Protein AF-A0A1Q7BJN8-F1 (afdb_monomer)

Mean predicted aligned error: 13.72 Å

Solvent-accessible surface area (backbone atoms only — not comparable to full-atom values): 22195 Å² total; per-residue (Å²): 136,92,78,90,76,84,83,74,86,80,79,80,78,79,76,57,71,68,58,59,51,51,52,49,51,52,51,51,51,49,51,52,51,52,51,49,50,50,51,52,51,50,58,61,72,69,49,77,74,80,73,82,78,79,77,75,84,64,69,98,67,81,84,75,89,64,51,76,53,84,63,66,65,65,95,55,38,26,30,23,38,32,32,66,97,71,44,75,71,49,70,41,58,75,90,51,65,39,27,37,16,38,37,41,33,57,50,46,52,45,50,50,43,67,81,50,72,52,58,82,89,50,53,63,66,73,46,69,39,44,61,68,63,33,67,45,45,66,62,42,55,75,68,70,57,48,63,69,58,67,47,58,70,38,72,38,34,44,46,49,45,51,43,44,31,57,25,52,47,10,40,63,46,27,52,51,49,24,30,69,78,48,71,30,60,71,53,29,42,51,50,48,43,51,51,35,55,75,70,62,22,82,57,49,43,59,75,47,51,31,11,80,45,69,72,12,24,30,29,29,63,39,50,32,54,49,47,58,56,39,58,69,36,64,32,54,40,50,57,39,45,42,64,59,52,75,37,80,91,49,38,80,42,47,28,75,58,81,53,58,77,45,87,41,22,42,32,50,33,52,16,61,42,92,83,16,16,3,21,34,37,38,32,27,52,41,80,47,92,94,40,78,38,45,38,37,25,14,38,35,35,29,71,63,58,86,94,42,13,55,63,50,29,51,56,46,48,51,49,34,46,53,42,50,51,69,20,50,40,71,38,77,74,41,67,66,70,58,78,80,64,80,81,80,78,80,93,65,94,76,79,95,77,84,73,83,60,76,47,72,73,43,72,42,73,43,69,31,71,66,83,78,75,80,79,77,79,82,79,88,81,90,83,84,82,88,132

Nearest PDB structures (foldseek):
  4k91-assembly2_B  TM=7.714E-01  e=6.691E-18  Pseudomonas aeruginosa UCBPP-PA14
  3it9-assembly3_C  TM=8.427E-01  e=1.383E-16  Escherichia coli
  3it9-assembly2_B  TM=8.353E-01  e=4.184E-16  Escherichia coli
  3itb-assembly1_A  TM=8.134E-01  e=4.435E-16  Escherichia coli
  6azi-assembly1_A  TM=8.302E-01  e=2.137E-15  Enterobacter cloacae subsp. cloacae ATCC 13047

Radius of gyration: 38.14 Å; Cα contacts (8 Å, |Δi|>4): 684; chains: 1; bounding box: 97×61×142 Å

Foldseek 3Di:
DDDDDDDDDDDDDDPPPVVVVVVVVVVVVVCCVVVVVVVVVVVVVPPPDPDQDPPQPDDPDDDDDFDQFDFPADPDFKKWKAWPPFGTSDMDDDFAKFQAFQLLLLLLLLLLCVLFPDDQPGQGDKFFDAPVLQVCVVVCVVVVAQAFHDDHRDIGGPLLLSLRCWASNHQSSLQRSCCVRQVHQVRSQVSSVVVLVVLVQVRAHDPGSRSPDRVGIGGFVSSLSSVVSQCVRPNQLQSFQDQWDQHPPRGITGGLLPCRPPLQWRDDHWGDDQRWQTKGWTWGWAAEPNDIMIMTMIGTRQHDDPVCSHVRSSVSVSSRSNSQNVQKYKDFSDDFPDFRDWRDDPDDDDDDDTDTDTDDTDIDIHGHDDDDPDDDDDDDDDDDDDD

Secondary structure (DSSP, 8-state):
---PPP-----PPPPPHHHHHHHHHHHHHHHHHHHHHHHHHHHHHSSPP--------S-S--PPSSPPP-----SSSEEEEEETTTEEEEEES----EE-GGGGHHHHHHHHHHHS---TT---SEEEPPHHHHHHHHHHHHTT-------TT-EEEHHHHHHHHHSS--HHHHHHHHHHHHSSHHHHHHHHHHHHHHHT-TT-B-SSSSS-STT-EE-HHHHHHHHHHHHTSHHHHHHHH-SEEEETTTEEEE-S-TTTTSTTEEEEEEEEETTTEEEEEEEEEEEETTEEEEEEEEEEEE---TTTHHHHHHHHHHHHHHHHHHHEEEEEEE-TT-----------SS---PPP-PPPPEEEEEES-------PPPPPPP-----

Sequence (387 aa):
MLTVTPAGQRVVPAPPARWRRVVAVIVVALVVLVGGAGVFVGVRLARPLPVPQVQVTLPDTYTIPGTPPQLPWPGMGQATVEVEGIGSLGSSGAVRPVPIASVAKIMTAYVVLTDHPLGTDEDGPTMTVSAQEAAAYPAQVAANLSLVKVSAGEVLTERQALQALLLPSADNVAQILARWDAGSAAAFLARMNAAAAGIGMADTRYTDPSGLDKATVSTAADQVKLAERAMKVPALAQLVAMSQATIPVAGLVKNYNTLLGSDGIVGIKTGSTMAAGGCLVFAARVAVGGRTFTILGAVLGQAGPPNKILPMVLAASQKLVQAAAAAVGSYVAVRAGQQRGRRGRGRGAGRRRYQHLRCHHERVAAAGTGRPGQALMPAADDSRRSV

pLDDT: mean 83.15, std 21.97, range [26.19, 98.94]

Structure (mmCIF, N/CA/C/O backbone):
data_AF-A0A1Q7BJN8-F1
#
_entry.id   AF-A0A1Q7BJN8-F1
#
loop_
_atom_site.group_PDB
_atom_site.id
_atom_site.type_symbol
_atom_site.label_atom_id
_atom_site.label_alt_id
_atom_site.label_comp_id
_atom_site.label_asym_id
_atom_site.label_entity_id
_atom_site.label_seq_id
_atom_site.pdbx_PDB_ins_code
_atom_site.Cartn_x
_atom_site.Cartn_y
_atom_site.Cartn_z
_atom_site.occupancy
_atom_site.B_iso_or_equiv
_atom_site.auth_seq_id
_atom_site.auth_comp_id
_atom_sit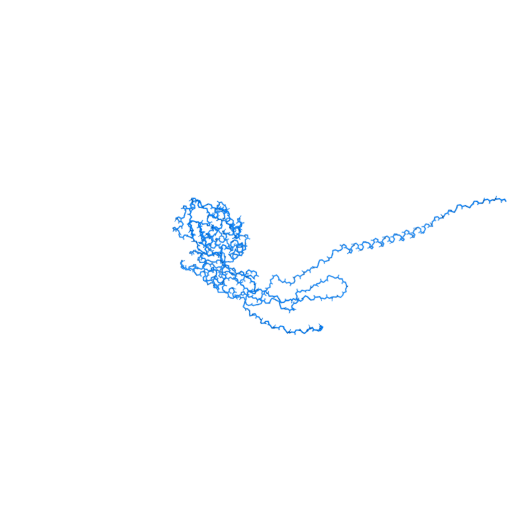e.auth_asym_id
_atom_site.auth_atom_id
_atom_site.pdbx_PDB_model_num
ATOM 1 N N . MET A 1 1 ? -71.807 -6.174 -117.678 1.00 41.47 1 MET A N 1
ATOM 2 C CA . MET A 1 1 ? -72.327 -7.281 -116.849 1.00 41.47 1 MET A CA 1
ATOM 3 C C . MET A 1 1 ? -71.288 -7.580 -115.784 1.00 41.47 1 MET A C 1
ATOM 5 O O . MET A 1 1 ? -70.157 -7.890 -116.127 1.00 41.47 1 MET A O 1
ATOM 9 N N . LEU A 1 2 ? -71.649 -7.342 -114.525 1.00 42.84 2 LEU A N 1
ATOM 10 C CA . LEU A 1 2 ? -70.831 -7.587 -113.340 1.00 42.84 2 LEU A CA 1
ATOM 11 C C . LEU A 1 2 ? -70.779 -9.089 -113.044 1.00 42.84 2 LEU A C 1
ATOM 13 O O . LEU A 1 2 ? -71.827 -9.717 -112.930 1.00 42.84 2 LEU A O 1
ATOM 17 N N . THR A 1 3 ? -69.584 -9.627 -112.826 1.00 36.94 3 THR A N 1
ATOM 18 C CA . THR A 1 3 ? -69.389 -10.890 -112.105 1.00 36.94 3 THR A CA 1
ATOM 19 C C . THR A 1 3 ? -68.306 -10.674 -111.061 1.00 36.94 3 THR A C 1
ATOM 21 O O . THR A 1 3 ? -67.130 -10.517 -111.378 1.00 36.94 3 THR A O 1
ATOM 24 N N . VAL A 1 4 ? -68.751 -10.604 -109.808 1.00 47.62 4 VAL A N 1
ATOM 25 C CA . VAL A 1 4 ? -67.924 -10.643 -108.604 1.00 47.62 4 VAL A CA 1
ATOM 26 C C . VAL A 1 4 ? -67.415 -12.074 -108.453 1.00 47.62 4 VAL A C 1
ATOM 28 O O . VAL A 1 4 ? -68.211 -12.993 -108.270 1.00 47.62 4 VAL A O 1
ATOM 31 N N . THR A 1 5 ? -66.102 -12.269 -108.528 1.00 47.31 5 THR A N 1
ATOM 32 C CA . THR A 1 5 ? -65.464 -13.559 -108.238 1.00 47.31 5 THR A CA 1
ATOM 33 C C . THR A 1 5 ? -64.907 -13.508 -106.812 1.00 47.31 5 THR A C 1
ATOM 35 O O . THR A 1 5 ? -64.118 -12.608 -106.514 1.00 47.31 5 THR A O 1
ATOM 38 N N . PRO A 1 6 ? -65.283 -14.422 -105.902 1.00 48.41 6 PRO A N 1
ATOM 39 C CA . PRO A 1 6 ? -64.777 -14.404 -104.537 1.00 48.41 6 PRO A CA 1
ATOM 40 C C . PRO A 1 6 ? -63.324 -14.899 -104.518 1.00 48.41 6 PRO A C 1
ATOM 42 O O . PRO A 1 6 ? -63.029 -16.013 -104.951 1.00 48.41 6 PRO A O 1
ATOM 45 N N . ALA A 1 7 ? -62.400 -14.079 -104.010 1.00 49.38 7 ALA A N 1
ATOM 46 C CA . ALA A 1 7 ? -61.028 -14.507 -103.760 1.00 49.38 7 ALA A CA 1
ATOM 47 C C . ALA A 1 7 ? -60.986 -15.365 -102.484 1.00 49.38 7 ALA A C 1
ATOM 49 O O . ALA A 1 7 ? -61.282 -14.896 -101.386 1.00 49.38 7 ALA A O 1
ATOM 50 N N . GLY A 1 8 ? -60.657 -16.645 -102.667 1.00 48.59 8 GLY A N 1
ATOM 51 C CA . GLY A 1 8 ? -60.641 -17.675 -101.635 1.00 48.59 8 GLY A CA 1
ATOM 52 C C . GLY A 1 8 ? -59.665 -17.415 -100.484 1.00 48.59 8 GLY A C 1
ATOM 53 O O . GLY A 1 8 ? -58.587 -16.841 -100.649 1.00 48.59 8 GLY A O 1
ATOM 54 N N . GLN A 1 9 ? -60.062 -17.893 -99.305 1.00 54.41 9 GLN A N 1
ATOM 55 C CA . GLN A 1 9 ? -59.265 -17.903 -98.084 1.00 54.41 9 GLN A CA 1
ATOM 56 C C . GLN A 1 9 ? -57.916 -18.596 -98.322 1.00 54.41 9 GLN A C 1
ATOM 58 O O . GLN A 1 9 ? -57.852 -19.796 -98.588 1.00 54.41 9 GLN A O 1
ATOM 63 N N . ARG A 1 10 ? -56.816 -17.848 -98.185 1.00 49.97 10 ARG A N 1
ATOM 64 C CA . ARG A 1 10 ? -55.478 -18.440 -98.095 1.00 49.97 10 ARG A CA 1
ATOM 65 C C . ARG A 1 10 ? -55.261 -18.970 -96.680 1.00 49.97 10 ARG A C 1
ATOM 67 O O . ARG A 1 10 ? -54.944 -18.217 -95.765 1.00 49.97 10 ARG A O 1
ATOM 74 N N . VAL A 1 11 ? -55.410 -20.281 -96.523 1.00 57.19 11 VAL A N 1
ATOM 75 C CA . VAL A 1 11 ? -54.928 -21.030 -95.358 1.00 57.19 11 VAL A CA 1
ATOM 76 C C . VAL A 1 11 ? -53.397 -20.981 -95.372 1.00 57.19 11 VAL A C 1
ATOM 78 O O . VAL A 1 11 ? -52.765 -21.532 -96.272 1.00 57.19 11 VAL A O 1
ATOM 81 N N . VAL A 1 12 ? -52.790 -20.289 -94.405 1.00 61.44 12 VAL A N 1
ATOM 82 C CA . VAL A 1 12 ? -51.328 -20.274 -94.231 1.00 61.44 12 VAL A CA 1
ATOM 83 C C . VAL A 1 12 ? -50.906 -21.648 -93.689 1.00 61.44 12 VAL A C 1
ATOM 85 O O . VAL A 1 12 ? -51.351 -22.018 -92.601 1.00 61.44 12 VAL A O 1
ATOM 88 N N . PRO A 1 13 ? -50.091 -22.441 -94.413 1.00 60.12 13 PRO A N 1
ATOM 89 C CA . PRO A 1 13 ? -49.730 -23.782 -93.971 1.00 60.12 13 PRO A CA 1
ATOM 90 C C . PRO A 1 13 ? -48.872 -23.720 -92.702 1.00 60.12 13 PRO A C 1
ATOM 92 O O . PRO A 1 13 ? -47.933 -22.928 -92.603 1.00 60.12 13 PRO A O 1
ATOM 95 N N . ALA A 1 14 ? -49.189 -24.574 -91.725 1.00 59.00 14 ALA A N 1
ATOM 96 C CA . ALA A 1 14 ? -48.393 -24.709 -90.512 1.00 59.00 14 ALA A CA 1
ATOM 97 C C . ALA A 1 14 ? -46.941 -25.086 -90.875 1.00 59.00 14 ALA A C 1
ATOM 99 O O . ALA A 1 14 ? -46.731 -25.964 -91.719 1.00 59.00 14 ALA A O 1
ATOM 100 N N . PRO A 1 15 ? -45.923 -24.456 -90.258 1.00 59.22 15 PRO A N 1
ATOM 101 C CA . PRO A 1 15 ? -44.532 -24.714 -90.606 1.00 59.22 15 PRO A CA 1
ATOM 102 C C . PRO A 1 15 ? -44.183 -26.197 -90.388 1.00 59.22 15 PRO A C 1
ATOM 104 O O . PRO A 1 15 ? -44.633 -26.795 -89.404 1.00 59.22 15 PRO A O 1
ATOM 107 N N . PRO A 1 16 ? -43.368 -26.805 -91.270 1.00 61.97 16 PRO A N 1
ATOM 108 C CA . PRO A 1 16 ? -43.084 -28.237 -91.235 1.00 61.97 16 PRO A CA 1
ATOM 109 C C . PRO A 1 16 ? -42.435 -28.633 -89.901 1.00 61.97 16 PRO A C 1
ATOM 111 O O . PRO A 1 16 ? -41.563 -27.928 -89.392 1.00 61.97 16 PRO A O 1
ATOM 114 N N . ALA A 1 17 ? -42.825 -29.782 -89.336 1.00 62.09 17 ALA A N 1
ATOM 115 C CA . ALA A 1 17 ? -42.455 -30.224 -87.981 1.00 62.09 17 ALA A CA 1
ATOM 116 C C . ALA A 1 17 ? -40.940 -30.187 -87.674 1.00 62.09 17 ALA A C 1
ATOM 118 O O . ALA A 1 17 ? -40.540 -29.947 -86.535 1.00 62.09 17 ALA A O 1
ATOM 119 N N . ARG A 1 18 ? -40.088 -30.354 -88.695 1.00 67.31 18 ARG A N 1
ATOM 120 C CA . ARG A 1 18 ? -38.625 -30.212 -88.599 1.00 67.31 18 ARG A CA 1
ATOM 121 C C . ARG A 1 18 ? -38.168 -28.804 -88.196 1.00 67.31 18 ARG A C 1
ATOM 123 O O . ARG A 1 18 ? -37.246 -28.676 -87.402 1.00 67.31 18 ARG A O 1
ATOM 130 N N . TRP A 1 19 ? -38.838 -27.758 -88.680 1.00 66.94 19 TRP A N 1
ATOM 131 C CA . TRP A 1 19 ? -38.503 -26.363 -88.378 1.00 66.94 19 TRP A CA 1
ATOM 132 C C . TRP A 1 19 ? -38.822 -26.022 -86.922 1.00 66.94 19 TRP A C 1
ATOM 134 O O . TRP A 1 19 ? -38.010 -25.420 -86.229 1.00 66.94 19 TRP A O 1
ATOM 144 N N . ARG A 1 20 ? -39.962 -26.510 -86.416 1.00 69.88 20 ARG A N 1
ATOM 145 C CA . ARG A 1 20 ? -40.326 -26.394 -84.995 1.00 69.88 20 ARG A CA 1
ATOM 146 C C . ARG A 1 20 ? -39.311 -27.086 -84.082 1.00 69.88 20 ARG A C 1
ATOM 148 O O . ARG A 1 20 ? -38.982 -26.540 -83.036 1.00 69.88 20 ARG A O 1
ATOM 155 N N . ARG A 1 21 ? -38.774 -28.244 -84.492 1.00 74.25 21 ARG A N 1
ATOM 156 C CA . ARG A 1 21 ? -37.716 -28.954 -83.750 1.00 74.25 21 ARG A CA 1
ATOM 157 C C . ARG A 1 21 ? -36.390 -28.191 -83.751 1.00 74.25 21 ARG A C 1
ATOM 159 O O . ARG A 1 21 ? -35.783 -28.069 -82.698 1.00 74.25 21 ARG A O 1
ATOM 166 N N . VAL A 1 22 ? -35.967 -27.636 -84.889 1.00 77.88 22 VAL A N 1
ATOM 167 C CA . VAL A 1 22 ? -34.730 -26.834 -84.976 1.00 77.88 22 VAL A CA 1
ATOM 168 C C . VAL A 1 22 ? -34.835 -25.565 -84.131 1.00 77.88 22 VAL A C 1
ATOM 170 O O . VAL A 1 22 ? -33.937 -25.285 -83.342 1.00 77.88 22 VAL A O 1
ATOM 173 N N . VAL A 1 23 ? -35.952 -24.838 -84.222 1.00 78.62 23 VAL A N 1
ATOM 174 C CA . VAL A 1 23 ? -36.187 -23.646 -83.393 1.00 78.62 23 VAL A CA 1
ATOM 175 C C . VAL A 1 23 ? -36.226 -24.015 -81.908 1.00 78.62 23 VAL A C 1
ATOM 177 O O . VAL A 1 23 ? -35.602 -23.330 -81.107 1.00 78.62 23 VAL A O 1
ATOM 180 N N . ALA A 1 24 ? -36.871 -25.124 -81.531 1.00 78.12 24 ALA A N 1
ATOM 181 C CA . ALA A 1 24 ? -36.882 -25.591 -80.145 1.00 78.12 24 ALA A CA 1
ATOM 182 C C . ALA A 1 24 ? -35.473 -25.930 -79.628 1.00 78.12 24 ALA A C 1
ATOM 184 O O . ALA A 1 24 ? -35.126 -25.526 -78.523 1.00 78.12 24 ALA A O 1
ATOM 185 N N . VAL A 1 25 ? -34.635 -26.603 -80.424 1.00 81.75 25 VAL A N 1
ATOM 186 C CA . VAL A 1 25 ? -33.242 -26.911 -80.049 1.00 81.75 25 VAL A CA 1
ATOM 187 C C . VAL A 1 25 ? -32.414 -25.637 -79.890 1.00 81.75 25 VAL A C 1
ATOM 189 O O . VAL A 1 25 ? -31.668 -25.522 -78.921 1.00 81.75 25 VAL A O 1
ATOM 192 N N . ILE A 1 26 ? -32.570 -24.660 -80.788 1.00 81.38 26 ILE A N 1
ATOM 193 C CA . ILE A 1 26 ? -31.870 -23.370 -80.691 1.00 81.38 26 ILE A CA 1
ATOM 194 C C . ILE A 1 26 ? -32.308 -22.613 -79.435 1.00 81.38 26 ILE A C 1
ATOM 196 O O . ILE A 1 26 ? -31.457 -22.117 -78.703 1.00 81.38 26 ILE A O 1
ATOM 200 N N . VAL A 1 27 ? -33.610 -22.562 -79.145 1.00 81.56 27 VAL A N 1
ATOM 201 C CA . VAL A 1 27 ? -34.140 -21.899 -77.944 1.00 81.56 27 VAL A CA 1
ATOM 202 C C . VAL A 1 27 ? -33.638 -22.588 -76.675 1.00 81.56 27 VAL A C 1
ATOM 204 O O . VAL A 1 27 ? -33.172 -21.907 -75.766 1.00 81.56 27 VAL A O 1
ATOM 207 N N . VAL A 1 28 ? -33.648 -23.923 -76.622 1.00 83.31 28 VAL A N 1
ATOM 208 C CA . VAL A 1 28 ? -33.110 -24.683 -75.482 1.00 83.31 28 VAL A CA 1
ATOM 209 C C . VAL A 1 28 ? -31.611 -24.433 -75.313 1.00 83.31 28 VAL A C 1
ATOM 211 O O . VAL A 1 28 ? -31.167 -24.160 -74.200 1.00 83.31 28 VAL A O 1
ATOM 214 N N . ALA A 1 29 ? -30.833 -24.447 -76.397 1.00 82.25 29 ALA A N 1
ATOM 215 C CA . ALA A 1 29 ? -29.404 -24.146 -76.348 1.00 82.25 29 ALA A CA 1
ATOM 216 C C . ALA A 1 29 ? -29.138 -22.720 -75.838 1.00 82.25 29 ALA A C 1
ATOM 218 O O . ALA A 1 29 ? -28.255 -22.524 -75.006 1.00 82.25 29 ALA A O 1
ATOM 219 N N . LEU A 1 30 ? -29.932 -21.736 -76.271 1.00 83.62 30 LEU A N 1
ATOM 220 C CA . LEU A 1 30 ? -29.803 -20.347 -75.827 1.00 83.62 30 LEU A CA 1
ATOM 221 C C . LEU A 1 30 ? -30.150 -20.190 -74.341 1.00 83.62 30 LEU A C 1
ATOM 223 O O . LEU A 1 30 ? -29.434 -19.508 -73.613 1.00 83.62 30 LEU A O 1
ATOM 227 N N . VAL A 1 31 ? -31.208 -20.858 -73.873 1.00 83.00 31 VAL A N 1
ATOM 228 C CA . VAL A 1 31 ? -31.621 -20.853 -72.460 1.00 83.00 31 VAL A CA 1
ATOM 229 C C . VAL A 1 31 ? -30.560 -21.506 -71.577 1.00 83.00 31 VAL A C 1
ATOM 231 O O . VAL A 1 31 ? -30.234 -20.967 -70.522 1.00 83.00 31 VAL A O 1
ATOM 234 N N . VAL A 1 32 ? -29.961 -22.616 -72.015 1.00 84.69 32 VAL A N 1
ATOM 235 C CA . VAL A 1 32 ? -28.856 -23.268 -71.293 1.00 84.69 32 VAL A CA 1
ATOM 236 C C . VAL A 1 32 ? -27.624 -22.365 -71.241 1.00 84.69 32 VAL A C 1
ATOM 238 O O . VAL A 1 32 ? -26.977 -22.271 -70.201 1.00 84.69 32 VAL A O 1
ATOM 241 N N . LEU A 1 33 ? -27.312 -21.661 -72.329 1.00 85.75 33 LEU A N 1
ATOM 242 C CA . LEU A 1 33 ? -26.136 -20.796 -72.408 1.00 85.75 33 LEU A CA 1
ATOM 243 C C . LEU A 1 33 ? -26.302 -19.534 -71.547 1.00 85.75 33 LEU A C 1
ATOM 245 O O . LEU A 1 33 ? -25.397 -19.185 -70.789 1.00 85.75 33 LEU A O 1
ATOM 249 N N . VAL A 1 34 ? -27.476 -18.898 -71.584 1.00 82.81 34 VAL A N 1
ATOM 250 C CA . VAL A 1 34 ? -27.806 -17.740 -70.735 1.00 82.81 34 VAL A CA 1
ATOM 251 C C . VAL A 1 34 ? -27.931 -18.150 -69.268 1.00 82.81 34 VAL A C 1
ATOM 253 O O . VAL A 1 34 ? -27.396 -17.463 -68.399 1.00 82.81 34 VAL A O 1
ATOM 256 N N . GLY A 1 35 ? -28.560 -19.291 -68.977 1.00 81.38 35 GLY A N 1
ATOM 257 C CA . GLY A 1 35 ? -28.636 -19.850 -67.627 1.00 81.38 35 GLY A CA 1
ATOM 258 C C . GLY A 1 35 ? -27.251 -20.176 -67.067 1.00 81.38 35 GLY A C 1
ATOM 259 O O . GLY A 1 35 ? -26.930 -19.788 -65.946 1.00 81.38 35 GLY A O 1
ATOM 260 N N . GLY A 1 36 ? -26.386 -20.797 -67.872 1.00 80.38 36 GLY A N 1
ATOM 261 C CA . GLY A 1 36 ? -24.997 -21.084 -67.514 1.00 80.38 36 GLY A CA 1
ATOM 262 C C . GLY A 1 36 ? -24.173 -19.819 -67.271 1.00 80.38 36 GLY A C 1
ATOM 263 O O . GLY A 1 36 ? -23.446 -19.745 -66.281 1.00 80.38 36 GLY A O 1
ATOM 264 N N . ALA A 1 37 ? -24.325 -18.793 -68.113 1.00 79.75 37 ALA A N 1
ATOM 265 C CA . ALA A 1 37 ? -23.679 -17.496 -67.919 1.00 79.75 37 ALA A CA 1
ATOM 266 C C . ALA A 1 37 ? -24.186 -16.787 -66.652 1.00 79.75 37 ALA A C 1
ATOM 268 O O . ALA A 1 37 ? -23.382 -16.250 -65.890 1.00 79.75 37 ALA A O 1
ATOM 269 N N . GLY A 1 38 ? -25.492 -16.840 -66.380 1.00 80.12 38 GLY A N 1
ATOM 270 C CA . GLY A 1 38 ? -26.101 -16.290 -65.168 1.00 80.12 38 GLY A CA 1
ATOM 271 C C . GLY A 1 38 ? -25.593 -16.972 -63.898 1.00 80.12 38 GLY A C 1
ATOM 272 O O . GLY A 1 38 ? -25.182 -16.293 -62.959 1.00 80.12 38 GLY A O 1
ATOM 273 N N . VAL A 1 39 ? -25.521 -18.307 -63.894 1.00 79.06 39 VAL A N 1
ATOM 274 C CA . VAL A 1 39 ? -24.930 -19.085 -62.791 1.00 79.06 39 VAL A CA 1
ATOM 275 C C . VAL A 1 39 ? -23.448 -18.754 -62.633 1.00 79.06 39 VAL A C 1
ATOM 277 O O . VAL A 1 39 ? -22.984 -18.540 -61.515 1.00 79.06 39 VAL A O 1
ATOM 280 N N . PHE A 1 40 ? -22.697 -18.643 -63.729 1.00 79.00 40 PHE A N 1
ATOM 281 C CA . PHE A 1 40 ? -21.280 -18.292 -63.678 1.00 79.00 40 PHE A CA 1
ATOM 282 C C . PHE A 1 40 ? -21.055 -16.896 -63.083 1.00 79.00 40 PHE A C 1
ATOM 284 O O . PHE A 1 40 ? -20.203 -16.733 -62.210 1.00 79.00 40 PHE A O 1
ATOM 291 N N . VAL A 1 41 ? -21.835 -15.895 -63.495 1.00 78.69 41 VAL A N 1
ATOM 292 C CA . VAL A 1 41 ? -21.758 -14.530 -62.952 1.00 78.69 41 VAL A CA 1
ATOM 293 C C . VAL A 1 41 ? -22.205 -14.497 -61.489 1.00 78.69 41 VAL A C 1
ATOM 295 O O . VAL A 1 41 ? -21.497 -13.927 -60.658 1.00 78.69 41 VAL A O 1
ATOM 298 N N . GLY A 1 42 ? -23.300 -15.176 -61.138 1.00 76.12 42 GLY A N 1
ATOM 299 C CA . GLY A 1 42 ? -23.786 -15.289 -59.760 1.00 76.12 42 GLY A CA 1
ATOM 300 C C . GLY A 1 42 ? -22.757 -15.927 -58.825 1.00 76.12 42 GLY A C 1
ATOM 301 O O . GLY A 1 42 ? -22.447 -15.376 -57.772 1.00 76.12 42 GLY A O 1
ATOM 302 N N . VAL A 1 43 ? -22.119 -17.020 -59.253 1.00 76.81 43 VAL A N 1
ATOM 303 C CA . VAL A 1 43 ? -21.032 -17.681 -58.509 1.00 76.81 43 VAL A CA 1
ATOM 304 C C . VAL A 1 43 ? -19.800 -16.781 -58.381 1.00 76.81 43 VAL A C 1
ATOM 306 O O . VAL A 1 43 ? -19.044 -16.918 -57.423 1.00 76.81 43 VAL A O 1
ATOM 309 N N . ARG A 1 44 ? -19.549 -15.863 -59.320 1.00 77.12 44 ARG A N 1
ATOM 310 C CA . ARG A 1 44 ? -18.405 -14.936 -59.244 1.00 77.12 44 ARG A CA 1
ATOM 311 C C . ARG A 1 44 ? -18.685 -13.735 -58.347 1.00 77.12 44 ARG A C 1
ATOM 313 O O . ARG A 1 44 ? -17.763 -13.315 -57.656 1.00 77.12 44 ARG A O 1
ATOM 320 N N . LEU A 1 45 ? -19.921 -13.239 -58.317 1.00 71.88 45 LEU A N 1
ATOM 321 C CA . LEU A 1 45 ? -20.348 -12.146 -57.437 1.00 71.88 45 LEU A CA 1
ATOM 322 C C . LEU A 1 45 ? -20.552 -12.603 -55.986 1.00 71.88 45 LEU A C 1
ATOM 324 O O . LEU A 1 45 ? -20.260 -11.846 -55.068 1.00 71.88 45 LEU A O 1
ATOM 328 N N . ALA A 1 46 ? -20.986 -13.848 -55.770 1.00 73.12 46 ALA A N 1
ATOM 329 C CA . ALA A 1 46 ? -21.190 -14.419 -54.437 1.00 73.12 46 ALA A CA 1
ATOM 330 C C . ALA A 1 46 ? -19.910 -14.987 -53.795 1.00 73.12 46 ALA A C 1
ATOM 332 O O . ALA A 1 46 ? -19.950 -15.459 -52.660 1.00 73.12 46 ALA A O 1
ATOM 333 N N . ARG A 1 47 ? -18.763 -14.970 -54.493 1.00 68.56 47 ARG A N 1
ATOM 334 C CA . ARG A 1 47 ? -17.488 -15.370 -53.883 1.00 68.56 47 ARG A CA 1
ATOM 335 C C . ARG A 1 47 ? -17.081 -14.307 -52.862 1.00 68.56 47 ARG A C 1
ATOM 337 O O . ARG A 1 47 ? -16.815 -13.177 -53.273 1.00 68.56 47 ARG A O 1
ATOM 344 N N . PRO A 1 48 ? -16.979 -14.646 -51.565 1.00 61.78 48 PRO A N 1
ATOM 345 C CA . PRO A 1 48 ? -16.486 -13.701 -50.579 1.00 61.78 48 PRO A CA 1
ATOM 346 C C . PRO A 1 48 ? -15.086 -13.247 -50.997 1.00 61.78 48 PRO A C 1
ATOM 348 O O . PRO A 1 48 ? -14.225 -14.066 -51.338 1.00 61.78 48 PRO A O 1
ATOM 351 N N . LEU A 1 49 ? -14.873 -11.929 -51.017 1.00 65.06 49 LEU A N 1
ATOM 352 C CA . LEU A 1 49 ? -13.548 -11.370 -51.250 1.00 65.06 49 LEU A CA 1
ATOM 353 C C . LEU A 1 49 ? -12.605 -11.959 -50.192 1.00 65.06 49 LEU A C 1
ATOM 355 O O . LEU A 1 49 ? -12.948 -11.933 -49.008 1.00 65.06 49 LEU A O 1
ATOM 359 N N . PRO A 1 50 ? -11.438 -12.505 -50.580 1.00 60.34 50 PRO A N 1
ATOM 360 C CA . PRO A 1 50 ? -10.490 -13.017 -49.608 1.00 60.34 50 PRO A CA 1
ATOM 361 C C . PRO A 1 50 ? -10.095 -11.865 -48.689 1.00 60.34 50 PRO A C 1
ATOM 363 O O . PRO A 1 50 ? -9.505 -10.877 -49.136 1.00 60.34 50 PRO A O 1
ATOM 366 N N . VAL A 1 51 ? -10.470 -11.983 -47.415 1.00 55.59 51 VAL A N 1
ATOM 367 C CA . VAL A 1 51 ? -10.154 -10.986 -46.397 1.00 55.59 51 VAL A CA 1
ATOM 368 C C . VAL A 1 51 ? -8.632 -10.840 -46.387 1.00 55.59 51 VAL A C 1
ATOM 370 O O . VAL A 1 51 ? -7.935 -11.854 -46.268 1.00 55.59 51 VAL A O 1
ATOM 373 N N . PRO A 1 52 ? -8.079 -9.632 -46.586 1.00 54.34 52 PRO A N 1
ATOM 374 C CA . PRO A 1 52 ? -6.640 -9.449 -46.561 1.00 54.34 52 PRO A CA 1
ATOM 375 C C . PRO A 1 52 ? -6.124 -9.859 -45.182 1.00 54.34 52 PRO A C 1
ATOM 377 O O . PRO A 1 52 ? -6.338 -9.157 -44.199 1.00 54.34 52 PRO A O 1
ATOM 380 N N . GLN A 1 53 ? -5.451 -11.007 -45.111 1.00 42.88 53 GLN A N 1
ATOM 381 C CA . GLN A 1 53 ? -4.807 -11.448 -43.886 1.00 42.88 53 GLN A CA 1
ATOM 382 C C . GLN A 1 53 ? -3.549 -10.609 -43.687 1.00 42.88 53 GLN A C 1
ATOM 384 O O . GLN A 1 53 ? -2.554 -10.753 -44.400 1.00 42.88 53 GLN A O 1
ATOM 389 N N . VAL A 1 54 ? -3.623 -9.677 -42.741 1.00 49.16 54 VAL A N 1
ATOM 390 C CA . VAL A 1 54 ? -2.447 -8.990 -42.221 1.00 49.16 54 VAL A CA 1
ATOM 391 C C . VAL A 1 54 ? -1.735 -9.996 -41.326 1.00 49.16 54 VAL A C 1
ATOM 393 O O . VAL A 1 54 ? -2.091 -10.170 -40.167 1.00 49.16 54 VAL A O 1
ATOM 396 N N . GLN A 1 55 ? -0.751 -10.702 -41.880 1.00 47.81 55 GLN A N 1
ATOM 397 C CA . GLN A 1 55 ? 0.211 -11.427 -41.059 1.00 47.81 55 GLN A CA 1
ATOM 398 C C . GLN A 1 55 ? 1.108 -10.386 -40.392 1.00 47.81 55 GLN A C 1
ATOM 400 O O . GLN A 1 55 ? 1.980 -9.795 -41.032 1.00 47.81 55 GLN A O 1
ATOM 405 N N . VAL A 1 56 ? 0.846 -10.116 -39.117 1.00 49.12 56 VAL A N 1
ATOM 406 C CA . VAL A 1 56 ? 1.748 -9.342 -38.268 1.00 49.12 56 VAL A CA 1
ATOM 407 C C . VAL A 1 56 ? 2.983 -10.212 -38.042 1.00 49.12 56 VAL A C 1
ATOM 409 O O . VAL A 1 56 ? 2.979 -11.124 -37.231 1.00 49.12 56 VAL A O 1
ATOM 412 N N . THR A 1 57 ? 4.036 -9.977 -38.823 1.00 53.12 57 THR A N 1
ATOM 413 C CA . THR A 1 57 ? 5.331 -10.682 -38.725 1.00 53.12 57 THR A CA 1
ATOM 414 C C . THR A 1 57 ? 6.205 -10.203 -37.559 1.00 53.12 57 THR A C 1
ATOM 416 O O . THR A 1 57 ? 7.415 -10.422 -37.571 1.00 53.12 57 THR A O 1
ATOM 419 N N . LEU A 1 58 ? 5.634 -9.498 -36.581 1.00 54.97 58 LEU A N 1
ATOM 420 C CA . LEU A 1 58 ? 6.377 -9.043 -35.411 1.00 54.97 58 LEU A CA 1
ATOM 421 C C . LEU A 1 58 ? 6.183 -10.054 -34.277 1.00 54.97 58 LEU A C 1
ATOM 423 O O . LEU A 1 58 ? 5.047 -10.460 -34.044 1.00 54.97 58 LEU A O 1
ATOM 427 N N . PRO A 1 59 ? 7.254 -10.461 -33.580 1.00 56.66 59 PRO A N 1
ATOM 428 C CA . PRO A 1 59 ? 7.100 -11.168 -32.318 1.00 56.66 59 PRO A CA 1
ATOM 429 C C . PRO A 1 59 ? 6.391 -10.259 -31.301 1.00 56.66 59 PRO A C 1
ATOM 431 O O . PRO A 1 59 ? 6.650 -9.054 -31.269 1.00 56.66 59 PRO A O 1
ATOM 434 N N . ASP A 1 60 ? 5.541 -10.839 -30.447 1.00 58.53 60 ASP A N 1
ATOM 435 C CA . ASP A 1 60 ? 4.824 -10.127 -29.369 1.00 58.53 60 ASP A CA 1
ATOM 436 C C . ASP A 1 60 ? 5.775 -9.500 -28.335 1.00 58.53 60 ASP A C 1
ATOM 438 O O . ASP A 1 60 ? 5.389 -8.664 -27.521 1.00 58.53 60 ASP A O 1
ATOM 442 N N . THR A 1 61 ? 7.045 -9.903 -28.358 1.00 58.12 61 THR A N 1
ATOM 443 C CA . THR A 1 61 ? 8.100 -9.397 -27.487 1.00 58.12 61 THR A CA 1
ATOM 444 C C . THR A 1 61 ? 9.303 -8.996 -28.327 1.00 58.12 61 THR A C 1
ATOM 446 O O . THR A 1 61 ? 9.798 -9.767 -29.150 1.00 58.12 61 THR A O 1
ATOM 449 N N . TYR A 1 62 ? 9.793 -7.779 -28.105 1.00 63.22 62 TYR A N 1
ATOM 450 C CA . TYR A 1 62 ? 11.009 -7.274 -28.724 1.00 63.22 62 TYR A CA 1
ATOM 451 C C . TYR A 1 62 ? 12.101 -7.174 -27.662 1.00 63.22 62 TYR A C 1
ATOM 453 O O . TYR A 1 62 ? 12.029 -6.335 -26.765 1.00 63.22 62 TYR A O 1
ATOM 461 N N . THR A 1 63 ? 13.117 -8.031 -27.749 1.00 66.75 63 THR A N 1
ATOM 462 C CA . THR A 1 63 ? 14.299 -7.922 -26.890 1.00 66.75 63 THR A CA 1
ATOM 463 C C . THR A 1 63 ? 15.159 -6.771 -27.384 1.00 66.75 63 THR A C 1
ATOM 465 O O . THR A 1 63 ? 15.620 -6.766 -28.527 1.00 66.75 63 THR A O 1
ATOM 468 N N . ILE A 1 64 ? 15.378 -5.785 -26.522 1.00 65.06 64 ILE A N 1
ATOM 469 C CA . ILE A 1 64 ? 16.181 -4.616 -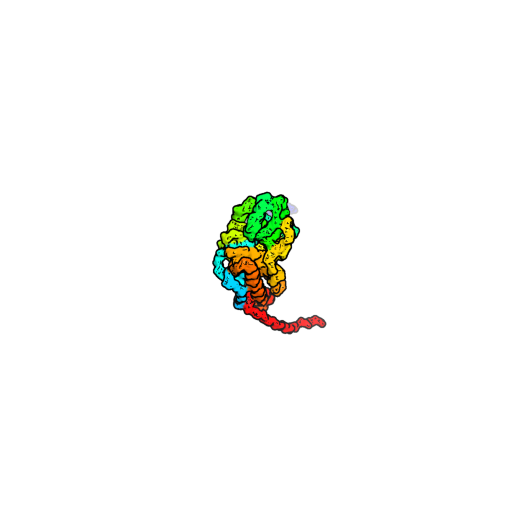26.864 1.00 65.06 64 ILE A CA 1
ATOM 470 C C . ILE A 1 64 ? 17.658 -4.994 -26.685 1.00 65.06 64 ILE A C 1
ATOM 472 O O . ILE A 1 64 ? 18.034 -5.429 -25.597 1.00 65.06 64 ILE A O 1
ATOM 476 N N . PRO A 1 65 ? 18.498 -4.889 -27.736 1.00 63.03 65 PRO A N 1
ATOM 477 C CA . PRO A 1 65 ? 19.906 -5.253 -27.638 1.00 63.03 65 PRO A CA 1
ATOM 478 C C . PRO A 1 65 ? 20.624 -4.403 -26.583 1.00 63.03 65 PRO A C 1
ATOM 480 O O . PRO A 1 65 ? 20.578 -3.174 -26.643 1.00 63.03 65 PRO A O 1
ATOM 483 N N . GLY A 1 66 ? 21.310 -5.051 -25.643 1.00 66.44 66 GLY A N 1
ATOM 484 C CA . GLY A 1 66 ? 22.056 -4.387 -24.578 1.00 66.44 66 GLY A CA 1
ATOM 485 C C . GLY A 1 66 ? 22.300 -5.303 -23.382 1.00 66.44 66 GLY A C 1
ATOM 486 O O . GLY A 1 66 ? 21.835 -6.442 -23.347 1.00 66.44 66 GLY A O 1
ATOM 487 N N . THR A 1 67 ? 23.038 -4.793 -22.400 1.00 70.12 67 THR A N 1
ATOM 488 C CA . THR A 1 67 ? 23.204 -5.454 -21.102 1.00 70.12 67 THR A CA 1
ATOM 489 C C . THR A 1 67 ? 22.036 -5.055 -20.194 1.00 70.12 67 THR A C 1
ATOM 491 O O . THR A 1 67 ? 21.747 -3.854 -20.098 1.00 70.12 67 THR A O 1
ATOM 494 N N . PRO A 1 68 ? 21.371 -6.015 -19.521 1.00 73.25 68 PRO A N 1
ATOM 495 C CA . PRO A 1 68 ? 20.397 -5.707 -18.481 1.00 73.25 68 PRO A CA 1
ATOM 496 C C . PRO A 1 68 ? 20.997 -4.769 -17.425 1.00 73.25 68 PRO A C 1
ATOM 498 O O . PRO A 1 68 ? 22.183 -4.901 -17.100 1.00 73.25 68 PRO A O 1
ATOM 501 N N . PRO A 1 69 ? 20.217 -3.820 -16.884 1.00 82.19 69 PRO A N 1
ATOM 502 C CA . PRO A 1 69 ? 20.728 -2.922 -15.861 1.00 82.19 69 PRO A CA 1
ATOM 503 C C . PRO A 1 69 ? 21.128 -3.703 -14.606 1.00 82.19 69 PRO A C 1
ATOM 505 O O . PRO A 1 69 ? 20.412 -4.595 -14.153 1.00 82.19 69 PRO A O 1
ATOM 508 N N . GLN A 1 70 ? 22.271 -3.344 -14.022 1.00 89.25 70 GLN A N 1
ATOM 509 C CA . GLN A 1 70 ? 22.661 -3.842 -12.707 1.00 89.25 70 GLN A CA 1
ATOM 510 C C . GLN A 1 70 ? 22.036 -2.954 -11.636 1.00 89.25 70 GLN A C 1
ATOM 512 O O . GLN A 1 70 ? 22.419 -1.795 -11.477 1.00 89.25 70 GLN A O 1
ATOM 517 N N . LEU A 1 71 ? 21.059 -3.499 -10.914 1.00 94.75 71 LEU A N 1
ATOM 518 C CA . LEU A 1 71 ? 20.419 -2.802 -9.806 1.00 94.75 71 LEU A CA 1
ATOM 519 C C . LEU A 1 71 ? 21.165 -3.065 -8.484 1.00 94.75 71 LEU A C 1
ATOM 521 O O . LEU A 1 71 ? 21.684 -4.167 -8.281 1.00 94.75 71 LEU A O 1
ATOM 525 N N . PRO A 1 72 ? 21.220 -2.079 -7.567 1.00 97.06 72 PRO A N 1
ATOM 526 C CA . PRO A 1 72 ? 21.844 -2.213 -6.254 1.00 97.06 72 PRO A CA 1
ATOM 527 C C . PRO A 1 72 ? 20.934 -3.012 -5.312 1.00 97.06 72 PRO A C 1
ATOM 529 O O . PRO A 1 72 ? 20.322 -2.468 -4.392 1.00 97.06 72 PRO A O 1
ATOM 532 N N . TRP A 1 73 ? 20.817 -4.311 -5.576 1.00 97.38 73 TRP A N 1
ATOM 533 C CA . TRP A 1 73 ? 19.984 -5.227 -4.808 1.00 97.38 73 TRP A CA 1
ATOM 534 C C . TRP A 1 73 ? 20.358 -5.233 -3.317 1.00 97.38 73 TRP A C 1
ATOM 536 O O . TRP A 1 73 ? 21.548 -5.226 -2.984 1.00 97.38 73 TRP A O 1
ATOM 546 N N . PRO A 1 74 ? 19.374 -5.271 -2.399 1.00 95.50 74 PRO A N 1
ATOM 547 C CA . PRO A 1 74 ? 19.663 -5.427 -0.981 1.00 95.50 74 PRO A CA 1
ATOM 548 C C . PRO A 1 74 ? 20.327 -6.787 -0.730 1.00 95.50 74 PRO A C 1
ATOM 550 O O . PRO A 1 74 ? 19.904 -7.809 -1.266 1.00 95.50 74 PRO A O 1
ATOM 553 N N . GLY A 1 75 ? 21.357 -6.805 0.120 1.00 92.88 75 GLY A N 1
ATOM 554 C CA . GLY A 1 75 ? 22.081 -8.034 0.472 1.00 92.88 75 GLY A CA 1
ATOM 555 C C . GLY A 1 75 ? 21.302 -8.992 1.384 1.00 92.88 75 GLY A C 1
ATOM 556 O O . GLY A 1 75 ? 21.752 -10.107 1.626 1.00 92.88 75 GLY A O 1
ATOM 557 N N . MET A 1 76 ? 20.146 -8.567 1.899 1.00 92.81 76 MET A N 1
ATOM 558 C CA . MET A 1 76 ? 19.253 -9.365 2.740 1.00 92.81 76 MET A CA 1
ATOM 559 C C . MET A 1 76 ? 17.810 -9.269 2.255 1.00 92.81 76 MET A C 1
ATOM 561 O O . MET A 1 76 ? 17.444 -8.326 1.553 1.00 92.81 76 MET A O 1
ATOM 565 N N . GLY A 1 77 ? 16.984 -10.222 2.683 1.00 96.25 77 GLY A N 1
ATOM 566 C CA . GLY A 1 77 ? 15.575 -10.264 2.318 1.00 96.25 77 GLY A CA 1
ATOM 567 C C . GLY A 1 77 ? 15.372 -10.605 0.844 1.00 96.25 77 GLY A C 1
ATOM 568 O O . GLY A 1 77 ? 16.147 -11.366 0.264 1.00 96.25 77 GLY A O 1
ATOM 569 N N . GLN A 1 78 ? 14.315 -10.060 0.254 1.00 97.94 78 GLN A N 1
ATOM 570 C CA . GLN A 1 78 ? 14.003 -10.230 -1.164 1.00 97.94 78 GLN A CA 1
ATOM 571 C C . GLN A 1 78 ? 13.537 -8.912 -1.773 1.00 97.94 78 GLN A C 1
ATOM 573 O O . GLN A 1 78 ? 12.961 -8.072 -1.074 1.00 97.94 78 GLN A O 1
ATOM 578 N N . ALA A 1 79 ? 13.771 -8.739 -3.069 1.00 98.56 79 ALA A N 1
ATOM 579 C CA . ALA A 1 79 ? 13.277 -7.585 -3.800 1.00 98.56 79 ALA A CA 1
ATOM 580 C C . ALA A 1 79 ? 12.891 -7.936 -5.236 1.00 98.56 79 ALA A C 1
ATOM 582 O O . ALA A 1 79 ? 13.480 -8.832 -5.835 1.00 98.56 79 ALA A O 1
ATOM 583 N N . THR A 1 80 ? 11.942 -7.190 -5.789 1.00 98.44 80 THR A N 1
ATOM 584 C CA . THR A 1 80 ? 11.522 -7.262 -7.194 1.00 98.44 80 THR A CA 1
ATOM 585 C C . THR A 1 80 ? 11.279 -5.846 -7.688 1.00 98.44 80 THR A C 1
ATOM 587 O O . THR A 1 80 ? 10.719 -5.033 -6.951 1.00 98.44 80 THR A O 1
ATOM 590 N N . VAL A 1 81 ? 11.709 -5.542 -8.914 1.00 98.31 81 VAL A N 1
ATOM 591 C CA . VAL A 1 81 ? 11.474 -4.244 -9.560 1.00 98.31 81 VAL A CA 1
ATOM 592 C C . VAL A 1 81 ? 11.007 -4.463 -10.989 1.00 98.31 81 VAL A C 1
ATOM 594 O O . VAL A 1 81 ? 11.599 -5.245 -11.732 1.00 98.31 81 VAL A O 1
ATOM 597 N N . GLU A 1 82 ? 9.974 -3.735 -11.387 1.00 96.62 82 GLU A N 1
ATOM 598 C CA . GLU A 1 82 ? 9.402 -3.753 -12.728 1.00 96.62 82 GLU A CA 1
ATOM 599 C C . GLU A 1 82 ? 9.097 -2.334 -13.202 1.00 96.62 82 GLU A C 1
ATOM 601 O O . GLU A 1 82 ? 8.938 -1.405 -12.406 1.00 96.62 82 GLU A O 1
ATOM 606 N N . VAL A 1 83 ? 9.010 -2.161 -14.517 1.00 95.50 83 VAL A N 1
ATOM 607 C CA . VAL A 1 83 ? 8.571 -0.907 -15.129 1.00 95.50 83 VAL A CA 1
ATOM 608 C C . VAL A 1 83 ? 7.356 -1.185 -15.993 1.00 95.50 83 VAL A C 1
ATOM 610 O O . VAL A 1 83 ? 7.409 -1.999 -16.919 1.00 95.50 83 VAL A O 1
ATOM 613 N N . GLU A 1 84 ? 6.259 -0.493 -15.703 1.00 90.44 84 GLU A N 1
ATOM 614 C CA . GLU A 1 84 ? 5.003 -0.657 -16.424 1.00 90.44 84 GLU A CA 1
ATOM 615 C C . GLU A 1 84 ? 5.207 -0.400 -17.927 1.00 90.44 84 GLU A C 1
ATOM 617 O O . GLU A 1 84 ? 5.775 0.613 -18.345 1.00 90.44 84 GLU A O 1
ATOM 622 N N . GLY A 1 85 ? 4.774 -1.357 -18.751 1.00 85.69 85 GLY A N 1
ATOM 623 C CA . GLY A 1 85 ? 4.928 -1.314 -20.208 1.00 85.69 85 GLY A CA 1
ATOM 624 C C . GLY A 1 85 ? 6.321 -1.675 -20.745 1.00 85.69 85 GLY A C 1
ATOM 625 O O . GLY A 1 85 ? 6.476 -1.737 -21.963 1.00 85.69 85 GLY A O 1
ATOM 626 N N . ILE A 1 86 ? 7.314 -1.929 -19.884 1.00 87.06 86 ILE A N 1
ATOM 627 C CA . ILE A 1 86 ? 8.654 -2.413 -20.278 1.00 87.06 86 ILE A CA 1
ATOM 628 C C . ILE A 1 86 ? 8.890 -3.839 -19.764 1.00 87.06 86 ILE A C 1
ATOM 630 O O . ILE A 1 86 ? 9.440 -4.665 -20.489 1.00 87.06 86 ILE A O 1
ATOM 634 N N . GLY A 1 87 ? 8.441 -4.143 -18.545 1.00 87.81 87 GLY A N 1
ATOM 635 C CA . GLY A 1 87 ? 8.572 -5.452 -17.912 1.00 87.81 87 GLY A CA 1
ATOM 636 C C . GLY A 1 87 ? 9.547 -5.456 -16.737 1.00 87.81 87 GLY A C 1
ATOM 637 O O . GLY A 1 87 ? 9.890 -4.412 -16.175 1.00 87.81 87 GLY A O 1
ATOM 638 N N . SER A 1 88 ? 9.968 -6.657 -16.343 1.00 91.50 88 SER A N 1
ATOM 639 C CA . SER A 1 88 ? 10.787 -6.854 -15.149 1.00 91.50 88 SER A CA 1
ATOM 640 C C . SER A 1 88 ? 12.218 -6.343 -15.317 1.00 91.50 88 SER A C 1
ATOM 642 O O . SER A 1 88 ? 12.868 -6.602 -16.330 1.00 91.50 88 SER A O 1
ATOM 644 N N . LEU A 1 89 ? 12.727 -5.653 -14.291 1.00 92.38 89 LEU A N 1
ATOM 645 C CA . LEU A 1 89 ? 14.146 -5.304 -14.145 1.00 92.38 89 LEU A CA 1
ATOM 646 C C . LEU A 1 89 ? 14.917 -6.334 -13.308 1.00 92.38 89 LEU A C 1
ATOM 648 O O . LEU A 1 89 ? 16.118 -6.179 -13.088 1.00 92.38 89 LEU A O 1
ATOM 652 N N . GLY A 1 90 ? 14.237 -7.384 -12.848 1.00 93.56 90 GLY A N 1
ATOM 653 C CA . GLY A 1 90 ? 14.820 -8.484 -12.097 1.00 93.56 90 GLY A CA 1
ATOM 654 C C . GLY A 1 90 ? 14.327 -8.571 -10.657 1.00 93.56 90 GLY A C 1
ATOM 655 O O . GLY A 1 90 ? 13.404 -7.880 -10.216 1.00 93.56 90 GLY A O 1
ATOM 656 N N . SER A 1 91 ? 14.935 -9.494 -9.923 1.00 96.06 91 SER A N 1
ATOM 657 C CA . SER A 1 91 ? 14.654 -9.756 -8.514 1.00 96.06 91 SER A CA 1
ATOM 658 C C . SER A 1 91 ? 15.920 -10.219 -7.796 1.00 96.06 91 SER A C 1
ATOM 660 O O . SER A 1 91 ? 16.869 -10.675 -8.436 1.00 96.06 91 SER A O 1
ATOM 662 N N . SER A 1 92 ? 15.930 -10.124 -6.470 1.00 96.44 92 SER A N 1
ATOM 663 C CA . SER A 1 92 ? 17.029 -10.570 -5.614 1.00 96.44 92 SER A CA 1
ATOM 664 C C . SER A 1 92 ? 16.535 -11.319 -4.383 1.00 96.44 92 SER A C 1
ATOM 666 O O . SER A 1 92 ? 15.399 -11.138 -3.941 1.00 96.44 92 SER A O 1
ATOM 668 N N . GLY A 1 93 ? 17.431 -12.109 -3.790 1.00 94.44 93 GLY A N 1
ATOM 669 C CA . GLY A 1 93 ? 17.133 -12.918 -2.612 1.00 94.44 93 GLY A CA 1
ATOM 670 C C . GLY A 1 93 ? 16.357 -14.195 -2.936 1.00 94.44 93 GLY A C 1
ATOM 671 O O . GLY A 1 93 ? 16.035 -14.485 -4.087 1.00 94.44 93 GLY A O 1
ATOM 672 N N . ALA A 1 94 ? 16.078 -14.989 -1.902 1.00 88.56 94 ALA A N 1
ATOM 673 C CA . ALA A 1 94 ? 15.263 -16.189 -2.046 1.00 88.56 94 ALA A CA 1
ATOM 674 C C . ALA A 1 94 ? 13.783 -15.797 -2.154 1.00 88.56 94 ALA A C 1
ATOM 676 O O . ALA A 1 94 ? 13.203 -15.296 -1.189 1.00 88.56 94 ALA A O 1
ATOM 677 N N . VAL A 1 95 ? 13.176 -16.046 -3.315 1.00 86.19 95 VAL A N 1
ATOM 678 C CA . VAL A 1 95 ? 11.743 -15.822 -3.543 1.00 86.19 95 VAL A CA 1
ATOM 679 C C . VAL A 1 95 ? 10.961 -16.880 -2.767 1.00 86.19 95 VAL A C 1
ATOM 681 O O . VAL A 1 95 ? 10.851 -18.028 -3.188 1.00 86.19 95 VAL A O 1
ATOM 684 N N . ARG A 1 96 ? 10.480 -16.505 -1.583 1.00 94.94 96 ARG A N 1
ATOM 685 C CA . ARG A 1 96 ? 9.665 -17.356 -0.709 1.00 94.94 96 ARG A CA 1
ATOM 686 C C . ARG A 1 96 ? 8.677 -16.507 0.091 1.00 94.94 96 ARG A C 1
ATOM 688 O O . ARG A 1 96 ? 8.997 -15.346 0.355 1.00 94.94 96 ARG A O 1
ATOM 695 N N . PRO A 1 97 ? 7.537 -17.054 0.535 1.00 98.31 97 PRO A N 1
ATOM 696 C CA . PRO A 1 97 ? 6.642 -16.332 1.428 1.00 98.31 97 PRO A CA 1
ATOM 697 C C . PRO A 1 97 ? 7.365 -15.887 2.709 1.00 98.31 97 PRO A C 1
ATOM 699 O O . PRO A 1 97 ? 8.000 -16.693 3.399 1.00 98.31 97 PRO A O 1
ATOM 702 N N . VAL A 1 98 ? 7.283 -14.598 3.026 1.00 98.56 98 VAL A N 1
ATOM 703 C CA . VAL A 1 98 ? 7.792 -13.997 4.269 1.00 98.56 98 VAL A CA 1
ATOM 704 C C . VAL A 1 98 ? 6.731 -13.086 4.882 1.00 98.56 98 VAL A C 1
ATOM 706 O O . VAL A 1 98 ? 5.892 -12.576 4.137 1.00 98.56 98 VAL A O 1
ATOM 709 N N . PRO A 1 99 ? 6.749 -12.851 6.208 1.00 98.75 99 PRO A N 1
ATOM 710 C CA . PRO A 1 99 ? 5.844 -11.887 6.823 1.00 98.75 99 PRO A CA 1
ATOM 711 C C . PRO A 1 99 ? 6.027 -10.505 6.191 1.00 98.75 99 PRO A C 1
ATOM 713 O O . PRO A 1 99 ? 7.161 -10.061 6.010 1.00 98.75 99 PRO A O 1
ATOM 716 N N . ILE A 1 100 ? 4.924 -9.829 5.863 1.00 98.75 100 ILE A N 1
ATOM 717 C CA . ILE A 1 100 ? 4.962 -8.551 5.121 1.00 98.75 100 ILE A CA 1
ATOM 718 C C . ILE A 1 100 ? 4.571 -7.326 5.946 1.00 98.75 100 ILE A C 1
ATOM 720 O O . ILE A 1 100 ? 4.639 -6.196 5.453 1.00 98.75 100 ILE A O 1
ATOM 724 N N . ALA A 1 101 ? 4.196 -7.523 7.213 1.00 98.56 101 ALA A N 1
ATOM 725 C CA . ALA A 1 101 ? 3.751 -6.444 8.087 1.00 98.56 101 ALA A CA 1
ATOM 726 C C . ALA A 1 101 ? 2.664 -5.579 7.406 1.00 98.56 101 ALA A C 1
ATOM 728 O O . ALA A 1 101 ? 1.873 -6.049 6.587 1.00 98.56 101 ALA A O 1
ATOM 729 N N . SER A 1 102 ? 2.660 -4.275 7.690 1.00 98.69 102 SER A N 1
ATOM 730 C CA . SER A 1 102 ? 1.654 -3.331 7.188 1.00 98.69 102 SER A CA 1
ATOM 731 C C . SER A 1 102 ? 1.604 -3.122 5.672 1.00 98.69 102 SER A C 1
ATOM 733 O O . SER A 1 102 ? 0.703 -2.426 5.206 1.00 98.69 102 SER A O 1
ATOM 735 N N . VAL A 1 103 ? 2.492 -3.735 4.884 1.00 98.81 103 VAL A N 1
ATOM 736 C CA . VAL A 1 103 ? 2.306 -3.802 3.426 1.00 98.81 103 VAL A CA 1
ATOM 737 C C . VAL A 1 103 ? 1.000 -4.534 3.076 1.00 98.81 103 VAL A C 1
ATOM 739 O O . VAL A 1 103 ? 0.360 -4.195 2.083 1.00 98.81 103 VAL A O 1
ATOM 742 N N . ALA A 1 104 ? 0.523 -5.444 3.934 1.00 98.94 104 ALA A N 1
ATOM 743 C CA . ALA A 1 104 ? -0.765 -6.119 3.762 1.00 98.94 104 ALA A CA 1
ATOM 744 C C . ALA A 1 104 ? -1.954 -5.155 3.587 1.00 98.94 104 ALA A C 1
ATOM 746 O O . ALA A 1 104 ? -2.906 -5.475 2.877 1.00 98.94 104 ALA A O 1
ATOM 747 N N . LYS A 1 105 ? -1.870 -3.945 4.156 1.00 98.94 105 LYS A N 1
ATOM 748 C CA . LYS A 1 105 ? -2.921 -2.922 4.074 1.00 98.94 105 LYS A CA 1
ATOM 749 C C . LYS A 1 105 ? -3.158 -2.396 2.654 1.00 98.94 105 LYS A C 1
ATOM 751 O O . LYS A 1 105 ? -4.205 -1.807 2.409 1.00 98.94 105 LYS A O 1
ATOM 756 N N . ILE A 1 106 ? -2.239 -2.642 1.711 1.00 98.94 106 ILE A N 1
ATOM 757 C CA . ILE A 1 106 ? -2.493 -2.391 0.284 1.00 98.94 106 ILE A CA 1
ATOM 758 C C . ILE A 1 106 ? -3.652 -3.269 -0.201 1.00 98.94 106 ILE A C 1
ATOM 760 O O . ILE A 1 106 ? -4.539 -2.768 -0.881 1.00 98.94 106 ILE A O 1
ATOM 764 N N . MET A 1 107 ? -3.680 -4.554 0.180 1.00 98.94 107 MET A N 1
ATOM 765 C CA . MET A 1 107 ? -4.766 -5.464 -0.199 1.00 98.94 107 MET A CA 1
ATOM 766 C C . MET A 1 107 ? -6.072 -5.071 0.485 1.00 98.94 107 MET A C 1
ATOM 768 O O . MET A 1 107 ? -7.113 -5.072 -0.155 1.00 98.94 107 MET A O 1
ATOM 772 N N . THR A 1 108 ? -6.013 -4.672 1.756 1.00 98.94 108 THR A N 1
ATOM 773 C CA . THR A 1 108 ? -7.183 -4.158 2.485 1.00 98.94 108 THR A CA 1
ATOM 774 C C . THR A 1 108 ? -7.799 -2.963 1.765 1.00 98.94 108 THR A C 1
ATOM 776 O O . THR A 1 108 ? -8.991 -2.976 1.482 1.00 98.94 108 THR A O 1
ATOM 779 N N . ALA A 1 109 ? -6.987 -1.970 1.391 1.00 98.94 109 ALA A N 1
ATOM 780 C CA . ALA A 1 109 ? -7.462 -0.820 0.624 1.00 98.94 109 ALA A CA 1
ATOM 781 C C . ALA A 1 109 ? -7.968 -1.212 -0.774 1.00 98.94 109 ALA A C 1
ATOM 783 O O . ALA A 1 109 ? -8.959 -0.663 -1.241 1.00 98.94 109 ALA A O 1
ATOM 784 N N . TYR A 1 110 ? -7.301 -2.158 -1.442 1.00 98.94 110 TYR A N 1
ATOM 785 C CA . TYR A 1 110 ? -7.692 -2.625 -2.770 1.00 98.94 110 TYR A CA 1
ATOM 786 C C . TYR A 1 110 ? -9.048 -3.342 -2.767 1.00 98.94 110 TYR A C 1
ATOM 788 O O . TYR A 1 110 ? -9.871 -3.065 -3.635 1.00 98.94 110 TYR A O 1
ATOM 796 N N . VAL A 1 111 ? -9.297 -4.227 -1.795 1.00 98.88 111 VAL A N 1
ATOM 797 C CA . VAL A 1 111 ? -10.587 -4.918 -1.636 1.00 98.88 111 VAL A CA 1
ATOM 798 C C . VAL A 1 111 ? -11.690 -3.913 -1.327 1.00 98.88 111 VAL A C 1
ATOM 800 O O . VAL A 1 111 ? -12.675 -3.885 -2.056 1.00 98.88 111 VAL A O 1
ATOM 803 N N . VAL A 1 112 ? -11.475 -3.030 -0.343 1.00 98.81 112 VAL A N 1
ATOM 804 C CA . VAL A 1 112 ? -12.449 -1.986 0.016 1.00 98.81 112 VAL A CA 1
ATOM 805 C C . VAL A 1 112 ? -12.822 -1.142 -1.201 1.00 98.81 112 VAL A C 1
ATOM 807 O O . VAL A 1 112 ? -13.996 -1.010 -1.503 1.00 98.81 112 VAL A O 1
ATOM 810 N N . LEU A 1 113 ? -11.844 -0.653 -1.970 1.00 98.81 113 LEU A N 1
ATOM 811 C CA . LEU A 1 113 ? -12.113 0.166 -3.160 1.00 98.81 113 LEU A CA 1
ATOM 812 C C . LEU A 1 113 ? -12.658 -0.626 -4.359 1.00 98.81 113 LEU A C 1
ATOM 814 O O . LEU A 1 113 ? -13.111 -0.028 -5.336 1.00 98.81 113 LEU A O 1
ATOM 818 N N . THR A 1 114 ? -12.580 -1.957 -4.326 1.00 98.44 114 THR A N 1
ATOM 819 C CA . THR A 1 114 ? -13.228 -2.821 -5.323 1.00 98.44 114 THR A CA 1
ATOM 820 C C . THR A 1 114 ? -14.711 -2.977 -5.003 1.00 98.44 114 THR A C 1
ATOM 822 O O . THR A 1 114 ? -15.538 -2.890 -5.911 1.00 98.44 114 THR A O 1
ATOM 825 N N . ASP A 1 115 ? -15.045 -3.174 -3.728 1.00 98.12 115 ASP A N 1
ATOM 826 C CA . ASP A 1 115 ? -16.422 -3.344 -3.255 1.00 98.12 115 ASP A CA 1
ATOM 827 C C . ASP A 1 115 ? -17.155 -1.991 -3.126 1.00 98.12 115 ASP A C 1
ATOM 829 O O . ASP A 1 115 ? -18.359 -1.895 -3.387 1.00 98.12 115 ASP A O 1
ATOM 833 N N . HIS A 1 116 ? -16.410 -0.925 -2.830 1.00 97.69 116 HIS A N 1
ATOM 834 C CA . HIS A 1 116 ? -16.869 0.452 -2.672 1.00 97.69 116 HIS A CA 1
ATOM 835 C C . HIS A 1 116 ? -16.008 1.409 -3.522 1.00 97.69 116 HIS A C 1
ATOM 837 O O . HIS A 1 116 ? -15.075 2.036 -3.028 1.00 97.69 116 HIS A O 1
ATOM 843 N N . PRO A 1 117 ? -16.263 1.525 -4.838 1.00 97.81 117 PRO A N 1
ATOM 844 C CA . PRO A 1 117 ? -15.484 2.417 -5.689 1.00 97.81 117 PRO A CA 1
ATOM 845 C C . PRO A 1 117 ? -15.603 3.884 -5.262 1.00 97.81 117 PRO A C 1
ATOM 847 O O . PRO A 1 117 ? -16.707 4.406 -5.119 1.00 97.81 117 PRO A O 1
ATOM 850 N N . LEU A 1 118 ? -14.455 4.553 -5.148 1.00 97.69 118 LEU A N 1
ATOM 851 C CA . LEU A 1 118 ? -14.345 5.949 -4.730 1.00 97.69 118 LEU A CA 1
ATOM 852 C C . LEU A 1 118 ? -13.738 6.812 -5.847 1.00 97.69 118 LEU A C 1
ATOM 854 O O . LEU A 1 118 ? -12.693 6.466 -6.411 1.00 97.69 118 LEU A O 1
ATOM 858 N N . GLY A 1 119 ? -14.348 7.959 -6.153 1.00 96.81 119 GLY A N 1
ATOM 859 C CA . GLY A 1 119 ? -13.746 8.991 -7.000 1.00 96.81 119 GLY A CA 1
ATOM 860 C C . GLY A 1 119 ? -12.537 9.671 -6.339 1.00 96.81 119 GLY A C 1
ATOM 861 O O . GLY A 1 119 ? -12.315 9.567 -5.137 1.00 96.81 119 GLY A O 1
ATOM 862 N N . THR A 1 120 ? -11.722 10.412 -7.093 1.00 93.88 120 THR A N 1
ATOM 863 C CA . THR A 1 120 ? -10.546 11.121 -6.533 1.00 93.88 120 THR A CA 1
ATOM 864 C C . THR A 1 120 ? -10.908 12.278 -5.602 1.00 93.88 120 THR A C 1
ATOM 866 O O . THR A 1 120 ? -10.109 12.640 -4.744 1.00 93.88 120 THR A O 1
ATOM 869 N N . ASP A 1 121 ? -12.119 12.815 -5.722 1.00 93.62 121 ASP A N 1
ATOM 870 C CA . ASP A 1 121 ? -12.567 14.006 -4.989 1.00 93.62 121 ASP A CA 1
ATOM 871 C C . ASP A 1 121 ? -13.846 13.740 -4.173 1.00 93.62 121 ASP A C 1
ATOM 873 O O . ASP A 1 121 ? -14.560 14.662 -3.792 1.00 93.62 121 ASP A O 1
ATOM 877 N N . GLU A 1 122 ? -14.139 12.465 -3.902 1.00 96.94 122 GLU A N 1
ATOM 878 C CA . GLU A 1 122 ? -15.326 12.012 -3.167 1.00 96.94 122 GLU A CA 1
ATOM 879 C C . GLU A 1 122 ? -14.966 11.489 -1.776 1.00 96.94 122 GLU A C 1
ATOM 881 O O . GLU A 1 122 ? -13.941 10.834 -1.607 1.00 96.94 122 GLU A O 1
ATOM 886 N N . ASP A 1 123 ? -15.815 11.709 -0.777 1.00 97.75 123 ASP A N 1
ATOM 887 C CA . ASP A 1 123 ? -15.586 11.185 0.577 1.00 97.75 123 ASP A CA 1
ATOM 888 C C . ASP A 1 123 ? -16.014 9.721 0.756 1.00 97.75 123 ASP A C 1
ATOM 890 O O . ASP A 1 123 ? -15.434 9.010 1.581 1.00 97.75 123 ASP A O 1
ATOM 894 N N . GLY A 1 124 ? -16.985 9.269 -0.041 1.00 98.06 124 GLY A N 1
ATOM 895 C CA . GLY A 1 124 ? -17.542 7.919 0.025 1.00 98.06 124 GLY A CA 1
ATOM 896 C C . GLY A 1 124 ? -18.553 7.722 1.164 1.00 98.06 124 GLY A C 1
ATOM 897 O O . GLY A 1 124 ? -18.860 8.660 1.909 1.00 98.06 124 GLY A O 1
ATOM 898 N N . PRO A 1 125 ? -19.117 6.508 1.296 1.00 98.00 125 PRO A N 1
ATOM 899 C CA . PRO A 1 125 ? -19.968 6.126 2.418 1.00 98.00 125 PRO A CA 1
ATOM 900 C C . PRO A 1 125 ? -19.266 6.295 3.769 1.00 98.00 125 PRO A C 1
ATOM 902 O O . PRO A 1 125 ? -18.041 6.306 3.877 1.00 98.00 125 PRO A O 1
ATOM 905 N N . THR A 1 126 ? -20.061 6.422 4.827 1.00 98.00 126 THR A N 1
ATOM 906 C CA . THR A 1 126 ? -19.553 6.589 6.188 1.00 98.00 126 THR A CA 1
ATOM 907 C C . THR A 1 126 ? -19.581 5.285 6.979 1.00 98.00 126 THR A C 1
ATOM 909 O O . THR A 1 126 ? -20.383 4.381 6.730 1.00 98.00 126 THR A O 1
ATOM 912 N N . MET A 1 127 ? -18.703 5.201 7.974 1.00 97.12 127 MET A N 1
ATOM 913 C CA . MET A 1 127 ? -18.632 4.109 8.935 1.00 97.12 127 MET A CA 1
ATOM 914 C C . MET A 1 127 ? -18.565 4.653 10.357 1.00 97.12 127 MET A C 1
ATOM 916 O O . MET A 1 127 ? -17.821 5.588 10.652 1.00 97.12 127 MET A O 1
ATOM 920 N N . THR A 1 128 ? -19.349 4.048 11.247 1.00 97.88 128 THR A N 1
ATOM 921 C CA . THR A 1 128 ? -19.356 4.391 12.670 1.00 97.88 128 THR A CA 1
ATOM 922 C C . THR A 1 128 ? -18.428 3.459 13.440 1.00 97.88 128 THR A C 1
ATOM 924 O O . THR A 1 128 ? -18.535 2.230 13.331 1.00 97.88 128 THR A O 1
ATOM 927 N N . VAL A 1 129 ? -17.556 4.044 14.258 1.00 98.12 129 VAL A N 1
ATOM 928 C CA . VAL A 1 129 ? -16.727 3.328 15.230 1.00 98.12 129 VAL A CA 1
ATOM 929 C C . VAL A 1 129 ? -17.615 2.827 16.369 1.00 98.12 129 VAL A C 1
ATOM 931 O O . VAL A 1 129 ? -18.295 3.596 17.053 1.00 98.12 129 VAL A O 1
ATOM 934 N N . SER A 1 130 ? -17.614 1.519 16.590 1.00 97.25 130 SER A N 1
ATOM 935 C CA . SER A 1 130 ? -18.378 0.874 17.657 1.00 97.25 130 SER A CA 1
ATOM 936 C C . SER A 1 130 ? -17.756 1.105 19.039 1.00 97.25 130 SER A C 1
ATOM 938 O O . SER A 1 130 ? -16.561 1.371 19.185 1.00 97.25 130 SER A O 1
ATOM 940 N N . ALA A 1 131 ? -18.563 0.927 20.089 1.00 97.44 131 ALA A N 1
ATOM 941 C CA . ALA A 1 131 ? -18.075 0.975 21.467 1.00 97.44 131 ALA A CA 1
ATOM 942 C C . ALA A 1 131 ? -16.980 -0.072 21.741 1.00 97.44 131 ALA A C 1
ATOM 944 O O . ALA A 1 131 ? -16.037 0.210 22.475 1.00 97.44 131 ALA A O 1
ATOM 945 N N . GLN A 1 132 ? -17.071 -1.253 21.120 1.00 96.38 132 GLN A N 1
ATOM 946 C CA . GLN A 1 132 ? -16.070 -2.312 21.261 1.00 96.38 132 GLN A CA 1
ATOM 947 C C . GLN A 1 132 ? -14.727 -1.922 20.627 1.00 96.38 132 GLN A C 1
ATOM 949 O O . GLN A 1 132 ? -13.680 -2.131 21.235 1.00 96.38 132 GLN A O 1
ATOM 954 N N . GLU A 1 133 ? -14.748 -1.328 19.431 1.00 96.25 133 GLU A N 1
ATOM 955 C CA . GLU A 1 133 ? -13.536 -0.864 18.740 1.00 96.25 133 GLU A CA 1
ATOM 956 C C . GLU A 1 133 ? -12.841 0.255 19.524 1.00 96.25 133 GLU A C 1
ATOM 958 O O . GLU A 1 133 ? -11.624 0.220 19.702 1.00 96.25 133 GLU A O 1
ATOM 963 N N . ALA A 1 134 ? -13.607 1.200 20.074 1.00 96.75 134 ALA A N 1
ATOM 964 C CA . ALA A 1 134 ? -13.064 2.248 20.933 1.00 96.75 134 ALA A CA 1
ATOM 965 C C . ALA A 1 134 ? -12.510 1.693 22.261 1.00 96.75 134 ALA A C 1
ATOM 967 O O . ALA A 1 134 ? -11.437 2.103 22.704 1.00 96.75 134 ALA A O 1
ATOM 968 N N . ALA A 1 135 ? -13.198 0.728 22.880 1.00 97.06 135 ALA A N 1
ATOM 969 C CA . ALA A 1 135 ? -12.762 0.103 24.131 1.00 97.06 135 ALA A CA 1
ATOM 970 C C . ALA A 1 135 ? -11.492 -0.754 23.978 1.00 97.06 135 ALA A C 1
ATOM 972 O O . ALA A 1 135 ? -10.761 -0.935 24.951 1.00 97.06 135 ALA A O 1
ATOM 973 N N . ALA A 1 136 ? -11.194 -1.256 22.775 1.00 95.50 136 ALA A N 1
ATOM 974 C CA . ALA A 1 136 ? -9.970 -2.009 22.496 1.00 95.50 136 ALA A CA 1
ATOM 975 C C . ALA A 1 136 ? -8.710 -1.121 22.440 1.00 95.50 136 ALA A C 1
ATOM 977 O O . ALA A 1 136 ? -7.598 -1.614 22.648 1.00 95.50 136 ALA A O 1
ATOM 978 N N . TYR A 1 137 ? -8.871 0.182 22.188 1.00 94.62 137 TYR A N 1
ATOM 979 C CA . TYR A 1 137 ? -7.765 1.104 21.929 1.00 94.62 137 TYR A CA 1
ATOM 980 C C . TYR A 1 137 ? -6.689 1.134 23.038 1.00 94.62 137 TYR A C 1
ATOM 982 O O . TYR A 1 137 ? -5.510 1.006 22.703 1.00 94.62 137 TYR A O 1
ATOM 990 N N . PRO A 1 138 ? -7.012 1.220 24.349 1.00 95.25 138 PRO A N 1
ATOM 991 C CA . PRO A 1 138 ? -5.986 1.246 25.397 1.00 95.25 138 PRO A CA 1
ATOM 992 C C . PRO A 1 138 ? -5.091 -0.003 25.418 1.00 95.25 138 PRO A C 1
ATOM 994 O O . PRO A 1 138 ? -3.877 0.110 25.582 1.00 95.25 138 PRO A O 1
ATOM 997 N N . ALA A 1 139 ? -5.667 -1.191 25.203 1.00 95.44 139 ALA A N 1
ATOM 998 C CA . ALA A 1 139 ? -4.908 -2.441 25.156 1.00 95.44 139 ALA A CA 1
ATOM 999 C C . ALA A 1 139 ? -3.999 -2.510 23.917 1.00 95.44 139 ALA A C 1
ATOM 1001 O O . ALA A 1 139 ? -2.862 -2.970 24.000 1.00 95.44 139 ALA A O 1
ATOM 1002 N N . GLN A 1 140 ? -4.471 -2.001 22.778 1.00 95.50 140 GLN A N 1
ATOM 1003 C CA . GLN A 1 140 ? -3.682 -1.917 21.548 1.00 95.50 140 GLN A CA 1
ATOM 1004 C C . GLN A 1 140 ? -2.507 -0.937 21.688 1.00 95.50 140 GLN A C 1
ATOM 1006 O O . GLN A 1 140 ? -1.409 -1.224 21.210 1.00 95.50 140 GLN A O 1
ATOM 1011 N N . VAL A 1 141 ? -2.708 0.191 22.380 1.00 94.69 141 VAL A N 1
ATOM 1012 C CA . VAL A 1 141 ? -1.629 1.138 22.712 1.00 94.69 141 VAL A CA 1
ATOM 1013 C C . VAL A 1 141 ? -0.582 0.466 23.599 1.00 94.69 141 VAL A C 1
ATOM 1015 O O . VAL A 1 141 ? 0.609 0.574 23.318 1.00 94.69 141 VAL A O 1
ATOM 1018 N N . ALA A 1 142 ? -1.004 -0.280 24.625 1.00 94.94 142 ALA A N 1
ATOM 1019 C CA . ALA A 1 142 ? -0.089 -1.024 25.494 1.00 94.94 142 ALA A CA 1
ATOM 1020 C C . ALA A 1 142 ? 0.718 -2.098 24.735 1.00 94.94 142 ALA A C 1
ATOM 1022 O O . ALA A 1 142 ? 1.854 -2.391 25.101 1.00 94.94 142 ALA A O 1
ATOM 1023 N N . ALA A 1 143 ? 0.159 -2.641 23.650 1.00 93.50 143 ALA A N 1
ATOM 1024 C CA . ALA A 1 143 ? 0.833 -3.570 22.743 1.00 93.50 143 ALA A CA 1
ATOM 1025 C C . ALA A 1 143 ? 1.729 -2.883 21.688 1.00 93.50 143 ALA A C 1
ATOM 1027 O O . ALA A 1 143 ? 2.311 -3.570 20.849 1.00 93.50 143 ALA A O 1
ATOM 1028 N N . ASN A 1 144 ? 1.867 -1.551 21.731 1.00 91.19 144 ASN A N 1
ATOM 1029 C CA . ASN A 1 144 ? 2.694 -0.755 20.821 1.00 91.19 144 ASN A CA 1
ATOM 1030 C C . ASN A 1 144 ? 2.353 -0.975 19.332 1.00 91.19 144 ASN A C 1
ATOM 1032 O O . ASN A 1 144 ? 3.240 -1.069 18.479 1.00 91.19 144 ASN A O 1
ATOM 1036 N N . LEU A 1 145 ? 1.057 -1.095 19.031 1.00 94.31 145 LEU A N 1
ATOM 1037 C CA . LEU A 1 145 ? 0.556 -1.203 17.662 1.00 94.31 145 LEU A CA 1
ATOM 1038 C C . LEU A 1 145 ? 0.563 0.158 16.958 1.00 94.31 145 LEU A C 1
ATOM 1040 O O . LEU A 1 145 ? 0.603 1.214 17.593 1.00 94.31 145 LEU A O 1
ATOM 1044 N N . SER A 1 146 ? 0.485 0.141 15.630 1.00 95.75 146 SER A N 1
ATOM 1045 C CA . SER A 1 146 ? 0.326 1.364 14.847 1.00 95.75 146 SER A CA 1
ATOM 1046 C C . SER A 1 146 ? -1.154 1.736 14.836 1.00 95.75 146 SER A C 1
ATOM 1048 O O . SER A 1 146 ? -1.972 0.959 14.364 1.00 95.75 146 SER A O 1
ATOM 1050 N N . LEU A 1 147 ? -1.539 2.877 15.408 1.00 97.19 147 LEU A N 1
ATOM 1051 C CA . LEU A 1 147 ? -2.948 3.203 15.666 1.00 97.19 147 LEU A CA 1
ATOM 1052 C C . LEU A 1 147 ? -3.246 4.672 15.365 1.00 97.19 147 LEU A C 1
ATOM 1054 O O . LEU A 1 147 ? -2.366 5.528 15.459 1.00 97.19 147 LEU A O 1
ATOM 1058 N N . VAL A 1 148 ? -4.517 4.969 15.096 1.00 97.00 148 VAL A N 1
ATOM 1059 C CA . VAL A 1 148 ? -5.078 6.322 15.246 1.00 97.00 148 VAL A CA 1
ATOM 1060 C C . VAL A 1 148 ? -6.079 6.331 16.391 1.00 97.00 148 VAL A C 1
ATOM 1062 O O . VAL A 1 148 ? -6.775 5.338 16.613 1.00 97.00 148 VAL A O 1
ATOM 1065 N N . LYS A 1 149 ? -6.149 7.439 17.133 1.00 96.81 149 LYS A N 1
ATOM 1066 C CA . LYS A 1 149 ? -7.128 7.589 18.211 1.00 96.81 149 LYS A CA 1
ATOM 1067 C C . LYS A 1 149 ? -8.535 7.574 17.624 1.00 96.81 149 LYS A C 1
ATOM 1069 O O . LYS A 1 149 ? -8.797 8.319 16.690 1.00 96.81 149 LYS A O 1
ATOM 1074 N N . VAL A 1 150 ? -9.412 6.767 18.213 1.00 96.25 150 VAL A N 1
ATOM 1075 C CA . VAL A 1 150 ? -10.825 6.683 17.835 1.00 96.25 150 VAL A CA 1
ATOM 1076 C C . VAL A 1 150 ? -11.729 6.816 19.058 1.00 96.25 150 VAL A C 1
ATOM 1078 O O . VAL A 1 150 ? -11.295 6.545 20.181 1.00 96.25 150 VAL A O 1
ATOM 1081 N N . SER A 1 151 ? -12.976 7.234 18.857 1.00 97.06 151 SER A N 1
ATOM 1082 C CA . SER A 1 151 ? -14.005 7.334 19.904 1.00 97.06 151 SER A CA 1
ATOM 1083 C C . SER A 1 151 ? -15.264 6.554 19.535 1.00 97.06 151 SER A C 1
ATOM 1085 O O . SER A 1 151 ? -15.618 6.437 18.368 1.00 97.06 151 SER A O 1
ATOM 1087 N N . ALA A 1 152 ? -15.979 6.030 20.532 1.00 97.88 152 ALA A N 1
ATOM 1088 C CA . ALA A 1 152 ? -17.252 5.357 20.283 1.00 97.88 152 ALA A CA 1
ATOM 1089 C C . ALA A 1 152 ? -18.262 6.341 19.668 1.00 97.88 152 ALA A C 1
ATOM 1091 O O . ALA A 1 152 ? -18.426 7.452 20.174 1.00 97.88 152 ALA A O 1
ATOM 1092 N N . GLY A 1 153 ? -18.933 5.935 18.590 1.00 97.62 153 GLY A N 1
ATOM 1093 C CA . GLY A 1 153 ? -19.873 6.785 17.854 1.00 97.62 153 GLY A CA 1
ATOM 1094 C C . GLY A 1 153 ? -19.213 7.780 16.895 1.00 97.62 153 GLY A C 1
ATOM 1095 O O . GLY A 1 153 ? -19.926 8.496 16.197 1.00 97.62 153 GLY A O 1
ATOM 1096 N N . GLU A 1 154 ? -17.880 7.818 16.823 1.00 97.50 154 GLU A N 1
ATOM 1097 C CA . GLU A 1 154 ? -17.170 8.573 15.793 1.00 97.50 154 GLU A CA 1
ATOM 1098 C C . GLU A 1 154 ? -17.562 8.074 14.402 1.00 97.50 154 GLU A C 1
ATOM 1100 O O . GLU A 1 154 ? -17.671 6.869 14.171 1.00 97.50 154 GLU A O 1
ATOM 1105 N N . VAL A 1 155 ? -17.767 9.010 13.479 1.00 98.12 155 VAL A N 1
ATOM 1106 C CA . VAL A 1 155 ? -18.101 8.717 12.087 1.00 98.12 155 VAL A CA 1
ATOM 1107 C C . VAL A 1 155 ? -16.913 9.095 11.215 1.00 98.12 155 VAL A C 1
ATOM 1109 O O . VAL A 1 155 ? -16.488 10.250 11.214 1.00 98.12 155 VAL A O 1
ATOM 1112 N N . LEU A 1 156 ? -16.403 8.121 10.469 1.00 98.44 156 LEU A N 1
ATOM 1113 C CA . LEU A 1 156 ? -15.361 8.301 9.464 1.00 98.44 156 LEU A CA 1
ATOM 1114 C C . LEU A 1 156 ? -15.980 8.148 8.078 1.00 98.44 156 LEU A C 1
ATOM 1116 O O . LEU A 1 156 ? -16.801 7.256 7.862 1.00 98.44 156 LEU A O 1
ATOM 1120 N N . THR A 1 157 ? -15.582 8.984 7.126 1.00 98.69 157 THR A N 1
ATOM 1121 C CA . THR A 1 157 ? -15.836 8.698 5.707 1.00 98.69 157 THR A CA 1
ATOM 1122 C C . THR A 1 157 ? -14.926 7.562 5.235 1.00 98.69 157 THR A C 1
ATOM 1124 O O . THR A 1 157 ? -13.871 7.317 5.831 1.00 98.69 157 THR A O 1
ATOM 1127 N N . GLU A 1 158 ? -15.295 6.872 4.157 1.00 98.69 158 GLU A N 1
ATOM 1128 C CA . GLU A 1 158 ? -14.447 5.856 3.526 1.00 98.69 158 GLU A CA 1
ATOM 1129 C C . GLU A 1 158 ? -13.053 6.418 3.223 1.00 98.69 158 GLU A C 1
ATOM 1131 O O . GLU A 1 158 ? -12.040 5.819 3.600 1.00 98.69 158 GLU A O 1
ATOM 1136 N N . ARG A 1 159 ? -12.983 7.627 2.648 1.00 98.75 159 ARG A N 1
ATOM 1137 C CA . ARG A 1 159 ? -11.717 8.327 2.399 1.00 98.75 159 ARG A CA 1
ATOM 1138 C C . ARG A 1 159 ? -10.896 8.503 3.673 1.00 98.75 159 ARG A C 1
ATOM 1140 O O . ARG A 1 159 ? -9.701 8.219 3.660 1.00 98.75 159 ARG A O 1
ATOM 1147 N N . GLN A 1 160 ? -11.503 8.969 4.764 1.00 98.75 160 GLN A N 1
ATOM 1148 C CA . GLN A 1 160 ? -10.802 9.183 6.036 1.00 98.75 160 GLN A CA 1
ATOM 1149 C C . GLN A 1 160 ? -10.302 7.866 6.638 1.00 98.75 160 GLN A C 1
ATOM 1151 O O . GLN A 1 160 ? -9.171 7.800 7.124 1.00 98.75 160 GLN A O 1
ATOM 1156 N N . ALA A 1 161 ? -11.097 6.799 6.563 1.00 98.81 161 ALA A N 1
ATOM 1157 C CA . ALA A 1 161 ? -10.684 5.477 7.019 1.00 98.81 161 ALA A CA 1
ATOM 1158 C C . ALA A 1 161 ? -9.506 4.941 6.189 1.00 98.81 161 ALA A C 1
ATOM 1160 O O . ALA A 1 161 ? -8.510 4.479 6.748 1.00 98.81 161 ALA A O 1
ATOM 1161 N N . LEU A 1 162 ? -9.547 5.080 4.862 1.00 98.88 162 LEU A N 1
ATOM 1162 C CA . LEU A 1 162 ? -8.438 4.697 3.985 1.00 98.88 162 LEU A CA 1
ATOM 1163 C C . LEU A 1 162 ? -7.189 5.567 4.208 1.00 98.88 162 LEU A C 1
ATOM 1165 O O . LEU A 1 162 ? -6.070 5.053 4.185 1.00 98.88 162 LEU A O 1
ATOM 1169 N N . GLN A 1 163 ? -7.344 6.863 4.492 1.00 98.81 163 GLN A N 1
ATOM 1170 C CA . GLN A 1 163 ? -6.230 7.736 4.877 1.00 98.81 163 GLN A CA 1
ATOM 1171 C C . GLN A 1 163 ? -5.587 7.270 6.188 1.00 98.81 163 GLN A C 1
ATOM 1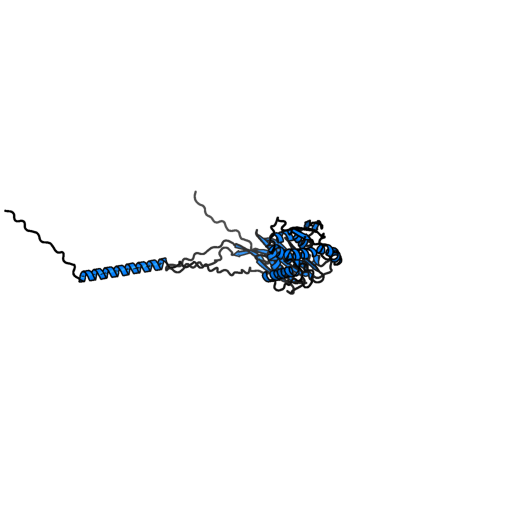173 O O . GLN A 1 163 ? -4.366 7.127 6.254 1.00 98.81 163 GLN A O 1
ATOM 1178 N N . ALA A 1 164 ? -6.384 6.977 7.217 1.00 98.75 164 ALA A N 1
ATOM 1179 C CA . ALA A 1 164 ? -5.883 6.458 8.487 1.00 98.75 164 ALA A CA 1
ATOM 1180 C C . ALA A 1 164 ? -5.225 5.071 8.336 1.00 98.75 164 ALA A C 1
ATOM 1182 O O . ALA A 1 164 ? -4.201 4.792 8.965 1.00 98.75 164 ALA A O 1
ATOM 1183 N N . LEU A 1 165 ? -5.753 4.221 7.453 1.00 98.88 165 LEU A N 1
ATOM 1184 C CA . LEU A 1 165 ? -5.170 2.925 7.113 1.00 98.88 165 LEU A CA 1
ATOM 1185 C C . LEU A 1 165 ? -3.795 3.069 6.440 1.00 98.88 165 LEU A C 1
ATOM 1187 O O . LEU A 1 165 ? -2.858 2.343 6.778 1.00 98.88 165 LEU A O 1
ATOM 1191 N N . LEU A 1 166 ? -3.664 3.971 5.464 1.00 98.88 166 LEU A N 1
ATOM 1192 C CA . LEU A 1 166 ? -2.512 4.007 4.559 1.00 98.88 166 LEU A CA 1
ATOM 1193 C C . LEU A 1 166 ? -1.382 4.925 5.040 1.00 98.88 166 LEU A C 1
ATOM 1195 O O . LEU A 1 166 ? -0.216 4.552 4.893 1.00 98.88 166 LEU A O 1
ATOM 1199 N N . LEU A 1 167 ? -1.697 6.078 5.640 1.00 98.75 167 LEU A N 1
ATOM 1200 C CA . LEU A 1 167 ? -0.701 7.090 6.014 1.00 98.75 167 LEU A CA 1
ATOM 1201 C C . LEU A 1 167 ? -0.005 6.729 7.339 1.00 98.75 167 LEU A C 1
ATOM 1203 O O . LEU A 1 167 ? 1.165 6.330 7.296 1.00 98.75 167 LEU A O 1
ATOM 1207 N N . PRO A 1 168 ? -0.680 6.801 8.507 1.00 98.31 168 PRO A N 1
ATOM 1208 C CA . PRO A 1 168 ? -0.084 6.409 9.777 1.00 98.31 168 PRO A CA 1
ATOM 1209 C C . PRO A 1 168 ? -0.140 4.898 10.003 1.00 98.31 168 PRO A C 1
ATOM 1211 O O . PRO A 1 168 ? 0.265 4.454 11.065 1.00 98.31 168 PRO A O 1
ATOM 1214 N N . SER A 1 169 ? -0.612 4.109 9.028 1.00 98.31 169 SER A N 1
ATOM 1215 C CA . SER A 1 169 ? -0.575 2.644 9.060 1.00 98.31 169 SER A CA 1
ATOM 1216 C C . SER A 1 169 ? -1.475 1.974 10.112 1.00 98.31 169 SER A C 1
ATOM 1218 O O . SER A 1 169 ? -1.137 0.892 10.596 1.00 98.31 169 SER A O 1
ATOM 1220 N N . ALA A 1 170 ? -2.624 2.575 10.433 1.00 98.44 170 ALA A N 1
ATOM 1221 C CA . ALA A 1 170 ? -3.447 2.201 11.581 1.00 98.44 170 ALA A CA 1
ATOM 1222 C C . ALA A 1 170 ? -4.024 0.767 11.520 1.00 98.44 170 ALA A C 1
ATOM 1224 O O . ALA A 1 170 ? -4.814 0.422 10.640 1.00 98.44 170 ALA A O 1
ATOM 1225 N N . ASP A 1 171 ? -3.658 -0.066 12.494 1.00 98.50 171 ASP A N 1
ATOM 1226 C CA . ASP A 1 171 ? -4.108 -1.446 12.684 1.00 98.50 171 ASP A CA 1
ATOM 1227 C C . ASP A 1 171 ? -5.572 -1.522 13.122 1.00 98.50 171 ASP A C 1
ATOM 1229 O O . ASP A 1 171 ? -6.323 -2.354 12.614 1.00 98.50 171 ASP A O 1
ATOM 1233 N N . ASN A 1 172 ? -6.010 -0.631 14.015 1.00 98.00 172 ASN A N 1
ATOM 1234 C CA . ASN A 1 172 ? -7.407 -0.576 14.444 1.00 98.00 172 ASN A CA 1
ATOM 1235 C C . ASN A 1 172 ? -8.349 -0.237 13.282 1.00 98.00 172 ASN A C 1
ATOM 1237 O O . ASN A 1 172 ? -9.403 -0.856 13.153 1.00 98.00 172 ASN A O 1
ATOM 1241 N N . VAL A 1 173 ? -7.948 0.671 12.389 1.00 98.56 173 VAL A N 1
ATOM 1242 C CA . VAL A 1 173 ? -8.759 1.033 11.215 1.00 98.56 173 VAL A CA 1
ATOM 1243 C C . VAL A 1 173 ? -8.818 -0.095 10.186 1.00 98.56 173 VAL A C 1
ATOM 1245 O O . VAL A 1 173 ? -9.855 -0.274 9.557 1.00 98.56 173 VAL A O 1
ATOM 1248 N N . ALA A 1 174 ? -7.780 -0.930 10.070 1.00 98.69 174 ALA A N 1
ATOM 1249 C CA . ALA A 1 174 ? -7.854 -2.141 9.247 1.00 98.69 174 ALA A CA 1
ATOM 1250 C C . ALA A 1 174 ? -8.952 -3.108 9.731 1.00 98.69 174 ALA A C 1
ATOM 1252 O O . ALA A 1 174 ? -9.654 -3.699 8.914 1.00 98.69 174 ALA A O 1
ATOM 1253 N N . GLN A 1 175 ? -9.129 -3.243 11.050 1.00 98.00 175 GLN A N 1
ATOM 1254 C CA . GLN A 1 175 ? -10.197 -4.066 11.632 1.00 98.00 175 GLN A CA 1
ATOM 1255 C C . GLN A 1 175 ? -11.581 -3.431 11.442 1.00 98.00 175 GLN A C 1
ATOM 1257 O O . GLN A 1 175 ? -12.531 -4.136 11.100 1.00 98.00 175 GLN A O 1
ATOM 1262 N N . ILE A 1 176 ? -11.685 -2.107 11.611 1.00 98.25 176 ILE A N 1
ATOM 1263 C CA . ILE A 1 176 ? -12.927 -1.352 11.380 1.00 98.25 176 ILE A CA 1
ATOM 1264 C C . ILE A 1 176 ? -13.381 -1.511 9.924 1.00 98.25 176 ILE A C 1
ATOM 1266 O O . ILE A 1 176 ? -14.531 -1.874 9.686 1.00 98.25 176 ILE A O 1
ATOM 1270 N N . LEU A 1 177 ? -12.474 -1.311 8.960 1.00 98.75 177 LEU A N 1
ATOM 1271 C CA . LEU A 1 177 ? -12.753 -1.490 7.533 1.00 98.75 177 LEU A CA 1
ATOM 1272 C C . LEU A 1 177 ? -13.188 -2.922 7.217 1.00 98.75 177 LEU A C 1
ATOM 1274 O O . LEU A 1 177 ? -14.193 -3.110 6.543 1.00 98.75 177 LEU A O 1
ATOM 1278 N N . ALA A 1 178 ? -12.498 -3.928 7.763 1.00 98.50 178 ALA A N 1
ATOM 1279 C CA . ALA A 1 178 ? -12.851 -5.329 7.544 1.00 98.50 178 ALA A CA 1
ATOM 1280 C C . ALA A 1 178 ? -14.266 -5.674 8.044 1.00 98.50 178 ALA A C 1
ATOM 1282 O O . ALA A 1 178 ? -15.016 -6.386 7.372 1.00 98.50 178 ALA A O 1
ATOM 1283 N N . ARG A 1 179 ? -14.656 -5.164 9.221 1.00 97.81 179 ARG A N 1
ATOM 1284 C CA . ARG A 1 179 ? -16.024 -5.316 9.738 1.00 97.81 179 ARG A CA 1
ATOM 1285 C C . ARG A 1 179 ? -17.028 -4.549 8.884 1.00 97.81 179 ARG A C 1
ATOM 1287 O O . ARG A 1 179 ? -18.109 -5.069 8.636 1.00 97.81 179 ARG A O 1
ATOM 1294 N N . TRP A 1 180 ? -16.720 -3.312 8.517 1.00 98.44 180 TRP A N 1
ATOM 1295 C CA . TRP A 1 180 ? -17.639 -2.452 7.777 1.00 98.44 180 TRP A CA 1
ATOM 1296 C C . TRP A 1 180 ? -17.948 -3.007 6.379 1.00 98.44 180 TRP A C 1
ATOM 1298 O O . TRP A 1 180 ? -19.117 -3.097 6.022 1.00 98.44 180 TRP A O 1
ATOM 1308 N N . ASP A 1 181 ? -16.924 -3.460 5.657 1.00 98.44 181 ASP A N 1
ATOM 1309 C CA . ASP A 1 181 ? -17.020 -3.979 4.288 1.00 98.44 181 ASP A CA 1
ATOM 1310 C C . ASP A 1 181 ? -17.697 -5.362 4.221 1.00 98.44 181 ASP A C 1
ATOM 1312 O O . ASP A 1 181 ? -18.630 -5.590 3.451 1.00 98.44 181 ASP A O 1
ATOM 1316 N N . ALA A 1 182 ? -17.275 -6.299 5.079 1.00 98.06 182 ALA A N 1
ATOM 1317 C CA . ALA A 1 182 ? -17.687 -7.703 4.974 1.00 98.06 182 ALA A CA 1
ATOM 1318 C C . ALA A 1 182 ? -18.508 -8.218 6.169 1.00 98.06 182 ALA A C 1
ATOM 1320 O O . ALA A 1 182 ? -18.778 -9.418 6.269 1.00 98.06 182 ALA A O 1
ATOM 1321 N N . GLY A 1 183 ? -18.862 -7.356 7.122 1.00 96.81 183 GLY A N 1
ATOM 1322 C CA . GLY A 1 183 ? -19.582 -7.704 8.354 1.00 96.81 183 GLY A CA 1
ATOM 1323 C C . GLY A 1 183 ? -18.739 -8.432 9.411 1.00 96.81 183 GLY A C 1
ATOM 1324 O O . GLY A 1 183 ? -19.088 -8.423 10.590 1.00 96.81 183 GLY A O 1
ATOM 1325 N N . SER A 1 184 ? -17.622 -9.058 9.028 1.00 95.56 184 SER A N 1
ATOM 1326 C CA . SER A 1 184 ? -16.706 -9.752 9.940 1.00 95.56 184 SER A CA 1
ATOM 1327 C C . SER A 1 184 ? -15.290 -9.852 9.371 1.00 95.56 184 SER A C 1
ATOM 1329 O O . SER A 1 184 ? -15.098 -9.924 8.157 1.00 95.56 184 SER A O 1
ATOM 1331 N N . ALA A 1 185 ? -14.295 -9.967 10.256 1.00 93.81 185 ALA A N 1
ATOM 1332 C CA . ALA A 1 185 ? -12.908 -10.187 9.851 1.00 93.81 185 ALA A CA 1
ATOM 1333 C C . ALA A 1 185 ? -12.741 -11.472 9.019 1.00 93.81 185 ALA A C 1
ATOM 1335 O O . ALA A 1 185 ? -12.039 -11.462 8.017 1.00 93.81 185 ALA A O 1
ATOM 1336 N N . ALA A 1 186 ? -13.420 -12.567 9.380 1.00 97.38 186 ALA A N 1
ATOM 1337 C CA . ALA A 1 186 ? -13.325 -13.828 8.642 1.00 97.38 186 ALA A CA 1
ATOM 1338 C C . ALA A 1 186 ? -13.834 -13.701 7.194 1.00 97.38 186 ALA A C 1
ATOM 1340 O O . ALA A 1 186 ? -13.181 -14.183 6.267 1.00 97.38 186 ALA A O 1
ATOM 1341 N N . ALA A 1 187 ? -14.965 -13.017 6.990 1.00 98.62 187 ALA A N 1
ATOM 1342 C CA . ALA A 1 187 ? -15.503 -12.763 5.655 1.00 98.62 187 ALA A CA 1
ATOM 1343 C C . ALA A 1 187 ? -14.579 -11.846 4.838 1.00 98.62 187 ALA A C 1
ATOM 1345 O O . ALA A 1 187 ? -14.313 -12.125 3.670 1.00 98.62 187 ALA A O 1
ATOM 1346 N N . PHE A 1 188 ? -14.020 -10.806 5.461 1.00 98.81 188 PHE A N 1
ATOM 1347 C CA . PHE A 1 188 ? -13.070 -9.916 4.795 1.00 98.81 188 PHE A CA 1
ATOM 1348 C C . PHE A 1 188 ? -11.779 -10.642 4.391 1.00 98.81 188 PHE A C 1
ATOM 1350 O O . PHE A 1 188 ? -11.285 -10.482 3.279 1.00 98.81 188 PHE A O 1
ATOM 1357 N N . LEU A 1 189 ? -11.255 -11.523 5.248 1.00 98.62 189 LEU A N 1
ATOM 1358 C CA . LEU A 1 189 ? -10.076 -12.333 4.934 1.00 98.62 189 LEU A CA 1
ATOM 1359 C C . LEU A 1 189 ? -10.315 -13.293 3.768 1.00 98.62 189 LEU A C 1
ATOM 1361 O O . LEU A 1 189 ? -9.402 -13.524 2.970 1.00 98.62 189 LEU A O 1
ATOM 1365 N N . ALA A 1 190 ? -11.527 -13.833 3.631 1.00 98.75 190 ALA A N 1
ATOM 1366 C CA . ALA A 1 190 ? -11.891 -14.611 2.451 1.00 98.75 190 ALA A CA 1
ATOM 1367 C C . ALA A 1 190 ? -11.815 -13.752 1.176 1.00 98.75 190 ALA A C 1
ATOM 1369 O O . ALA A 1 190 ? -11.246 -14.205 0.183 1.00 98.75 190 ALA A O 1
ATOM 1370 N N . ARG A 1 191 ? -12.287 -12.495 1.220 1.00 98.75 191 ARG A N 1
ATOM 1371 C CA . ARG A 1 191 ? -12.168 -11.539 0.102 1.00 98.75 191 ARG A CA 1
ATOM 1372 C C . ARG A 1 191 ? -10.715 -11.208 -0.226 1.00 98.75 191 ARG A C 1
ATOM 1374 O O . ARG A 1 191 ? -10.330 -11.297 -1.386 1.00 98.75 191 ARG A O 1
ATOM 1381 N N . MET A 1 192 ? -9.886 -10.912 0.776 1.00 98.88 192 MET A N 1
ATOM 1382 C CA . MET A 1 192 ? -8.457 -10.624 0.573 1.00 98.88 192 MET A CA 1
ATOM 1383 C C . MET A 1 192 ? -7.726 -11.783 -0.111 1.00 98.88 192 MET A C 1
ATOM 1385 O O . MET A 1 192 ? -6.969 -11.571 -1.056 1.00 98.88 192 MET A O 1
ATOM 1389 N N . ASN A 1 193 ? -7.958 -13.020 0.337 1.00 98.88 193 ASN A N 1
ATOM 1390 C CA . ASN A 1 193 ? -7.320 -14.193 -0.264 1.00 98.88 193 ASN A CA 1
ATOM 1391 C C . ASN A 1 193 ? -7.902 -14.528 -1.651 1.00 98.88 193 ASN A C 1
ATOM 1393 O O . ASN A 1 193 ? -7.157 -14.954 -2.533 1.00 98.88 193 ASN A O 1
ATOM 1397 N N . ALA A 1 194 ? -9.196 -14.290 -1.886 1.00 98.81 194 ALA A N 1
ATOM 1398 C CA . ALA A 1 194 ? -9.797 -14.429 -3.213 1.00 98.81 194 ALA A CA 1
ATOM 1399 C C . ALA A 1 194 ? -9.238 -13.394 -4.205 1.00 98.81 194 ALA A C 1
ATOM 1401 O O . ALA A 1 194 ? -8.900 -13.747 -5.335 1.00 98.81 194 ALA A O 1
ATOM 1402 N N . ALA A 1 195 ? -9.069 -12.141 -3.775 1.00 98.88 195 ALA A N 1
ATOM 1403 C CA . ALA A 1 195 ? -8.431 -11.092 -4.564 1.00 98.88 195 ALA A CA 1
ATOM 1404 C C . ALA A 1 195 ? -6.968 -11.440 -4.877 1.00 98.88 195 ALA A C 1
ATOM 1406 O O . ALA A 1 195 ? -6.552 -11.342 -6.031 1.00 98.88 195 ALA A O 1
ATOM 1407 N N . ALA A 1 196 ? -6.207 -11.935 -3.893 1.00 98.88 196 ALA A N 1
ATOM 1408 C CA . ALA A 1 196 ? -4.843 -12.424 -4.103 1.00 98.88 196 ALA A CA 1
ATOM 1409 C C . ALA A 1 196 ? -4.788 -13.511 -5.190 1.00 98.88 196 ALA A C 1
ATOM 1411 O O . ALA A 1 196 ? -4.006 -13.407 -6.138 1.00 98.88 196 ALA A O 1
ATOM 1412 N N . ALA A 1 197 ? -5.668 -14.514 -5.107 1.00 98.69 197 ALA A N 1
ATOM 1413 C CA . ALA A 1 197 ? -5.769 -15.568 -6.112 1.00 98.69 197 ALA A CA 1
ATOM 1414 C C . ALA A 1 197 ? -6.149 -15.015 -7.498 1.00 98.69 197 ALA A C 1
ATOM 1416 O O . ALA A 1 197 ? -5.522 -15.378 -8.492 1.00 98.69 197 ALA A O 1
ATOM 1417 N N . GLY A 1 198 ? -7.111 -14.089 -7.568 1.00 98.62 198 GLY A N 1
ATOM 1418 C CA . GLY A 1 198 ? -7.543 -13.444 -8.814 1.00 98.62 198 GLY A CA 1
ATOM 1419 C C . GLY A 1 198 ? -6.463 -12.585 -9.483 1.00 98.62 198 GLY A C 1
ATOM 1420 O O . GLY A 1 198 ? -6.431 -12.476 -10.707 1.00 98.62 198 GLY A O 1
ATOM 1421 N N . ILE A 1 199 ? -5.542 -12.018 -8.700 1.00 98.56 199 ILE A N 1
ATOM 1422 C CA . ILE A 1 199 ? -4.374 -11.269 -9.194 1.00 98.56 199 ILE A CA 1
ATOM 1423 C C . ILE A 1 199 ? -3.222 -12.217 -9.592 1.00 98.56 199 ILE A C 1
ATOM 1425 O O . ILE A 1 199 ? -2.283 -11.806 -10.275 1.00 98.56 199 ILE A O 1
ATOM 1429 N N . GLY A 1 200 ? -3.292 -13.497 -9.213 1.00 98.50 200 GLY A N 1
ATOM 1430 C CA . GLY A 1 200 ? -2.230 -14.477 -9.444 1.00 98.50 200 GLY A CA 1
ATOM 1431 C C . GLY A 1 200 ? -1.094 -14.386 -8.422 1.00 98.50 200 GLY A C 1
ATOM 1432 O O . GLY A 1 200 ? 0.061 -14.665 -8.754 1.00 98.50 200 GLY A O 1
ATOM 1433 N N . MET A 1 201 ? -1.401 -13.968 -7.192 1.00 98.62 201 MET A N 1
ATOM 1434 C CA . MET A 1 201 ? -0.468 -13.909 -6.064 1.00 98.62 201 MET A CA 1
ATOM 1435 C C . MET A 1 201 ? -0.375 -15.273 -5.359 1.00 98.62 201 MET A C 1
ATOM 1437 O O . MET A 1 201 ? -0.880 -15.456 -4.252 1.00 98.62 201 MET A O 1
ATOM 1441 N N . ALA A 1 202 ? 0.204 -16.259 -6.047 1.00 97.19 202 ALA A N 1
ATOM 1442 C CA . ALA A 1 202 ? 0.185 -17.666 -5.636 1.00 97.19 202 ALA A CA 1
ATOM 1443 C C . ALA A 1 202 ? 0.951 -17.960 -4.332 1.00 97.19 202 ALA A C 1
ATOM 1445 O O . ALA A 1 202 ? 0.652 -18.946 -3.661 1.00 97.19 202 ALA A O 1
ATOM 1446 N N . ASP A 1 203 ? 1.897 -17.102 -3.955 1.00 98.25 203 ASP A N 1
ATOM 1447 C CA . ASP A 1 203 ? 2.752 -17.254 -2.775 1.00 98.25 203 ASP A CA 1
ATOM 1448 C C . ASP A 1 203 ? 2.333 -16.300 -1.643 1.00 98.25 203 ASP A C 1
ATOM 1450 O O . ASP A 1 203 ? 3.134 -15.928 -0.778 1.00 98.25 203 ASP A O 1
ATOM 1454 N N . THR A 1 204 ? 1.066 -15.880 -1.652 1.00 98.81 204 THR A N 1
ATOM 1455 C CA . THR A 1 204 ? 0.499 -14.917 -0.708 1.00 98.81 204 THR A CA 1
ATOM 1456 C C . THR A 1 204 ? -0.636 -15.520 0.102 1.00 98.81 204 THR A C 1
ATOM 1458 O O . THR A 1 204 ? -1.531 -16.170 -0.434 1.00 98.81 204 THR A O 1
ATOM 1461 N N . ARG A 1 205 ? -0.632 -15.254 1.410 1.00 98.75 205 ARG A N 1
ATOM 1462 C CA . ARG A 1 205 ? -1.713 -15.623 2.323 1.00 98.75 205 ARG A CA 1
ATOM 1463 C C . ARG A 1 205 ? -1.939 -14.518 3.343 1.00 98.75 205 ARG A C 1
ATOM 1465 O O . ARG A 1 205 ? -1.017 -14.152 4.065 1.00 98.75 205 ARG A O 1
ATOM 1472 N N . TYR A 1 206 ? -3.176 -14.048 3.442 1.00 98.88 206 TYR A N 1
ATOM 1473 C CA . TYR A 1 206 ? -3.611 -13.082 4.448 1.00 98.88 206 TYR A CA 1
ATOM 1474 C C . TYR A 1 206 ? -4.304 -13.801 5.606 1.00 98.88 206 TYR A C 1
ATOM 1476 O O . TYR A 1 206 ? -5.241 -14.574 5.381 1.00 98.88 206 TYR A O 1
ATOM 1484 N N . THR A 1 207 ? -3.855 -13.553 6.837 1.00 98.75 207 THR A N 1
ATOM 1485 C CA . THR A 1 207 ? -4.494 -14.055 8.069 1.00 98.75 207 THR A CA 1
ATOM 1486 C C . THR A 1 207 ? -5.086 -12.955 8.933 1.00 98.75 207 THR A C 1
ATOM 1488 O O . THR A 1 207 ? -5.867 -13.243 9.835 1.00 98.75 207 THR A O 1
ATOM 1491 N N . ASP A 1 208 ? -4.769 -11.702 8.627 1.00 98.69 208 ASP A N 1
ATOM 1492 C CA . ASP A 1 208 ? -5.344 -10.522 9.248 1.00 98.69 208 ASP A CA 1
ATOM 1493 C C . ASP A 1 208 ? -5.351 -9.343 8.239 1.00 98.69 208 ASP A C 1
ATOM 1495 O O . ASP A 1 208 ? -4.552 -9.334 7.297 1.00 98.69 208 ASP A O 1
ATOM 1499 N N . PRO A 1 209 ? -6.243 -8.345 8.398 1.00 98.50 209 PRO A N 1
ATOM 1500 C CA . PRO A 1 209 ? -6.354 -7.218 7.466 1.00 98.50 209 PRO A CA 1
ATOM 1501 C C . PRO A 1 209 ? -5.239 -6.173 7.620 1.00 98.50 209 PRO A C 1
ATOM 1503 O O . PRO A 1 209 ? -5.163 -5.225 6.837 1.00 98.50 209 PRO A O 1
ATOM 1506 N N . SER A 1 210 ? -4.391 -6.272 8.643 1.00 98.31 210 SER A N 1
ATOM 1507 C CA . SER A 1 210 ? -3.385 -5.257 8.950 1.00 98.31 210 SER A CA 1
ATOM 1508 C C . SER A 1 210 ? -1.953 -5.725 8.667 1.00 98.31 210 SER A C 1
ATOM 1510 O O . SER A 1 210 ? -1.068 -4.877 8.512 1.00 98.31 210 SER A O 1
ATOM 1512 N N . GLY A 1 211 ? -1.739 -7.037 8.544 1.00 98.06 211 GLY A N 1
ATOM 1513 C CA . GLY A 1 211 ? -0.447 -7.709 8.467 1.00 98.06 211 GLY A CA 1
ATOM 1514 C C . GLY A 1 211 ? 0.277 -7.805 9.810 1.00 98.06 211 GLY A C 1
ATOM 1515 O O . GLY A 1 211 ? 1.494 -7.990 9.829 1.00 98.06 211 GLY A O 1
ATOM 1516 N N . LEU A 1 212 ? -0.431 -7.619 10.927 1.00 96.31 212 LEU A N 1
ATOM 1517 C CA . LEU A 1 212 ? 0.143 -7.742 12.267 1.00 96.31 212 LEU A CA 1
ATOM 1518 C C . LEU A 1 212 ? 0.460 -9.203 12.611 1.00 96.31 212 LEU A C 1
ATOM 1520 O O . LEU A 1 212 ? 1.439 -9.472 13.313 1.00 96.31 212 LEU A O 1
ATOM 1524 N N . ASP A 1 213 ? -0.335 -10.147 12.106 1.00 97.81 213 ASP A N 1
ATOM 1525 C CA . ASP A 1 213 ? -0.042 -11.566 12.245 1.00 97.81 213 ASP A CA 1
ATOM 1526 C C . ASP A 1 213 ? 1.143 -11.934 11.344 1.00 97.81 213 ASP A C 1
ATOM 1528 O O . ASP A 1 213 ? 1.151 -11.703 10.135 1.00 97.81 213 ASP A O 1
ATOM 1532 N N . LYS A 1 214 ? 2.160 -12.569 11.930 1.00 98.06 214 LYS A N 1
ATOM 1533 C CA . LYS A 1 214 ? 3.329 -13.067 11.193 1.00 98.06 214 LYS A CA 1
ATOM 1534 C C . LYS A 1 214 ? 2.973 -14.143 10.160 1.00 98.06 214 LYS A C 1
ATOM 1536 O O . LYS A 1 214 ? 3.805 -14.444 9.309 1.00 98.06 214 LYS A O 1
ATOM 1541 N N . ALA A 1 215 ? 1.790 -14.751 10.252 1.00 98.62 215 ALA A N 1
ATOM 1542 C CA . ALA A 1 215 ? 1.277 -15.681 9.252 1.00 98.62 215 ALA A CA 1
ATOM 1543 C C . ALA A 1 215 ? 0.666 -14.981 8.022 1.00 98.62 215 ALA A C 1
ATOM 1545 O O . ALA A 1 215 ? 0.416 -15.665 7.025 1.00 98.62 215 ALA A O 1
ATOM 1546 N N . THR A 1 216 ? 0.498 -13.651 8.049 1.00 98.81 216 THR A N 1
ATOM 1547 C CA . THR A 1 216 ? 0.235 -12.842 6.855 1.00 98.81 216 THR A CA 1
ATOM 1548 C C . THR A 1 216 ? 1.538 -12.688 6.069 1.00 98.81 216 THR A C 1
ATOM 1550 O O . THR A 1 216 ? 2.429 -11.911 6.432 1.00 98.81 216 THR A O 1
ATOM 1553 N N . VAL A 1 217 ? 1.665 -13.46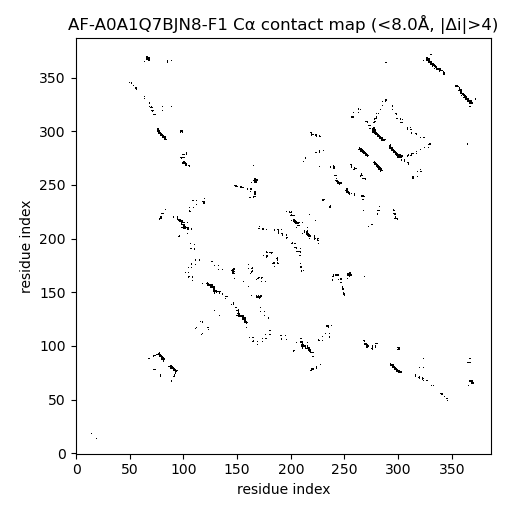4 4.993 1.00 98.88 217 VAL A N 1
ATOM 1554 C CA . VAL A 1 217 ? 2.908 -13.644 4.230 1.00 98.88 217 VAL A CA 1
ATOM 1555 C C . VAL A 1 217 ? 2.712 -13.419 2.734 1.00 98.88 217 VAL A C 1
ATOM 1557 O O . VAL A 1 217 ? 1.621 -13.614 2.203 1.00 98.88 217 VAL A O 1
ATOM 1560 N N . SER A 1 218 ? 3.779 -13.018 2.044 1.00 98.88 218 SER A N 1
ATOM 1561 C CA . SER A 1 218 ? 3.812 -12.846 0.584 1.00 98.88 218 SER A CA 1
ATOM 1562 C C . SER A 1 218 ? 5.254 -12.868 0.054 1.00 98.88 218 SER A C 1
ATOM 1564 O O . SER A 1 218 ? 6.206 -13.017 0.827 1.00 98.88 218 SER A O 1
ATOM 1566 N N . THR A 1 219 ? 5.424 -12.703 -1.257 1.00 98.88 219 THR A N 1
ATOM 1567 C CA . THR A 1 219 ? 6.711 -12.518 -1.944 1.00 98.88 219 THR A CA 1
ATOM 1568 C C . THR A 1 219 ? 6.820 -11.109 -2.524 1.00 98.88 219 THR A C 1
ATOM 1570 O O . THR A 1 219 ? 5.816 -10.426 -2.731 1.00 98.88 219 THR A O 1
ATOM 1573 N N . ALA A 1 220 ? 8.040 -10.657 -2.825 1.00 98.62 220 ALA A N 1
ATOM 1574 C CA . ALA A 1 220 ? 8.240 -9.364 -3.481 1.00 98.62 220 ALA A CA 1
ATOM 1575 C C . ALA A 1 220 ? 7.559 -9.326 -4.860 1.00 98.62 220 ALA A C 1
ATOM 1577 O O . ALA A 1 220 ? 6.910 -8.338 -5.193 1.00 98.62 220 ALA A O 1
ATOM 1578 N N . ALA A 1 221 ? 7.635 -10.424 -5.616 1.00 98.38 221 ALA A N 1
ATOM 1579 C CA . ALA A 1 221 ? 6.985 -10.547 -6.915 1.00 98.38 221 ALA A CA 1
ATOM 1580 C C . ALA A 1 221 ? 5.457 -10.410 -6.817 1.00 98.38 221 ALA A C 1
ATOM 1582 O O . ALA A 1 221 ? 4.856 -9.652 -7.576 1.00 98.38 221 ALA A O 1
ATOM 1583 N N . ASP A 1 222 ? 4.821 -11.078 -5.853 1.00 98.81 222 ASP A N 1
ATOM 1584 C CA . ASP A 1 222 ? 3.375 -10.959 -5.655 1.00 98.81 222 ASP A CA 1
ATOM 1585 C C . ASP A 1 222 ? 2.960 -9.554 -5.216 1.00 98.81 222 ASP A C 1
ATOM 1587 O O . ASP A 1 222 ? 1.968 -9.017 -5.711 1.00 98.81 222 ASP A O 1
ATOM 1591 N N . GLN A 1 223 ? 3.739 -8.918 -4.341 1.00 98.88 223 GLN A N 1
ATOM 1592 C CA . GLN A 1 223 ? 3.470 -7.541 -3.933 1.00 98.88 223 GLN A CA 1
ATOM 1593 C C . GLN A 1 223 ? 3.604 -6.541 -5.089 1.00 98.88 223 GLN A C 1
ATOM 1595 O O . GLN A 1 223 ? 2.857 -5.565 -5.121 1.00 98.88 223 GLN A O 1
ATOM 1600 N N . VAL A 1 224 ? 4.482 -6.785 -6.069 1.00 98.75 224 VAL A N 1
ATOM 1601 C CA . VAL A 1 224 ? 4.545 -5.962 -7.290 1.00 98.75 224 VAL A CA 1
ATOM 1602 C C . VAL A 1 224 ? 3.303 -6.152 -8.166 1.00 98.75 224 VAL A C 1
ATOM 1604 O O . VAL A 1 224 ? 2.761 -5.158 -8.651 1.00 98.75 224 VAL A O 1
ATOM 1607 N N . LYS A 1 225 ? 2.766 -7.375 -8.290 1.00 98.69 225 LYS A N 1
ATOM 1608 C CA . LYS A 1 225 ? 1.483 -7.604 -8.988 1.00 98.69 225 LYS A CA 1
ATOM 1609 C C . LYS A 1 225 ? 0.341 -6.832 -8.324 1.00 98.69 225 LYS A C 1
ATOM 1611 O O . LYS A 1 225 ? -0.458 -6.193 -9.007 1.00 98.69 225 LYS A O 1
ATOM 1616 N N . LEU A 1 226 ? 0.271 -6.858 -6.990 1.00 98.88 226 LEU A N 1
ATOM 1617 C CA . LEU A 1 226 ? -0.711 -6.068 -6.246 1.00 98.88 226 LEU A CA 1
ATOM 1618 C C . LEU A 1 226 ? -0.499 -4.567 -6.467 1.00 98.88 226 LEU A C 1
ATOM 1620 O O . LEU A 1 226 ? -1.468 -3.856 -6.713 1.00 98.88 226 LEU A O 1
ATOM 1624 N N . ALA A 1 227 ? 0.748 -4.091 -6.427 1.00 98.81 227 ALA A N 1
ATOM 1625 C CA . ALA A 1 227 ? 1.085 -2.693 -6.684 1.00 98.81 227 ALA A CA 1
ATOM 1626 C C . ALA A 1 227 ? 0.594 -2.230 -8.064 1.00 98.81 227 ALA A C 1
ATOM 1628 O O . ALA A 1 227 ? 0.033 -1.143 -8.179 1.00 98.81 227 ALA A O 1
ATOM 1629 N N . GLU A 1 228 ? 0.737 -3.066 -9.094 1.00 98.38 228 GLU A N 1
ATOM 1630 C CA . GLU A 1 228 ? 0.259 -2.767 -10.446 1.00 98.38 228 GLU A CA 1
ATOM 1631 C C . GLU A 1 228 ? -1.261 -2.563 -10.482 1.00 98.38 228 GLU A C 1
ATOM 1633 O O . GLU A 1 228 ? -1.757 -1.617 -11.094 1.00 98.38 228 GLU A O 1
ATOM 1638 N N . ARG A 1 229 ? -2.021 -3.423 -9.794 1.00 98.56 229 ARG A N 1
ATOM 1639 C CA . ARG A 1 229 ? -3.485 -3.302 -9.704 1.00 98.56 229 ARG A CA 1
ATOM 1640 C C . ARG A 1 229 ? -3.902 -2.106 -8.863 1.00 98.56 229 ARG A C 1
ATOM 1642 O O . ARG A 1 229 ? -4.770 -1.344 -9.276 1.00 98.56 229 ARG A O 1
ATOM 1649 N N . ALA A 1 230 ? -3.248 -1.920 -7.725 1.00 98.50 230 ALA A N 1
ATOM 1650 C CA . ALA A 1 230 ? -3.521 -0.850 -6.783 1.00 98.50 230 ALA A CA 1
ATOM 1651 C C . ALA A 1 230 ? -3.297 0.530 -7.428 1.00 98.50 230 ALA A C 1
ATOM 1653 O O . ALA A 1 230 ? -4.163 1.396 -7.348 1.00 98.50 230 ALA A O 1
ATOM 1654 N N . MET A 1 231 ? -2.193 0.721 -8.156 1.00 98.44 231 MET A N 1
ATOM 1655 C CA . MET A 1 231 ? -1.885 1.996 -8.818 1.00 98.44 231 MET A CA 1
ATOM 1656 C C . MET A 1 231 ? -2.782 2.307 -10.025 1.00 98.44 231 MET A C 1
ATOM 1658 O O . MET A 1 231 ? -2.805 3.452 -10.477 1.00 98.44 231 MET A O 1
ATOM 1662 N N . LYS A 1 232 ? -3.548 1.327 -10.525 1.00 97.69 232 LYS A N 1
ATOM 1663 C CA . LYS A 1 232 ? -4.587 1.527 -11.549 1.00 97.69 232 LYS A CA 1
ATOM 1664 C C . LYS A 1 232 ? -5.923 1.995 -10.966 1.00 97.69 232 LYS A C 1
ATOM 1666 O O . LYS A 1 232 ? -6.774 2.434 -11.734 1.00 97.69 232 LYS A O 1
ATOM 1671 N N . VAL A 1 233 ? -6.105 1.943 -9.644 1.00 98.44 233 VAL A N 1
ATOM 1672 C CA . VAL A 1 233 ? -7.266 2.513 -8.945 1.00 98.44 233 VAL A CA 1
ATOM 1673 C C . VAL A 1 233 ? -6.960 3.982 -8.613 1.00 98.44 233 VAL A C 1
ATOM 1675 O O . VAL A 1 233 ? -6.115 4.233 -7.749 1.00 98.44 233 VAL A O 1
ATOM 1678 N N . PRO A 1 234 ? -7.611 4.974 -9.259 1.00 98.25 234 PRO A N 1
ATOM 1679 C CA . PRO A 1 234 ? -7.224 6.382 -9.125 1.00 98.25 234 PRO A CA 1
ATOM 1680 C C . PRO A 1 234 ? -7.258 6.908 -7.686 1.00 98.25 234 PRO A C 1
ATOM 1682 O O . PRO A 1 234 ? -6.316 7.579 -7.262 1.00 98.25 234 PRO A O 1
ATOM 1685 N N . ALA A 1 235 ? -8.292 6.557 -6.914 1.00 98.50 235 ALA A N 1
ATOM 1686 C CA . ALA A 1 235 ? -8.387 6.943 -5.508 1.00 98.50 235 ALA A CA 1
ATOM 1687 C C . ALA A 1 235 ? -7.250 6.346 -4.666 1.00 98.50 235 ALA A C 1
ATOM 1689 O O . ALA A 1 235 ? -6.622 7.069 -3.895 1.00 98.50 235 ALA A O 1
ATOM 1690 N N . LEU A 1 236 ? -6.909 5.065 -4.852 1.00 98.81 236 LEU A N 1
ATOM 1691 C CA . LEU A 1 236 ? -5.808 4.441 -4.114 1.00 98.81 236 LEU A CA 1
ATOM 1692 C C . LEU A 1 236 ? -4.469 5.094 -4.465 1.00 98.81 236 LEU A C 1
ATOM 1694 O O . LEU A 1 236 ? -3.709 5.445 -3.564 1.00 98.81 236 LEU A O 1
ATOM 1698 N N . ALA A 1 237 ? -4.203 5.320 -5.755 1.00 98.62 237 ALA A N 1
ATOM 1699 C CA . ALA A 1 237 ? -2.992 5.992 -6.220 1.00 98.62 237 ALA A CA 1
ATOM 1700 C C . ALA A 1 237 ? -2.840 7.408 -5.630 1.00 98.62 237 ALA A C 1
ATOM 1702 O O . ALA A 1 237 ? -1.723 7.835 -5.338 1.00 98.62 237 ALA A O 1
ATOM 1703 N N . GLN A 1 238 ? -3.946 8.131 -5.435 1.00 98.44 238 GLN A N 1
ATOM 1704 C CA . GLN A 1 238 ? -3.954 9.438 -4.775 1.00 98.44 238 GLN A CA 1
ATOM 1705 C C . GLN A 1 238 ? -3.702 9.308 -3.267 1.00 98.44 238 GLN A C 1
ATOM 1707 O O . GLN A 1 238 ? -2.847 10.013 -2.735 1.00 98.44 238 GLN A O 1
ATOM 1712 N N . LEU A 1 239 ? -4.401 8.393 -2.588 1.00 98.75 239 LEU A N 1
ATOM 1713 C CA . LEU A 1 239 ? -4.298 8.173 -1.142 1.00 98.75 239 LEU A CA 1
ATOM 1714 C C . LEU A 1 239 ? -2.867 7.830 -0.712 1.00 98.75 239 LEU A C 1
ATOM 1716 O O . LEU A 1 239 ? -2.348 8.414 0.237 1.00 98.75 239 LEU A O 1
ATOM 1720 N N . VAL A 1 240 ? -2.195 6.929 -1.432 1.00 98.62 240 VAL A N 1
ATOM 1721 C CA . VAL A 1 240 ? -0.825 6.499 -1.088 1.00 98.62 240 VAL A CA 1
ATOM 1722 C C . VAL A 1 240 ? 0.236 7.566 -1.373 1.00 98.62 240 VAL A C 1
ATOM 1724 O O . VAL A 1 240 ? 1.328 7.501 -0.808 1.00 98.62 240 VAL A O 1
ATOM 1727 N N . ALA A 1 241 ? -0.094 8.561 -2.201 1.00 98.50 241 ALA A N 1
ATOM 1728 C CA . ALA A 1 241 ? 0.760 9.706 -2.500 1.00 98.50 241 ALA A CA 1
ATOM 1729 C C . ALA A 1 241 ? 0.620 10.851 -1.478 1.00 98.50 241 ALA A C 1
ATOM 1731 O O . ALA A 1 241 ? 1.416 11.792 -1.503 1.00 98.50 241 ALA A O 1
ATOM 1732 N N . MET A 1 242 ? -0.370 10.803 -0.578 1.00 98.44 242 MET A N 1
ATOM 1733 C CA . MET A 1 242 ? -0.571 11.848 0.429 1.00 98.44 242 MET A CA 1
ATOM 1734 C C . MET A 1 242 ? 0.518 11.782 1.505 1.00 98.44 242 MET A C 1
ATOM 1736 O O . MET A 1 242 ? 0.754 10.734 2.109 1.00 98.44 242 MET A O 1
ATOM 1740 N N . SER A 1 243 ? 1.152 12.919 1.798 1.00 98.12 243 SER A N 1
ATOM 1741 C CA . SER A 1 243 ? 2.151 13.037 2.871 1.00 98.12 243 SER A CA 1
ATOM 1742 C C . SER A 1 243 ? 1.523 13.145 4.263 1.00 98.12 243 SER A C 1
ATOM 1744 O O . SER A 1 243 ? 2.138 12.749 5.255 1.00 98.12 243 SER A O 1
ATOM 1746 N N . GLN A 1 244 ? 0.302 13.671 4.347 1.00 98.44 244 GLN A N 1
ATOM 1747 C CA . GLN A 1 244 ? -0.453 13.852 5.583 1.00 98.44 244 GLN A CA 1
ATOM 1748 C C . GLN A 1 244 ? -1.953 13.982 5.298 1.00 98.44 244 GLN A C 1
ATOM 1750 O O . GLN A 1 244 ? -2.353 14.320 4.184 1.00 98.44 244 GLN A O 1
ATOM 1755 N N . ALA A 1 245 ? -2.769 13.752 6.321 1.00 98.31 245 ALA A N 1
ATOM 1756 C CA . ALA A 1 245 ? -4.209 13.989 6.312 1.00 98.31 245 ALA A CA 1
ATOM 1757 C C . ALA A 1 245 ? -4.674 14.376 7.721 1.00 98.31 245 ALA A C 1
ATOM 1759 O O . ALA A 1 245 ? -3.977 14.106 8.699 1.00 98.31 245 ALA A O 1
ATOM 1760 N N . THR A 1 246 ? -5.847 14.990 7.834 1.00 98.25 246 THR A N 1
ATOM 1761 C CA . THR A 1 246 ? -6.484 15.245 9.131 1.00 98.25 246 THR A CA 1
ATOM 1762 C C . THR A 1 246 ? -7.641 14.279 9.2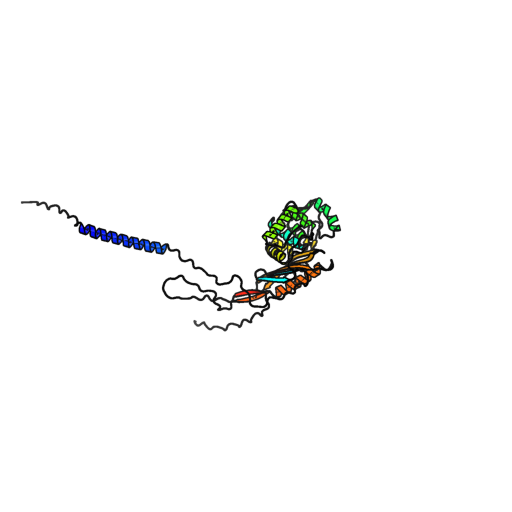94 1.00 98.25 246 THR A C 1
ATOM 1764 O O . THR A 1 246 ? -8.562 14.283 8.482 1.00 98.25 246 THR A O 1
ATOM 1767 N N . ILE A 1 247 ? -7.588 13.463 10.342 1.00 97.81 247 ILE A N 1
ATOM 1768 C CA . ILE A 1 247 ? -8.617 12.476 10.668 1.00 97.81 247 ILE A CA 1
ATOM 1769 C C . ILE A 1 247 ? -9.427 13.004 11.858 1.00 97.81 247 ILE A C 1
ATOM 1771 O O . ILE A 1 247 ? -8.832 13.594 12.772 1.00 97.81 247 ILE A O 1
ATOM 1775 N N . PRO A 1 248 ? -10.760 12.820 11.881 1.00 94.56 248 PRO A N 1
ATOM 1776 C CA . PRO A 1 248 ? -11.557 13.080 13.076 1.00 94.56 248 PRO A CA 1
ATOM 1777 C C . PRO A 1 248 ? -10.936 12.414 14.313 1.00 94.56 248 PRO A C 1
ATOM 1779 O O . PRO A 1 248 ? -10.282 11.384 14.196 1.00 94.56 248 PRO A O 1
ATOM 1782 N N . VAL A 1 249 ? -11.064 13.058 15.481 1.00 95.12 249 VAL A N 1
ATOM 1783 C CA . VAL A 1 249 ? -10.510 12.632 16.789 1.00 95.12 249 VAL A CA 1
ATOM 1784 C C . VAL A 1 249 ? -8.972 12.548 16.875 1.00 95.12 249 VAL A C 1
ATOM 1786 O O . VAL A 1 249 ? -8.393 13.061 17.836 1.00 95.12 249 VAL A O 1
ATOM 1789 N N . ALA A 1 250 ? -8.296 11.925 15.913 1.00 95.75 250 ALA A N 1
ATOM 1790 C CA . ALA A 1 250 ? -6.849 11.738 15.864 1.00 95.75 250 ALA A CA 1
ATOM 1791 C C . ALA A 1 250 ? -6.078 12.994 15.423 1.00 95.75 250 ALA A C 1
ATOM 1793 O O . ALA A 1 250 ? -4.905 13.138 15.768 1.00 95.75 250 ALA A O 1
ATOM 1794 N N . GLY A 1 251 ? -6.719 13.913 14.697 1.00 97.81 251 GLY A N 1
ATOM 1795 C CA . GLY A 1 251 ? -6.086 15.127 14.191 1.00 97.81 251 GLY A CA 1
ATOM 1796 C C . GLY A 1 251 ? -5.146 14.854 13.016 1.00 97.81 251 GLY A C 1
ATOM 1797 O O . GLY A 1 251 ? -5.408 13.992 12.178 1.00 97.81 251 GLY A O 1
ATOM 1798 N N . LEU A 1 252 ? -4.063 15.630 12.919 1.00 98.38 252 LEU A N 1
ATOM 1799 C CA . LEU A 1 252 ? -3.103 15.516 11.821 1.00 98.38 252 LEU A CA 1
ATOM 1800 C C . LEU A 1 252 ? -2.292 14.217 11.932 1.00 98.38 252 LEU A C 1
ATOM 1802 O O . LEU A 1 252 ? -1.523 14.032 12.876 1.00 98.38 252 LEU A O 1
ATOM 1806 N N . VAL A 1 253 ? -2.387 13.369 10.913 1.00 98.44 253 VAL A N 1
ATOM 1807 C CA . VAL A 1 253 ? -1.586 12.152 10.753 1.00 98.44 253 VAL A CA 1
ATOM 1808 C C . VAL A 1 253 ? -0.633 12.298 9.573 1.00 98.44 253 VAL A C 1
ATOM 1810 O O . VAL A 1 253 ? -0.932 12.982 8.594 1.00 98.44 253 VAL A O 1
ATOM 1813 N N . LYS A 1 254 ? 0.529 11.650 9.654 1.00 98.38 254 LYS A N 1
ATOM 1814 C CA . LYS A 1 254 ? 1.571 11.709 8.621 1.00 98.38 254 LYS A CA 1
ATOM 1815 C C . LYS A 1 254 ? 1.812 10.338 8.018 1.00 98.38 254 LYS A C 1
ATOM 1817 O O . LYS A 1 254 ? 1.669 9.323 8.695 1.00 98.38 254 LYS A O 1
ATOM 1822 N N . ASN A 1 255 ? 2.216 10.330 6.756 1.00 98.62 255 ASN A N 1
ATOM 1823 C CA . ASN A 1 255 ? 2.623 9.122 6.068 1.00 98.62 255 ASN A CA 1
ATOM 1824 C C . ASN A 1 255 ? 3.975 8.627 6.602 1.00 98.62 255 ASN A C 1
ATOM 1826 O O . ASN A 1 255 ? 4.931 9.398 6.703 1.00 98.62 255 ASN A O 1
ATOM 1830 N N . TYR A 1 256 ? 4.075 7.338 6.926 1.00 97.50 256 TYR A N 1
ATOM 1831 C CA . TYR A 1 256 ? 5.346 6.719 7.320 1.00 97.50 256 TYR A CA 1
ATOM 1832 C C . TYR A 1 256 ? 6.337 6.555 6.164 1.00 97.50 256 TYR A C 1
ATOM 1834 O O . TYR A 1 256 ? 7.525 6.337 6.408 1.00 97.50 256 TYR A O 1
ATOM 1842 N N . ASN A 1 257 ? 5.888 6.646 4.913 1.00 98.12 257 ASN A N 1
ATOM 1843 C CA . ASN A 1 257 ? 6.784 6.699 3.770 1.00 98.12 257 ASN A CA 1
ATOM 1844 C C . ASN A 1 257 ? 7.385 8.106 3.630 1.00 98.12 257 ASN A C 1
ATOM 1846 O O . ASN A 1 257 ? 6.833 8.977 2.961 1.00 98.12 257 ASN A O 1
ATOM 1850 N N . THR A 1 258 ? 8.551 8.322 4.234 1.00 97.75 258 THR A N 1
ATOM 1851 C CA . THR A 1 258 ? 9.263 9.609 4.166 1.00 97.75 258 THR A CA 1
ATOM 1852 C C . THR A 1 258 ? 9.926 9.872 2.811 1.00 97.75 258 THR A C 1
ATOM 1854 O O . THR A 1 258 ? 10.535 10.923 2.642 1.00 97.75 258 THR A O 1
ATOM 1857 N N . LEU A 1 259 ? 9.849 8.936 1.857 1.00 98.12 259 LEU A N 1
ATOM 1858 C CA . LEU A 1 259 ? 10.412 9.102 0.513 1.00 98.12 259 LEU A CA 1
ATOM 1859 C C . LEU A 1 259 ? 9.450 9.790 -0.463 1.00 98.12 259 LEU A C 1
ATOM 1861 O O . LEU A 1 259 ? 9.856 10.111 -1.577 1.00 98.12 259 LEU A O 1
ATOM 1865 N N . LEU A 1 260 ? 8.187 10.009 -0.081 1.00 98.12 260 LEU A N 1
ATOM 1866 C CA . LEU A 1 260 ? 7.202 10.653 -0.950 1.00 98.12 260 LEU A CA 1
ATOM 1867 C C . LEU A 1 260 ? 7.710 12.006 -1.468 1.00 98.12 260 LEU A C 1
ATOM 1869 O O . LEU A 1 260 ? 8.163 12.852 -0.698 1.00 98.12 260 LEU A O 1
ATOM 1873 N N . GLY A 1 261 ? 7.638 12.196 -2.786 1.00 95.56 261 GLY A N 1
ATOM 1874 C CA . GLY A 1 261 ? 8.125 13.394 -3.473 1.00 95.56 261 GLY A CA 1
ATOM 1875 C C . GLY A 1 261 ? 9.627 13.401 -3.784 1.00 95.56 261 GLY A C 1
ATOM 1876 O O . GLY A 1 261 ? 10.081 14.288 -4.501 1.00 95.56 261 GLY A O 1
ATOM 1877 N N . SER A 1 262 ? 10.393 12.414 -3.312 1.00 97.06 262 SER A N 1
ATOM 1878 C CA . SER A 1 262 ? 11.822 12.256 -3.620 1.00 97.06 262 SER A CA 1
ATOM 1879 C C . SER A 1 262 ? 12.025 11.204 -4.709 1.00 97.06 262 SER A C 1
ATOM 1881 O O . SER A 1 262 ? 11.333 10.193 -4.715 1.00 97.06 262 SER A O 1
ATOM 1883 N N . ASP A 1 263 ? 12.960 11.422 -5.640 1.00 96.50 263 ASP A N 1
ATOM 1884 C CA . ASP A 1 263 ? 13.296 10.465 -6.716 1.00 96.50 263 ASP A CA 1
ATOM 1885 C C . ASP A 1 263 ? 12.080 9.969 -7.531 1.00 96.50 263 ASP A C 1
ATOM 1887 O O . ASP A 1 263 ? 12.044 8.843 -8.027 1.00 96.50 263 ASP A O 1
ATOM 1891 N N . GLY A 1 264 ? 11.045 10.809 -7.641 1.00 97.06 264 GLY A N 1
ATOM 1892 C CA . GLY A 1 264 ? 9.792 10.472 -8.316 1.00 97.06 264 GLY A CA 1
ATOM 1893 C C . GLY A 1 264 ? 8.887 9.505 -7.545 1.00 97.06 264 GLY A C 1
ATOM 1894 O O . GLY A 1 264 ? 7.884 9.068 -8.106 1.00 97.06 264 GLY A O 1
ATOM 1895 N N . ILE A 1 265 ? 9.200 9.162 -6.293 1.00 98.69 265 ILE A N 1
ATOM 1896 C CA . ILE A 1 265 ? 8.420 8.239 -5.458 1.00 98.69 265 ILE A CA 1
ATOM 1897 C C . ILE A 1 265 ? 7.070 8.865 -5.095 1.00 98.69 265 ILE A C 1
ATOM 1899 O O . ILE A 1 265 ? 6.989 9.965 -4.547 1.00 98.69 265 ILE A O 1
ATOM 1903 N N . VAL A 1 266 ? 6.002 8.124 -5.383 1.00 98.50 266 VAL A N 1
ATOM 1904 C CA . VAL A 1 266 ? 4.596 8.526 -5.202 1.00 98.50 266 VAL A CA 1
ATOM 1905 C C . VAL A 1 266 ? 3.798 7.538 -4.345 1.00 98.50 266 VAL A C 1
ATOM 1907 O O . VAL A 1 266 ? 2.582 7.640 -4.267 1.00 98.50 266 VAL A O 1
ATOM 1910 N N . GLY A 1 267 ? 4.454 6.555 -3.727 1.00 98.00 267 GLY A N 1
ATOM 1911 C CA . GLY A 1 267 ? 3.797 5.513 -2.940 1.00 98.00 267 GLY A CA 1
ATOM 1912 C C . GLY A 1 267 ? 4.746 4.357 -2.609 1.00 98.00 267 GLY A C 1
ATOM 1913 O O . GLY A 1 267 ? 5.957 4.483 -2.785 1.00 98.00 267 GLY A O 1
ATOM 1914 N N . ILE A 1 268 ? 4.265 3.202 -2.144 1.00 98.56 268 ILE A N 1
ATOM 1915 C CA . ILE A 1 268 ? 2.866 2.876 -1.826 1.00 98.56 268 ILE A CA 1
ATOM 1916 C C . ILE A 1 268 ? 2.719 2.703 -0.317 1.00 98.56 268 ILE A C 1
ATOM 1918 O O . ILE A 1 268 ? 2.011 3.476 0.322 1.00 98.56 268 ILE A O 1
ATOM 1922 N N . LYS A 1 269 ? 3.396 1.715 0.277 1.00 98.88 269 LYS A N 1
ATOM 1923 C CA . LYS A 1 269 ? 3.194 1.394 1.692 1.00 98.88 269 LYS A CA 1
ATOM 1924 C C . LYS A 1 269 ? 4.428 0.791 2.341 1.00 98.88 269 LYS A C 1
ATOM 1926 O O . LYS A 1 269 ? 5.040 -0.137 1.818 1.00 98.88 269 LYS A O 1
ATOM 1931 N N . THR A 1 270 ? 4.743 1.303 3.525 1.00 98.69 270 THR A N 1
ATOM 1932 C CA . THR A 1 270 ? 5.740 0.757 4.450 1.00 98.69 270 THR A CA 1
ATOM 1933 C C . THR A 1 270 ? 5.132 -0.293 5.380 1.00 98.69 270 THR A C 1
ATOM 1935 O O . THR A 1 270 ? 3.943 -0.239 5.713 1.00 98.69 270 THR A O 1
ATOM 1938 N N . GLY A 1 271 ? 5.959 -1.205 5.878 1.00 98.06 271 GLY A N 1
ATOM 1939 C CA . GLY A 1 271 ? 5.618 -2.112 6.966 1.00 98.06 271 GLY A CA 1
ATOM 1940 C C . GLY A 1 271 ? 6.857 -2.541 7.738 1.00 98.06 271 GLY A C 1
ATOM 1941 O O . GLY A 1 271 ? 7.925 -2.720 7.160 1.00 98.06 271 GLY A O 1
ATOM 1942 N N . SER A 1 272 ? 6.727 -2.697 9.052 1.00 97.06 272 SER A N 1
ATOM 1943 C CA . SER A 1 272 ? 7.823 -3.197 9.876 1.00 97.06 272 SER A CA 1
ATOM 1944 C C . SER A 1 272 ? 7.319 -3.917 11.112 1.00 97.06 272 SER A 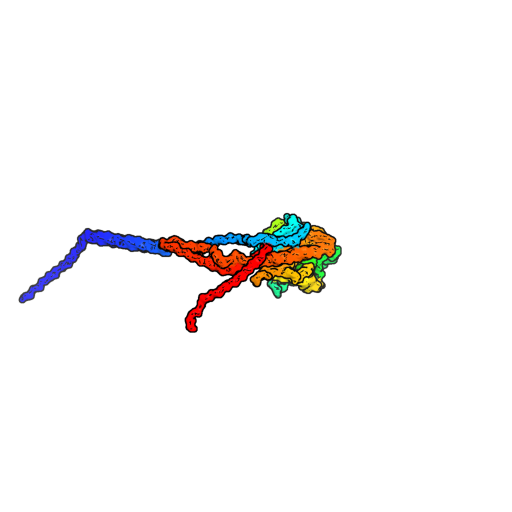C 1
ATOM 1946 O O . SER A 1 272 ? 6.505 -3.374 11.854 1.00 97.06 272 SER A O 1
ATOM 1948 N N . THR A 1 273 ? 7.863 -5.100 11.366 1.00 96.25 273 THR A N 1
ATOM 1949 C CA . THR A 1 273 ? 7.791 -5.793 12.658 1.00 96.25 273 THR A CA 1
ATOM 1950 C C . THR A 1 273 ? 9.114 -6.514 12.888 1.00 96.25 273 THR A C 1
ATOM 1952 O O . THR A 1 273 ? 9.910 -6.672 11.961 1.00 96.25 273 THR A O 1
ATOM 1955 N N . MET A 1 274 ? 9.354 -7.009 14.103 1.00 95.31 274 MET A N 1
ATOM 1956 C CA . MET A 1 274 ? 10.528 -7.855 14.350 1.00 95.31 274 MET A CA 1
ATOM 1957 C C . MET A 1 274 ? 10.516 -9.137 13.504 1.00 95.31 274 MET A C 1
ATOM 1959 O O . MET A 1 274 ? 11.572 -9.598 13.090 1.00 95.31 274 MET A O 1
ATOM 1963 N N . ALA A 1 275 ? 9.333 -9.695 13.219 1.00 96.06 275 ALA A N 1
ATOM 1964 C CA . ALA A 1 275 ? 9.192 -10.914 12.423 1.00 96.06 275 ALA A CA 1
ATOM 1965 C C . ALA A 1 275 ? 9.338 -10.670 10.910 1.00 96.06 275 ALA A C 1
ATOM 1967 O O . ALA A 1 275 ? 9.898 -11.509 10.210 1.00 96.06 275 ALA A O 1
ATOM 1968 N N . ALA A 1 276 ? 8.835 -9.540 10.408 1.00 97.62 276 ALA A N 1
ATOM 1969 C CA . ALA A 1 276 ? 8.891 -9.184 8.989 1.00 97.62 276 ALA A CA 1
ATOM 1970 C C . ALA A 1 276 ? 10.202 -8.494 8.588 1.00 97.62 276 ALA A C 1
ATOM 1972 O O . ALA A 1 276 ? 10.526 -8.419 7.405 1.00 97.62 276 ALA A O 1
ATOM 1973 N N . GLY A 1 277 ? 10.937 -7.928 9.551 1.00 98.06 277 GLY A N 1
ATOM 1974 C CA . GLY A 1 277 ? 11.909 -6.886 9.243 1.00 98.06 277 GLY A CA 1
ATOM 1975 C C . GLY A 1 277 ? 11.223 -5.700 8.558 1.00 98.06 277 GLY A C 1
ATOM 1976 O O . GLY A 1 277 ? 10.037 -5.437 8.766 1.00 98.06 277 GLY A O 1
ATOM 1977 N N . GLY A 1 278 ? 11.982 -4.965 7.752 1.00 98.31 278 GLY A N 1
ATOM 1978 C CA . GLY A 1 278 ? 11.521 -3.788 7.029 1.00 98.31 278 GLY A CA 1
ATOM 1979 C C . GLY A 1 278 ? 10.998 -4.185 5.663 1.00 98.31 278 GLY A C 1
ATOM 1980 O O . GLY A 1 278 ? 11.689 -4.873 4.908 1.00 98.31 278 GLY A O 1
ATOM 1981 N N . CYS A 1 279 ? 9.788 -3.733 5.360 1.00 98.81 279 CYS A N 1
ATOM 1982 C CA . CYS A 1 279 ? 9.098 -3.953 4.103 1.00 98.81 279 CYS A CA 1
ATOM 1983 C C . CYS A 1 279 ? 8.678 -2.608 3.492 1.00 98.81 279 CYS A C 1
ATOM 1985 O O . CYS A 1 279 ? 8.168 -1.726 4.187 1.00 98.81 279 CYS A O 1
ATOM 1987 N N . LEU A 1 280 ? 8.865 -2.455 2.185 1.00 98.88 280 LEU A N 1
ATOM 1988 C CA . LEU A 1 280 ? 8.327 -1.349 1.401 1.00 98.88 280 LEU A CA 1
ATOM 1989 C C . LEU A 1 280 ? 7.856 -1.880 0.054 1.00 98.88 280 LEU A C 1
ATOM 1991 O O . LEU A 1 280 ? 8.620 -2.522 -0.662 1.00 98.88 280 LEU A O 1
ATOM 1995 N N . VAL A 1 281 ? 6.626 -1.540 -0.310 1.00 98.94 281 VAL A N 1
ATOM 1996 C CA . VAL A 1 281 ? 6.179 -1.558 -1.704 1.00 98.94 281 VAL A CA 1
ATOM 1997 C C . VAL A 1 281 ? 6.158 -0.119 -2.180 1.00 98.94 281 VAL A C 1
ATOM 1999 O O . VAL A 1 281 ? 5.553 0.739 -1.530 1.00 98.94 281 VAL A O 1
ATOM 2002 N N . PHE A 1 282 ? 6.841 0.157 -3.282 1.00 98.88 282 PHE A N 1
ATOM 2003 C CA . PHE A 1 282 ? 7.008 1.496 -3.819 1.00 98.88 282 PHE A CA 1
ATOM 2004 C C . PHE A 1 282 ? 6.466 1.620 -5.238 1.00 98.88 282 PHE A C 1
ATOM 2006 O O . PHE A 1 282 ? 6.467 0.671 -6.023 1.00 98.88 282 PHE A O 1
ATOM 2013 N N . ALA A 1 283 ? 6.046 2.840 -5.557 1.00 98.81 283 ALA A N 1
ATOM 2014 C CA . ALA A 1 283 ? 5.768 3.285 -6.909 1.00 98.81 283 ALA A CA 1
ATOM 2015 C C . ALA A 1 283 ? 6.530 4.590 -7.142 1.00 98.81 283 ALA A C 1
ATOM 2017 O O . ALA A 1 283 ? 6.496 5.482 -6.290 1.00 98.81 283 ALA A O 1
ATOM 2018 N N . ALA A 1 284 ? 7.204 4.711 -8.280 1.00 98.69 284 ALA A N 1
ATOM 2019 C CA . ALA A 1 284 ? 7.911 5.919 -8.679 1.00 98.69 284 ALA A CA 1
ATOM 2020 C C . ALA A 1 284 ? 7.619 6.268 -10.139 1.00 98.69 284 ALA A C 1
ATOM 2022 O O . ALA A 1 284 ? 7.406 5.387 -10.967 1.00 98.69 284 ALA A O 1
ATOM 2023 N N . ARG A 1 285 ? 7.596 7.558 -10.465 1.00 97.81 285 ARG A N 1
ATOM 2024 C CA . ARG A 1 285 ? 7.359 8.066 -11.819 1.00 97.81 285 ARG A CA 1
ATOM 2025 C C . ARG A 1 285 ? 8.652 8.612 -12.403 1.00 97.81 285 ARG A C 1
ATOM 2027 O O . ARG A 1 285 ? 9.283 9.476 -11.802 1.00 97.81 285 ARG A O 1
ATOM 2034 N N . VAL A 1 286 ? 9.005 8.154 -13.601 1.00 95.31 286 VAL A N 1
ATOM 2035 C CA . VAL A 1 286 ? 10.165 8.642 -14.358 1.00 95.31 286 VAL A CA 1
ATOM 2036 C C . VAL A 1 286 ? 9.725 9.139 -15.732 1.00 95.31 286 VAL A C 1
ATOM 2038 O O . VAL A 1 286 ? 8.969 8.466 -16.431 1.00 95.31 286 VAL A O 1
ATOM 2041 N N . ALA A 1 287 ? 10.176 10.330 -16.125 1.00 93.12 287 ALA A N 1
ATOM 2042 C CA . ALA A 1 287 ? 9.875 10.911 -17.430 1.00 93.12 287 ALA A CA 1
ATOM 2043 C C . ALA A 1 287 ? 11.038 10.673 -18.403 1.00 93.12 287 ALA A C 1
ATOM 2045 O O . ALA A 1 287 ? 12.151 11.142 -18.175 1.00 93.12 287 ALA A O 1
ATOM 2046 N N . VAL A 1 288 ? 10.780 9.970 -19.507 1.00 87.56 288 VAL A N 1
ATOM 2047 C CA . VAL A 1 288 ? 11.777 9.640 -20.535 1.00 87.56 288 VAL A CA 1
ATOM 2048 C C . VAL A 1 288 ? 11.187 9.894 -21.917 1.00 87.56 288 VAL A C 1
ATOM 2050 O O . VAL A 1 288 ? 10.155 9.335 -22.284 1.00 87.56 288 VAL A O 1
ATOM 2053 N N . GLY A 1 289 ? 11.838 10.754 -22.707 1.00 84.19 289 GLY A N 1
ATOM 2054 C CA . GLY A 1 289 ? 11.414 11.047 -24.082 1.00 84.19 289 GLY A CA 1
ATOM 2055 C C . GLY A 1 289 ? 9.989 11.607 -24.196 1.00 84.19 289 GLY A C 1
ATOM 2056 O O . GLY A 1 289 ? 9.280 11.260 -25.136 1.00 84.19 289 GLY A O 1
ATOM 2057 N N . GLY A 1 290 ? 9.553 12.422 -23.227 1.00 85.50 290 GLY A N 1
ATOM 2058 C CA . GLY A 1 290 ? 8.211 13.021 -23.196 1.00 85.50 290 GLY A CA 1
ATOM 2059 C C . GLY A 1 290 ? 7.090 12.084 -22.726 1.00 85.50 290 GLY A C 1
ATOM 2060 O O . GLY A 1 290 ? 5.926 12.468 -22.770 1.00 85.50 290 GLY A O 1
ATOM 2061 N N . ARG A 1 291 ? 7.419 10.867 -22.272 1.00 89.12 291 ARG A N 1
ATOM 2062 C CA . ARG A 1 291 ? 6.476 9.901 -21.691 1.00 89.12 291 ARG A CA 1
ATOM 2063 C C . ARG A 1 291 ? 6.831 9.632 -20.233 1.00 89.12 291 ARG A C 1
ATOM 2065 O O . ARG A 1 291 ? 8.009 9.550 -19.898 1.00 89.12 291 ARG A O 1
ATOM 2072 N N . THR A 1 292 ? 5.819 9.453 -19.392 1.00 93.44 292 THR A N 1
ATOM 2073 C CA . THR A 1 292 ? 5.996 9.038 -17.995 1.00 93.44 292 THR A CA 1
ATOM 2074 C C . THR A 1 292 ? 5.842 7.528 -17.886 1.00 93.44 292 THR A C 1
ATOM 2076 O O . THR A 1 292 ? 4.894 6.965 -18.431 1.00 93.44 292 THR A O 1
ATOM 2079 N N . PHE A 1 293 ? 6.761 6.889 -17.172 1.00 94.56 293 PHE A N 1
ATOM 2080 C CA . PHE A 1 293 ? 6.737 5.471 -16.834 1.00 94.56 293 PHE A CA 1
ATOM 2081 C C . PHE A 1 293 ? 6.589 5.304 -15.327 1.00 94.56 293 PHE A C 1
ATOM 2083 O O . PHE A 1 293 ? 7.140 6.096 -14.557 1.00 94.56 293 PHE A O 1
ATOM 2090 N N . THR A 1 294 ? 5.872 4.261 -14.920 1.00 97.50 294 THR A N 1
ATOM 2091 C CA . THR A 1 294 ? 5.740 3.870 -13.517 1.00 97.50 294 THR A CA 1
ATOM 2092 C C . THR A 1 294 ? 6.713 2.735 -13.227 1.00 97.50 294 THR A C 1
ATOM 2094 O O . THR A 1 294 ? 6.631 1.669 -13.833 1.00 97.50 294 THR A O 1
ATOM 2097 N N . ILE A 1 295 ? 7.635 2.965 -12.301 1.00 98.44 295 ILE A N 1
ATOM 2098 C CA . ILE A 1 295 ? 8.490 1.941 -11.706 1.00 98.44 295 ILE A CA 1
ATOM 2099 C C . ILE A 1 295 ? 7.754 1.411 -10.479 1.00 98.44 295 ILE A C 1
ATOM 2101 O O . ILE A 1 295 ? 7.386 2.191 -9.599 1.00 98.44 295 ILE A O 1
ATOM 2105 N N . LEU A 1 296 ? 7.556 0.102 -10.414 1.00 98.81 296 LEU A N 1
ATOM 2106 C CA . LEU A 1 296 ? 6.963 -0.591 -9.277 1.00 98.81 296 LEU A CA 1
ATOM 2107 C C . LEU A 1 296 ? 8.011 -1.503 -8.658 1.00 98.81 296 LEU A C 1
ATOM 2109 O O . LEU A 1 296 ? 8.800 -2.131 -9.365 1.00 98.81 296 LEU A O 1
ATOM 2113 N N . GLY A 1 297 ? 8.021 -1.603 -7.338 1.00 98.62 297 GLY A N 1
ATOM 2114 C CA . GLY A 1 297 ? 8.907 -2.545 -6.682 1.00 98.62 297 GLY A CA 1
ATOM 2115 C C . GLY A 1 297 ? 8.496 -2.871 -5.265 1.00 98.62 297 GLY A C 1
ATOM 2116 O O . GLY A 1 297 ? 7.735 -2.147 -4.625 1.00 98.62 297 GLY A O 1
ATOM 2117 N N . ALA A 1 298 ? 9.022 -3.984 -4.779 1.00 98.81 298 ALA A N 1
ATOM 2118 C CA . ALA A 1 298 ? 8.860 -4.425 -3.408 1.00 98.81 298 ALA A CA 1
ATOM 2119 C C . ALA A 1 298 ? 10.225 -4.812 -2.848 1.00 98.81 298 ALA A C 1
ATOM 2121 O O . ALA A 1 298 ? 10.993 -5.500 -3.515 1.00 98.81 298 ALA A O 1
ATOM 2122 N N . VAL A 1 299 ? 10.513 -4.381 -1.624 1.00 98.81 299 VAL A N 1
ATOM 2123 C CA . VAL A 1 299 ? 11.676 -4.782 -0.8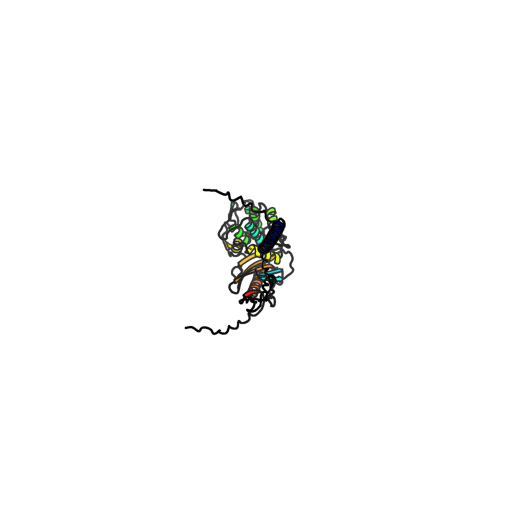29 1.00 98.81 299 VAL A CA 1
ATOM 2124 C C . VAL A 1 299 ? 11.150 -5.302 0.494 1.00 98.81 299 VAL A C 1
ATOM 2126 O O . VAL A 1 299 ? 10.509 -4.560 1.232 1.00 98.81 299 VAL A O 1
ATOM 2129 N N . LEU A 1 300 ? 11.402 -6.570 0.797 1.00 98.75 300 LEU A N 1
ATOM 2130 C CA . LEU A 1 300 ? 10.877 -7.255 1.978 1.00 98.75 300 LEU A CA 1
ATOM 2131 C C . LEU A 1 300 ? 12.027 -7.812 2.820 1.00 98.75 300 LEU A C 1
ATOM 2133 O O . LEU A 1 300 ? 13.084 -8.156 2.284 1.00 98.75 300 LEU A O 1
ATOM 2137 N N . GLY A 1 301 ? 11.823 -7.956 4.130 1.00 97.69 301 GLY A N 1
ATOM 2138 C CA . GLY A 1 301 ? 12.749 -8.703 4.986 1.00 97.69 301 GLY A CA 1
ATOM 2139 C C . GLY A 1 301 ? 14.040 -7.975 5.367 1.00 97.69 301 GLY A C 1
ATOM 2140 O O . GLY A 1 301 ? 15.044 -8.640 5.617 1.00 97.69 301 GLY A O 1
ATOM 2141 N N . GLN A 1 302 ? 14.057 -6.638 5.406 1.00 97.44 302 GLN A N 1
ATOM 2142 C CA . GLN A 1 302 ? 15.244 -5.891 5.848 1.00 97.44 302 GLN A CA 1
ATOM 2143 C C . GLN A 1 302 ? 15.359 -5.928 7.380 1.00 97.44 302 GLN A C 1
ATOM 2145 O O . GLN A 1 302 ? 14.752 -5.121 8.085 1.00 97.44 302 GLN A O 1
ATOM 2150 N N . ALA A 1 303 ? 16.084 -6.909 7.910 1.00 94.62 303 ALA A N 1
ATOM 2151 C CA . ALA A 1 303 ? 16.293 -7.070 9.344 1.00 94.62 303 ALA A CA 1
ATOM 2152 C C . ALA A 1 303 ? 17.191 -5.962 9.924 1.00 94.62 303 ALA A C 1
ATOM 2154 O O . ALA A 1 303 ? 18.107 -5.466 9.272 1.00 94.62 303 ALA A O 1
ATOM 2155 N N . GLY A 1 304 ? 16.956 -5.604 11.185 1.00 92.38 304 GLY A N 1
ATOM 2156 C CA . GLY A 1 304 ? 17.764 -4.625 11.905 1.00 92.38 304 GLY A CA 1
ATOM 2157 C C . GLY A 1 304 ? 17.227 -4.355 13.312 1.00 92.38 304 GLY A C 1
ATOM 2158 O O . GLY A 1 304 ? 16.213 -4.934 13.706 1.00 92.38 304 GLY A O 1
ATOM 2159 N N . PRO A 1 305 ? 17.881 -3.470 14.082 1.00 92.94 305 PRO A N 1
ATOM 2160 C CA . PRO A 1 305 ? 17.348 -2.981 15.352 1.00 92.94 305 PRO A CA 1
ATOM 2161 C C . PRO A 1 305 ? 15.971 -2.315 15.168 1.00 92.94 305 PRO A C 1
ATOM 2163 O O . PRO A 1 305 ? 15.778 -1.648 14.147 1.00 92.94 305 PRO A O 1
ATOM 2166 N N . PRO A 1 306 ? 15.040 -2.398 16.141 1.00 88.19 306 PRO A N 1
ATOM 2167 C CA . PRO A 1 306 ? 13.667 -1.897 15.994 1.00 88.19 306 PRO A CA 1
ATOM 2168 C C . PRO A 1 306 ? 13.552 -0.472 15.427 1.00 88.19 306 PRO A C 1
ATOM 2170 O O . PRO A 1 306 ? 12.764 -0.216 14.523 1.00 88.19 306 PRO A O 1
ATOM 2173 N N . ASN A 1 307 ? 14.396 0.453 15.892 1.00 91.00 307 ASN A N 1
ATOM 2174 C CA . ASN A 1 307 ? 14.418 1.857 15.461 1.00 91.00 307 ASN A CA 1
ATOM 2175 C C . ASN A 1 307 ? 15.155 2.111 14.128 1.00 91.00 307 ASN A C 1
ATOM 2177 O O . ASN A 1 307 ? 15.247 3.256 13.684 1.00 91.00 307 ASN A O 1
ATOM 2181 N N . LYS A 1 308 ? 15.721 1.076 13.503 1.00 94.19 308 LYS A N 1
ATOM 2182 C CA . LYS A 1 308 ? 16.473 1.151 12.239 1.00 94.19 308 LYS A CA 1
ATOM 2183 C C . LYS A 1 308 ? 15.844 0.342 11.111 1.00 94.19 308 LYS A C 1
ATOM 2185 O O . LYS A 1 308 ? 16.123 0.655 9.958 1.00 94.19 308 LYS A O 1
ATOM 2190 N N . ILE A 1 309 ? 14.965 -0.615 11.420 1.00 95.38 309 ILE A N 1
ATOM 2191 C CA . ILE A 1 309 ? 14.280 -1.460 10.431 1.00 95.38 309 ILE A CA 1
ATOM 2192 C C . ILE A 1 309 ? 13.653 -0.625 9.300 1.00 95.38 309 ILE A C 1
ATOM 2194 O O . ILE A 1 309 ? 13.937 -0.856 8.124 1.00 95.38 309 ILE A O 1
ATOM 2198 N N . LEU A 1 310 ? 12.827 0.368 9.647 1.00 96.00 310 LEU A N 1
ATOM 2199 C CA . LEU A 1 310 ? 12.137 1.188 8.651 1.00 96.00 310 LEU A CA 1
ATOM 2200 C C . LEU A 1 310 ? 13.108 2.091 7.853 1.00 96.00 310 LEU A C 1
ATOM 2202 O O . LEU A 1 310 ? 13.087 2.026 6.624 1.00 96.00 310 LEU A O 1
ATOM 2206 N N . PRO A 1 311 ? 14.014 2.870 8.483 1.00 97.12 311 PRO A N 1
ATOM 2207 C CA . PRO A 1 311 ? 15.035 3.621 7.746 1.00 97.12 311 PRO A CA 1
ATOM 2208 C C . PRO A 1 311 ? 15.879 2.773 6.782 1.00 97.12 311 PRO A C 1
ATOM 2210 O O . PRO A 1 311 ? 16.201 3.231 5.687 1.00 97.12 311 PRO A O 1
ATOM 2213 N N . MET A 1 312 ? 16.221 1.537 7.157 1.00 96.88 312 MET A N 1
ATOM 2214 C CA . MET A 1 312 ? 17.019 0.640 6.315 1.00 96.88 312 MET A CA 1
ATOM 2215 C C . MET A 1 312 ? 16.281 0.234 5.038 1.00 96.88 312 MET A C 1
ATOM 2217 O O . MET A 1 312 ? 16.860 0.329 3.954 1.00 96.88 312 MET A O 1
ATOM 2221 N N . VAL A 1 313 ? 15.009 -0.174 5.135 1.00 98.44 313 VAL A N 1
ATOM 2222 C CA . VAL A 1 313 ? 14.238 -0.550 3.938 1.00 98.44 313 VAL A CA 1
ATOM 2223 C C . VAL A 1 313 ? 13.955 0.647 3.036 1.00 98.44 313 VAL A C 1
ATOM 2225 O O . VAL A 1 313 ? 14.028 0.508 1.815 1.00 98.44 313 VAL A O 1
ATOM 2228 N N . LEU A 1 314 ? 13.714 1.832 3.606 1.00 98.44 314 LEU A N 1
ATOM 2229 C CA . LEU A 1 314 ? 13.548 3.060 2.827 1.00 98.44 314 LEU A CA 1
ATOM 2230 C C . LEU A 1 314 ? 14.831 3.384 2.044 1.00 98.44 314 LEU A C 1
ATOM 2232 O O . LEU A 1 314 ? 14.775 3.565 0.831 1.00 98.44 314 LEU A O 1
ATOM 2236 N N . ALA A 1 315 ? 15.997 3.355 2.694 1.00 97.88 315 ALA A N 1
ATOM 2237 C CA . ALA A 1 315 ? 17.274 3.626 2.032 1.00 97.88 315 ALA A CA 1
ATOM 2238 C C . ALA A 1 315 ? 17.615 2.598 0.935 1.00 97.88 315 ALA A C 1
ATOM 2240 O O . ALA A 1 315 ? 18.099 2.971 -0.134 1.00 97.88 315 ALA A O 1
ATOM 2241 N N . ALA A 1 316 ? 17.364 1.307 1.176 1.00 97.94 316 ALA A N 1
ATOM 2242 C CA . ALA A 1 316 ? 17.568 0.263 0.170 1.00 97.94 316 ALA A CA 1
ATOM 2243 C C . ALA A 1 316 ? 16.645 0.459 -1.044 1.00 97.94 316 ALA A C 1
ATOM 2245 O O . ALA A 1 316 ? 17.091 0.386 -2.189 1.00 97.94 316 ALA A O 1
ATOM 2246 N N . SER A 1 317 ? 15.374 0.774 -0.794 1.00 98.50 317 SER A N 1
ATOM 2247 C CA . SER A 1 317 ? 14.384 0.985 -1.851 1.00 98.50 317 SER A CA 1
ATOM 2248 C C . SER A 1 317 ? 14.667 2.241 -2.670 1.00 98.50 317 SER A C 1
ATOM 2250 O O . SER A 1 317 ? 14.558 2.207 -3.891 1.00 98.50 317 SER A O 1
ATOM 2252 N N . GLN A 1 318 ? 15.097 3.333 -2.032 1.00 98.44 318 GLN A N 1
ATOM 2253 C CA . GLN A 1 318 ? 15.460 4.568 -2.728 1.00 98.44 318 GLN A CA 1
ATOM 2254 C C . GLN A 1 318 ? 16.612 4.344 -3.719 1.00 98.44 318 GLN A C 1
ATOM 2256 O O . GLN A 1 318 ? 16.536 4.786 -4.864 1.00 98.44 318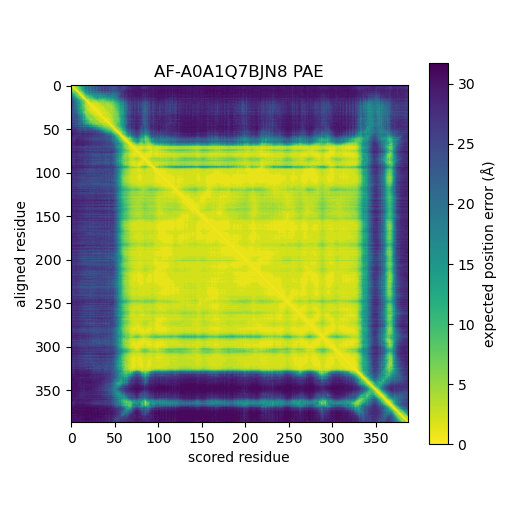 GLN A O 1
ATOM 2261 N N . LYS A 1 319 ? 17.642 3.580 -3.327 1.00 98.06 319 LYS A N 1
ATOM 2262 C CA . LYS A 1 319 ? 18.745 3.201 -4.229 1.00 98.06 319 LYS A CA 1
ATOM 2263 C C . LYS A 1 319 ? 18.258 2.391 -5.432 1.00 98.06 319 LYS A C 1
ATOM 2265 O O . LYS A 1 319 ? 18.726 2.619 -6.547 1.00 98.06 319 LYS A O 1
ATOM 2270 N N . LEU A 1 320 ? 17.319 1.463 -5.221 1.00 98.00 320 LEU A N 1
ATOM 2271 C CA . LEU A 1 320 ? 16.702 0.705 -6.312 1.00 98.00 320 LEU A CA 1
ATOM 2272 C C . LEU A 1 320 ? 15.910 1.614 -7.255 1.00 98.00 320 LEU A C 1
ATOM 2274 O O . LEU A 1 320 ? 16.071 1.488 -8.464 1.00 98.00 320 LEU A O 1
ATOM 2278 N N . VAL A 1 321 ? 15.112 2.548 -6.728 1.00 98.12 321 VAL A N 1
ATOM 2279 C CA . VAL A 1 321 ? 14.358 3.520 -7.538 1.00 98.12 321 VAL A CA 1
ATOM 2280 C C . VAL A 1 321 ? 15.298 4.371 -8.386 1.00 98.12 321 VAL A C 1
ATOM 2282 O O . VAL A 1 321 ? 15.088 4.480 -9.591 1.00 98.12 321 VAL A O 1
ATOM 2285 N N . GLN A 1 322 ? 16.360 4.924 -7.796 1.00 97.00 322 GLN A N 1
ATOM 2286 C CA . GLN A 1 322 ? 17.340 5.748 -8.510 1.00 97.00 322 GLN A CA 1
ATOM 2287 C C . GLN A 1 322 ? 18.019 4.969 -9.646 1.00 97.00 322 GLN A C 1
ATOM 2289 O O . GLN A 1 322 ? 18.106 5.458 -10.773 1.00 97.00 322 GLN A O 1
ATOM 2294 N N . ALA A 1 323 ? 18.456 3.736 -9.377 1.00 95.88 323 ALA A N 1
ATOM 2295 C CA . ALA A 1 323 ? 19.085 2.888 -10.384 1.00 95.88 323 ALA A CA 1
ATOM 2296 C C . ALA A 1 323 ? 18.101 2.440 -11.477 1.00 95.88 323 ALA A C 1
ATOM 2298 O O . ALA A 1 323 ? 18.453 2.439 -12.656 1.00 95.88 323 ALA A O 1
ATOM 2299 N N . ALA A 1 324 ? 16.863 2.104 -11.109 1.00 95.31 324 ALA A N 1
ATOM 2300 C CA . ALA A 1 324 ? 15.811 1.754 -12.056 1.00 95.31 324 ALA A CA 1
ATOM 2301 C C . ALA A 1 324 ? 15.458 2.946 -12.954 1.00 95.31 324 ALA A C 1
ATOM 2303 O O . ALA A 1 324 ? 15.412 2.797 -14.170 1.00 95.31 324 ALA A O 1
ATOM 2304 N N . ALA A 1 325 ? 15.292 4.142 -12.386 1.00 93.81 325 ALA A N 1
ATOM 2305 C CA . ALA A 1 325 ? 15.029 5.362 -13.143 1.00 93.81 325 ALA A CA 1
ATOM 2306 C C . ALA A 1 325 ? 16.171 5.689 -14.116 1.00 93.81 325 ALA A C 1
ATOM 2308 O O . ALA A 1 325 ? 15.907 6.017 -15.269 1.00 93.81 325 ALA A O 1
ATOM 2309 N N . ALA A 1 326 ? 17.428 5.531 -13.690 1.00 91.69 326 ALA A N 1
ATOM 2310 C CA . ALA A 1 326 ? 18.594 5.706 -14.556 1.00 91.69 326 ALA A CA 1
ATOM 2311 C C . ALA A 1 326 ? 18.688 4.645 -15.669 1.00 91.69 326 ALA A C 1
ATOM 2313 O O . ALA A 1 326 ? 19.254 4.910 -16.730 1.00 91.69 326 ALA A O 1
ATOM 2314 N N . ALA A 1 327 ? 18.142 3.448 -15.437 1.00 88.69 327 ALA A N 1
ATOM 2315 C CA . ALA A 1 327 ? 18.117 2.371 -16.418 1.00 88.69 327 ALA A CA 1
ATOM 2316 C C . ALA A 1 327 ? 17.048 2.562 -17.503 1.00 88.69 327 ALA A C 1
ATOM 2318 O O . ALA A 1 327 ? 17.235 2.056 -18.612 1.00 88.69 327 ALA A O 1
ATOM 2319 N N . VAL A 1 328 ? 15.944 3.260 -17.210 1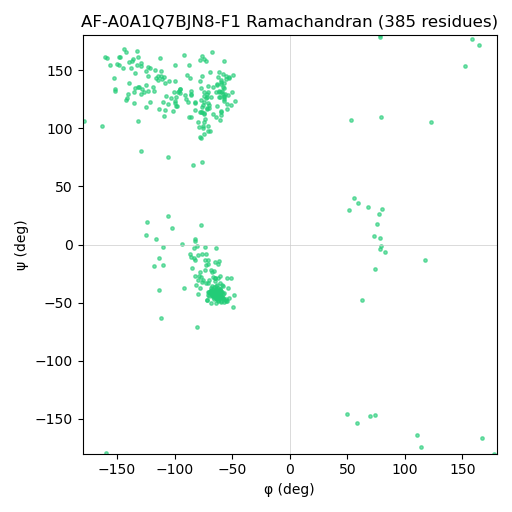.00 85.88 328 VAL A N 1
ATOM 2320 C CA . VAL A 1 328 ? 14.889 3.543 -18.194 1.00 85.88 328 VAL A CA 1
ATOM 2321 C C . VAL A 1 328 ? 15.377 4.623 -19.164 1.00 85.88 328 VAL A C 1
ATOM 2323 O O . VAL A 1 328 ? 15.559 5.782 -18.803 1.00 85.88 328 VAL A O 1
ATOM 2326 N N . GLY A 1 329 ? 15.570 4.249 -20.428 1.00 79.06 329 GLY A N 1
ATOM 2327 C CA . GLY A 1 329 ? 16.058 5.125 -21.494 1.00 79.06 329 GLY A CA 1
ATOM 2328 C C . GLY A 1 329 ? 15.226 5.032 -22.774 1.00 79.06 329 GLY A C 1
ATOM 2329 O O . GLY A 1 329 ? 14.421 4.121 -22.959 1.00 79.06 329 GLY A O 1
ATOM 2330 N N . SER A 1 330 ? 15.420 5.982 -23.695 1.00 67.81 330 SER A N 1
ATOM 2331 C CA . SER A 1 330 ? 14.817 5.916 -25.034 1.00 67.81 330 SER A CA 1
ATOM 2332 C C . SER A 1 330 ? 15.731 5.157 -25.998 1.00 67.81 330 SER A C 1
ATOM 2334 O O . SER A 1 330 ? 16.858 5.594 -26.242 1.00 67.81 330 SER A O 1
ATOM 2336 N N . TYR A 1 331 ? 15.231 4.087 -26.607 1.00 65.12 331 TYR A N 1
ATOM 2337 C CA . TYR A 1 331 ? 15.933 3.292 -27.611 1.00 65.12 331 TYR A CA 1
ATOM 2338 C C . TYR A 1 331 ? 15.288 3.481 -28.985 1.00 65.12 331 TYR A C 1
ATOM 2340 O O . TYR A 1 331 ? 14.073 3.601 -29.126 1.00 65.12 331 TYR A O 1
ATOM 2348 N N . VAL A 1 332 ? 16.102 3.529 -30.040 1.00 56.84 332 VAL A N 1
ATOM 2349 C CA . VAL A 1 332 ? 15.585 3.518 -31.415 1.00 56.84 332 VAL A CA 1
ATOM 2350 C C . VAL A 1 332 ? 15.255 2.068 -31.757 1.00 56.84 332 VAL A C 1
ATOM 2352 O O . VAL A 1 332 ? 16.166 1.275 -31.977 1.00 56.84 332 VAL A O 1
ATOM 2355 N N . ALA A 1 333 ? 13.968 1.717 -31.778 1.00 54.59 333 ALA A N 1
ATOM 2356 C CA . ALA A 1 333 ? 13.533 0.349 -32.055 1.00 54.59 333 ALA A CA 1
ATOM 2357 C C . ALA A 1 333 ? 13.657 -0.001 -33.545 1.00 54.59 333 ALA A C 1
ATOM 2359 O O . ALA A 1 333 ? 13.921 -1.149 -33.885 1.00 54.59 333 ALA A O 1
ATOM 2360 N N . VAL A 1 334 ? 13.502 0.987 -34.437 1.00 50.09 334 VAL A N 1
ATOM 2361 C CA . VAL A 1 334 ? 13.602 0.796 -35.892 1.00 50.09 334 VAL A CA 1
ATOM 2362 C C . VAL A 1 334 ? 14.283 2.007 -36.535 1.00 50.09 334 VAL A C 1
ATOM 2364 O O . VAL A 1 334 ? 13.827 3.144 -36.387 1.00 50.09 334 VAL A O 1
ATOM 2367 N N . ARG A 1 335 ? 15.375 1.774 -37.277 1.00 46.41 335 ARG A N 1
ATOM 2368 C CA . ARG A 1 335 ? 15.996 2.795 -38.141 1.00 46.41 335 ARG A CA 1
ATOM 2369 C C . ARG A 1 335 ? 15.190 2.928 -39.435 1.00 46.41 335 ARG A C 1
ATOM 2371 O O . ARG A 1 335 ? 14.751 1.921 -39.995 1.00 46.41 335 ARG A O 1
ATOM 2378 N N . ALA A 1 336 ? 15.020 4.156 -39.928 1.00 40.47 336 ALA A N 1
ATOM 2379 C CA . ALA A 1 336 ? 14.357 4.404 -41.209 1.00 40.47 336 ALA A CA 1
ATOM 2380 C C . ALA A 1 336 ? 14.982 3.531 -42.320 1.00 40.47 336 ALA A C 1
ATOM 2382 O O . ALA A 1 336 ? 16.182 3.616 -42.572 1.00 40.47 336 ALA A O 1
ATOM 2383 N N . GLY A 1 337 ? 14.176 2.667 -42.951 1.00 46.72 337 GLY A N 1
ATOM 2384 C CA . GLY A 1 337 ? 14.612 1.767 -44.032 1.00 46.72 337 GLY A CA 1
ATOM 2385 C C . GLY A 1 337 ? 14.502 0.260 -43.758 1.00 46.72 337 GLY A C 1
ATOM 2386 O O . GLY A 1 337 ? 14.555 -0.513 -44.714 1.00 46.72 337 GLY A O 1
ATOM 2387 N N . GLN A 1 338 ? 14.283 -0.189 -42.515 1.00 46.72 338 GLN A N 1
ATOM 2388 C CA . GLN A 1 338 ? 13.965 -1.603 -42.253 1.00 46.72 338 GLN A CA 1
ATOM 2389 C C . GLN A 1 338 ? 12.536 -1.946 -42.717 1.00 46.72 338 GLN A C 1
ATOM 2391 O O . GLN A 1 338 ? 11.569 -1.281 -42.346 1.00 46.72 338 GLN A O 1
ATOM 2396 N N . GLN A 1 339 ? 12.397 -2.977 -43.561 1.00 45.69 339 GLN A N 1
ATOM 2397 C CA . GLN A 1 339 ? 11.102 -3.402 -44.107 1.00 45.69 339 GLN A CA 1
ATOM 2398 C C . GLN A 1 339 ? 10.296 -4.195 -43.077 1.00 45.69 339 GLN A C 1
ATOM 2400 O O . GLN A 1 339 ? 10.751 -5.229 -42.599 1.00 45.69 339 GLN A O 1
ATOM 2405 N N . ARG A 1 340 ? 9.068 -3.744 -42.791 1.00 53.84 340 ARG A N 1
ATOM 2406 C CA . ARG A 1 340 ? 8.219 -4.278 -41.708 1.00 53.84 340 ARG A CA 1
ATOM 2407 C C . ARG A 1 340 ? 7.091 -5.224 -42.155 1.00 53.84 340 ARG A C 1
ATOM 2409 O O . ARG A 1 340 ? 6.190 -5.516 -41.379 1.00 53.84 340 ARG A O 1
ATOM 2416 N N . GLY A 1 341 ? 7.134 -5.723 -43.391 1.00 44.69 341 GLY A N 1
ATOM 2417 C CA . GLY A 1 341 ? 6.201 -6.749 -43.872 1.00 44.69 341 GLY A CA 1
ATOM 2418 C C . GLY A 1 341 ? 5.958 -6.716 -45.381 1.00 44.69 341 GLY A C 1
ATOM 2419 O O . GLY A 1 341 ? 6.070 -5.674 -46.030 1.00 44.69 341 GLY A O 1
ATOM 2420 N N . ARG A 1 342 ? 5.606 -7.873 -45.954 1.00 43.28 342 ARG A N 1
ATOM 2421 C CA . ARG A 1 342 ? 5.165 -8.013 -47.351 1.00 43.28 342 ARG A CA 1
ATOM 2422 C C . ARG A 1 342 ? 3.645 -8.125 -47.389 1.00 43.28 342 ARG A C 1
ATOM 2424 O O . ARG A 1 342 ? 3.085 -9.129 -46.966 1.00 43.28 342 ARG A O 1
ATOM 2431 N N . ARG A 1 343 ? 2.969 -7.140 -47.980 1.00 40.69 343 ARG A N 1
ATOM 2432 C CA . ARG A 1 343 ? 1.540 -7.260 -48.296 1.00 40.69 343 ARG A CA 1
ATOM 2433 C C . ARG A 1 343 ? 1.379 -8.167 -49.520 1.00 40.69 343 ARG A C 1
ATOM 2435 O O . ARG A 1 343 ? 1.601 -7.735 -50.650 1.00 40.69 343 ARG A O 1
ATOM 2442 N N . GLY A 1 344 ? 1.032 -9.433 -49.310 1.00 41.16 344 GLY A N 1
ATOM 2443 C CA . GLY A 1 344 ? 0.652 -10.331 -50.400 1.00 41.16 344 GLY A CA 1
ATOM 2444 C C . GLY A 1 344 ? -0.748 -9.983 -50.906 1.00 41.16 344 GLY A C 1
ATOM 2445 O O . GLY A 1 344 ? -1.721 -10.166 -50.183 1.00 41.16 344 GLY A O 1
ATOM 2446 N N . ARG A 1 345 ? -0.883 -9.482 -52.141 1.00 41.66 345 ARG A N 1
ATOM 2447 C CA . ARG A 1 345 ? -2.193 -9.453 -52.814 1.00 41.66 345 ARG A CA 1
ATOM 2448 C C . ARG A 1 345 ? -2.536 -10.873 -53.272 1.00 41.66 345 ARG A C 1
ATOM 2450 O O . ARG A 1 345 ? -1.720 -11.521 -53.927 1.00 41.66 345 ARG A O 1
ATOM 2457 N N . GLY A 1 346 ? -3.730 -11.341 -52.905 1.00 38.12 346 GLY A N 1
ATOM 2458 C CA . GLY A 1 346 ? -4.280 -12.628 -53.330 1.00 38.12 346 GLY A CA 1
ATOM 2459 C C . GLY A 1 346 ? -4.265 -12.788 -54.854 1.00 38.12 346 GLY A C 1
ATOM 2460 O O . GLY A 1 346 ? -4.422 -11.821 -55.598 1.00 38.12 346 GLY A O 1
ATOM 2461 N N . ARG A 1 347 ? -4.008 -14.021 -55.302 1.00 41.59 347 ARG A N 1
ATOM 2462 C CA . ARG A 1 347 ? -3.696 -14.393 -56.688 1.00 41.59 347 ARG A CA 1
ATOM 2463 C C . ARG A 1 347 ? -4.816 -14.018 -57.673 1.00 41.59 347 ARG A C 1
ATOM 2465 O O . ARG A 1 347 ? -5.875 -14.633 -57.675 1.00 41.59 347 ARG A O 1
ATOM 2472 N N . GLY A 1 348 ? -4.505 -13.101 -58.585 1.00 32.47 348 GLY A N 1
ATOM 2473 C CA . GLY A 1 348 ? -5.113 -12.967 -59.909 1.00 32.47 348 GLY A CA 1
ATOM 2474 C C . GLY A 1 348 ? -3.981 -12.747 -60.914 1.00 32.47 348 GLY A C 1
ATOM 2475 O O . GLY A 1 348 ? -3.062 -11.985 -60.628 1.00 32.47 348 GLY A O 1
ATOM 2476 N N . ALA A 1 349 ? -3.975 -13.499 -62.014 1.00 42.81 349 ALA A N 1
ATOM 2477 C CA . ALA A 1 349 ? -2.876 -13.572 -62.975 1.00 42.81 349 ALA A CA 1
ATOM 2478 C C . ALA A 1 349 ? -2.379 -12.187 -63.447 1.00 42.81 349 ALA A C 1
ATOM 2480 O O . ALA A 1 349 ? -3.172 -11.349 -63.860 1.00 42.81 349 ALA A O 1
ATOM 2481 N N . GLY A 1 350 ? -1.054 -11.979 -63.420 1.00 37.34 350 GLY A N 1
ATOM 2482 C CA . GLY A 1 350 ? -0.390 -10.827 -64.043 1.00 37.34 350 GLY A CA 1
ATOM 2483 C C . GLY A 1 350 ? 0.453 -9.970 -63.090 1.00 37.34 350 GLY A C 1
ATOM 2484 O O . GLY A 1 350 ? -0.072 -9.164 -62.336 1.00 37.34 350 GLY A O 1
ATOM 2485 N N . ARG A 1 351 ? 1.784 -10.118 -63.196 1.00 37.62 351 ARG A N 1
ATOM 2486 C CA . ARG A 1 351 ? 2.865 -9.251 -62.665 1.00 37.62 351 ARG A CA 1
ATOM 2487 C C . ARG A 1 351 ? 2.821 -8.909 -61.163 1.00 37.62 351 ARG A C 1
ATOM 2489 O O . ARG A 1 351 ? 2.107 -8.024 -60.703 1.00 37.62 351 ARG A O 1
ATOM 2496 N N . ARG A 1 352 ? 3.736 -9.529 -60.404 1.00 37.25 352 ARG A N 1
ATOM 2497 C CA . ARG A 1 352 ? 4.068 -9.139 -59.023 1.00 37.25 352 ARG A CA 1
ATOM 2498 C C . ARG A 1 352 ? 4.569 -7.686 -59.002 1.00 37.25 352 ARG A C 1
ATOM 2500 O O . ARG A 1 352 ? 5.669 -7.419 -59.473 1.00 37.25 352 ARG A O 1
ATOM 2507 N N . ARG A 1 353 ? 3.803 -6.756 -58.428 1.00 37.88 353 ARG A N 1
ATOM 2508 C CA . ARG A 1 353 ? 4.339 -5.479 -57.931 1.00 37.88 353 ARG A CA 1
ATOM 2509 C C . ARG A 1 353 ? 4.316 -5.517 -56.410 1.00 37.88 353 ARG A C 1
ATOM 2511 O O . ARG A 1 353 ? 3.252 -5.624 -55.807 1.00 37.88 353 ARG A O 1
ATOM 2518 N N . TYR A 1 354 ? 5.498 -5.472 -55.807 1.00 41.41 354 TYR A N 1
ATOM 2519 C CA . TYR A 1 354 ? 5.661 -5.316 -54.368 1.00 41.41 354 TYR A CA 1
ATOM 2520 C C . TYR A 1 354 ? 5.645 -3.818 -54.045 1.00 41.41 354 TYR A C 1
ATOM 2522 O O . TYR A 1 354 ? 6.367 -3.052 -54.677 1.00 41.41 354 TYR A O 1
ATOM 2530 N N . GLN A 1 355 ? 4.827 -3.394 -53.082 1.00 38.56 355 GLN A N 1
ATOM 2531 C CA . GLN A 1 355 ? 4.936 -2.065 -52.478 1.00 38.56 355 GLN A CA 1
ATOM 2532 C C . GLN A 1 355 ? 5.667 -2.210 -51.147 1.00 38.56 355 GLN A C 1
ATOM 2534 O O . GLN A 1 355 ? 5.234 -2.963 -50.275 1.00 38.56 355 GLN A O 1
ATOM 2539 N N . HIS A 1 356 ? 6.790 -1.509 -51.015 1.00 39.97 356 HIS A N 1
ATOM 2540 C CA . HIS A 1 356 ? 7.535 -1.419 -49.767 1.00 39.97 356 HIS A CA 1
ATOM 2541 C C . HIS A 1 356 ? 6.897 -0.348 -48.880 1.00 39.97 356 HIS A C 1
ATOM 2543 O O . HIS A 1 356 ? 6.798 0.808 -49.284 1.00 39.97 356 HIS A O 1
ATOM 2549 N N . LEU A 1 357 ? 6.479 -0.724 -47.672 1.00 41.31 357 LEU A N 1
ATOM 2550 C CA . LEU A 1 357 ? 6.136 0.232 -46.620 1.00 41.31 357 LEU A CA 1
ATOM 2551 C C . LEU A 1 357 ? 7.449 0.738 -46.009 1.00 41.31 357 LEU A C 1
ATOM 2553 O O . LEU A 1 357 ? 8.202 -0.048 -45.434 1.00 41.31 357 LEU A O 1
ATOM 2557 N N . ARG A 1 358 ? 7.753 2.029 -46.185 1.00 38.09 358 ARG A N 1
ATOM 2558 C CA . ARG A 1 358 ? 8.871 2.692 -45.498 1.00 38.09 358 ARG A CA 1
ATOM 2559 C C . ARG A 1 358 ? 8.387 3.168 -44.127 1.00 38.09 358 ARG A C 1
ATOM 2561 O O . ARG A 1 358 ? 7.369 3.844 -44.048 1.00 38.09 358 ARG A O 1
ATOM 2568 N N . CYS A 1 359 ? 9.111 2.818 -43.067 1.00 39.03 359 CYS A N 1
ATOM 2569 C CA . CYS A 1 359 ? 8.861 3.334 -41.721 1.00 39.03 359 CYS A CA 1
ATOM 2570 C C . CYS A 1 359 ? 9.592 4.663 -41.493 1.00 39.03 359 CYS A C 1
ATOM 2572 O O . CYS A 1 359 ? 10.734 4.834 -41.928 1.00 39.03 359 CYS A O 1
ATOM 2574 N N . HIS A 1 360 ? 8.943 5.565 -40.756 1.00 41.28 360 HIS A N 1
ATOM 2575 C CA . HIS A 1 360 ? 9.596 6.684 -40.080 1.00 41.28 360 HIS A CA 1
ATOM 2576 C C . HIS A 1 360 ? 10.293 6.181 -38.800 1.00 41.28 360 HIS A C 1
ATOM 2578 O O . HIS A 1 360 ? 9.967 5.102 -38.307 1.00 41.28 360 HIS A O 1
ATOM 2584 N N . HIS A 1 361 ? 11.281 6.925 -38.290 1.00 42.06 361 HIS A N 1
ATOM 2585 C CA . HIS A 1 361 ? 11.999 6.577 -37.056 1.00 42.06 361 HIS A CA 1
ATOM 2586 C C . HIS A 1 361 ? 11.019 6.368 -35.889 1.00 42.06 361 HIS A C 1
ATOM 2588 O O . HIS A 1 361 ? 10.311 7.300 -35.518 1.00 42.06 361 HIS A O 1
ATOM 2594 N N . GLU A 1 362 ? 11.018 5.179 -35.283 1.00 48.66 362 GLU A N 1
ATOM 2595 C CA . GLU A 1 362 ? 10.192 4.866 -34.112 1.00 48.66 362 GLU A CA 1
ATOM 2596 C C . GLU A 1 362 ? 11.107 4.630 -32.901 1.00 48.66 362 GLU A C 1
ATOM 2598 O O . GLU A 1 362 ? 11.957 3.730 -32.898 1.00 48.66 362 GLU A O 1
ATOM 2603 N N . ARG A 1 363 ? 10.982 5.494 -31.886 1.00 51.41 363 ARG A N 1
ATOM 2604 C CA . ARG A 1 363 ? 11.678 5.358 -30.600 1.00 51.41 363 ARG A CA 1
ATOM 2605 C C . ARG A 1 363 ? 10.747 4.685 -29.595 1.00 51.41 363 ARG A C 1
ATOM 2607 O O . ARG A 1 363 ? 9.602 5.100 -29.447 1.00 51.41 363 ARG A O 1
ATOM 2614 N N . VAL A 1 364 ? 11.254 3.683 -28.889 1.00 56.12 364 VAL A N 1
ATOM 2615 C CA . VAL A 1 364 ? 10.552 2.941 -27.833 1.00 56.12 364 VAL A CA 1
ATOM 2616 C C . VAL A 1 364 ? 11.389 3.038 -26.559 1.00 56.12 364 VAL A C 1
ATOM 2618 O O . VAL A 1 364 ? 12.615 3.107 -26.627 1.00 56.12 364 VAL A O 1
ATOM 2621 N N . ALA A 1 365 ? 10.754 3.102 -25.393 1.00 57.56 365 ALA A N 1
ATOM 2622 C CA . ALA A 1 365 ? 11.496 3.063 -24.138 1.00 57.56 365 ALA A CA 1
ATOM 2623 C C . ALA A 1 365 ? 11.962 1.634 -23.823 1.00 57.56 365 ALA A C 1
ATOM 2625 O O . ALA A 1 365 ? 11.252 0.675 -24.112 1.00 57.56 365 ALA A O 1
ATOM 2626 N N . ALA A 1 366 ? 13.143 1.504 -23.226 1.00 65.06 366 ALA A N 1
ATOM 2627 C CA . ALA A 1 366 ? 13.679 0.240 -22.725 1.00 65.06 366 ALA A CA 1
ATOM 2628 C C . ALA A 1 366 ? 14.437 0.461 -21.427 1.00 65.06 366 ALA A C 1
ATOM 2630 O O . ALA A 1 366 ? 14.850 1.582 -21.132 1.00 65.06 366 ALA A O 1
ATOM 2631 N N . ALA A 1 367 ? 14.717 -0.634 -20.730 1.00 65.00 367 ALA A N 1
ATOM 2632 C CA . ALA A 1 367 ? 15.702 -0.650 -19.664 1.00 65.00 367 ALA A CA 1
ATOM 2633 C C . ALA A 1 367 ? 17.028 -1.257 -20.153 1.00 65.00 367 ALA A C 1
ATOM 2635 O O . ALA A 1 367 ? 17.025 -2.329 -20.758 1.00 65.00 367 ALA A O 1
ATOM 2636 N N . GLY A 1 368 ? 18.158 -0.589 -19.900 1.00 58.03 368 GLY A N 1
ATOM 2637 C CA . GLY A 1 368 ? 19.489 -1.109 -20.243 1.00 58.03 368 GLY A CA 1
ATOM 2638 C C . GLY A 1 368 ? 20.597 -0.055 -20.219 1.00 58.03 368 GLY A C 1
ATOM 2639 O O . GLY A 1 368 ? 20.332 1.143 -20.123 1.00 58.03 368 GLY A O 1
ATOM 2640 N N . THR A 1 369 ? 21.850 -0.494 -20.344 1.00 47.78 369 THR A N 1
ATOM 2641 C CA . THR A 1 369 ? 23.031 0.387 -20.380 1.00 47.78 369 THR A CA 1
ATOM 2642 C C . THR A 1 369 ? 23.592 0.496 -21.804 1.00 47.78 369 THR A C 1
ATOM 2644 O O . THR A 1 369 ? 24.600 -0.128 -22.136 1.00 47.78 369 THR A O 1
ATOM 2647 N N . GLY A 1 370 ? 22.939 1.254 -22.688 1.00 42.66 370 GLY A N 1
ATOM 2648 C CA . GLY A 1 370 ? 23.426 1.524 -24.049 1.00 42.66 370 GLY A CA 1
ATOM 2649 C C . GLY A 1 370 ? 23.480 3.022 -24.349 1.00 42.66 370 GLY A C 1
ATOM 2650 O O . GLY A 1 370 ? 22.504 3.731 -24.116 1.00 42.66 370 GLY A O 1
ATOM 2651 N N . ARG A 1 371 ? 24.607 3.531 -24.878 1.00 37.19 371 ARG A N 1
ATOM 2652 C CA . ARG A 1 371 ? 24.716 4.940 -25.307 1.00 37.19 371 ARG A CA 1
ATOM 2653 C C . ARG A 1 371 ? 23.676 5.238 -26.403 1.00 37.19 371 ARG A C 1
ATOM 2655 O O . ARG A 1 371 ? 23.639 4.501 -27.392 1.00 37.19 371 ARG A O 1
ATOM 2662 N N . PRO A 1 372 ? 22.893 6.330 -26.309 1.00 39.31 372 PRO A N 1
ATOM 2663 C CA . PRO A 1 372 ? 22.072 6.782 -27.422 1.00 39.31 372 PRO A CA 1
ATOM 2664 C C . PRO A 1 372 ? 23.002 7.187 -28.572 1.00 39.31 372 PRO A C 1
ATOM 2666 O O . PRO A 1 372 ? 23.746 8.161 -28.473 1.00 39.31 372 PRO A O 1
ATOM 2669 N N . GLY A 1 373 ? 23.013 6.398 -29.648 1.00 33.22 373 GLY A N 1
ATOM 2670 C CA . GLY A 1 373 ? 23.792 6.705 -30.845 1.00 33.22 373 GLY A CA 1
ATOM 2671 C C . GLY A 1 373 ? 23.405 8.078 -31.393 1.00 33.22 373 GLY A C 1
ATOM 2672 O O . GLY A 1 373 ? 22.224 8.336 -31.635 1.00 33.22 373 GLY A O 1
ATOM 2673 N N . GLN A 1 374 ? 24.406 8.946 -31.555 1.00 28.47 374 GLN A N 1
ATOM 2674 C CA . GLN A 1 374 ? 24.288 10.272 -32.155 1.00 28.47 374 GLN A CA 1
ATOM 2675 C C . GLN A 1 374 ? 23.509 10.189 -33.474 1.00 28.47 374 GLN A C 1
ATOM 2677 O O . GLN A 1 374 ? 23.877 9.444 -34.384 1.00 28.47 374 GLN A O 1
ATOM 2682 N N . ALA A 1 375 ? 22.423 10.953 -33.576 1.00 28.89 375 ALA A N 1
ATOM 2683 C CA . ALA A 1 375 ? 21.756 11.177 -34.846 1.00 28.89 375 ALA A CA 1
ATOM 2684 C C . ALA A 1 375 ? 22.634 12.126 -35.675 1.00 28.89 375 ALA A C 1
ATOM 2686 O O . ALA A 1 375 ? 22.729 13.309 -35.353 1.00 28.89 375 ALA A O 1
ATOM 2687 N N . LEU A 1 376 ? 23.290 11.609 -36.721 1.00 26.48 376 LEU A N 1
ATOM 2688 C CA . LEU A 1 376 ? 23.808 12.456 -37.794 1.00 26.48 376 LEU A CA 1
ATOM 2689 C C . LEU A 1 376 ? 22.633 13.220 -38.424 1.00 26.48 376 LEU A C 1
ATOM 2691 O O . LEU A 1 376 ? 21.595 12.628 -38.731 1.00 26.48 376 LEU A O 1
ATOM 2695 N N . MET A 1 377 ? 22.815 14.531 -38.597 1.00 26.19 377 MET A N 1
ATOM 2696 C CA . MET A 1 377 ? 21.890 15.415 -39.307 1.00 26.19 377 MET A CA 1
ATOM 2697 C C . MET A 1 377 ? 21.617 14.910 -40.733 1.00 26.19 377 MET A C 1
ATOM 2699 O O . MET A 1 377 ? 22.543 14.407 -41.375 1.00 26.19 377 MET A O 1
ATOM 2703 N N . PRO A 1 378 ? 20.397 15.066 -41.277 1.00 30.89 378 PRO A N 1
ATOM 2704 C CA . PRO A 1 378 ? 20.181 14.850 -42.695 1.00 30.89 378 PRO A CA 1
ATOM 2705 C C . PRO A 1 378 ? 20.695 16.055 -43.492 1.00 30.89 378 PRO A C 1
ATOM 2707 O O . PRO A 1 378 ? 20.441 17.209 -43.146 1.00 30.89 378 PRO A O 1
ATOM 2710 N N . ALA A 1 379 ? 21.420 15.743 -44.565 1.00 27.95 379 ALA A N 1
ATOM 2711 C CA . ALA A 1 379 ? 21.789 16.664 -45.625 1.00 27.95 379 ALA A CA 1
ATOM 2712 C C . ALA A 1 379 ? 20.543 17.340 -46.225 1.00 27.95 379 ALA A C 1
ATOM 2714 O O . ALA A 1 379 ? 19.493 16.709 -46.369 1.00 27.95 379 ALA A O 1
ATOM 2715 N N . ALA A 1 380 ? 20.688 18.623 -46.557 1.00 28.81 380 ALA A N 1
ATOM 2716 C CA . ALA A 1 380 ? 19.703 19.401 -47.290 1.00 28.81 380 ALA A CA 1
ATOM 2717 C C . ALA A 1 380 ? 19.473 18.784 -48.677 1.00 28.81 380 ALA A C 1
ATOM 2719 O O . ALA A 1 380 ? 20.432 18.549 -49.411 1.00 28.81 380 ALA A O 1
ATOM 2720 N N . ASP A 1 381 ? 18.206 18.524 -49.003 1.00 29.53 381 ASP A N 1
ATOM 2721 C CA . ASP A 1 381 ? 17.774 18.154 -50.346 1.00 29.53 381 ASP A CA 1
ATOM 2722 C C . ASP A 1 381 ? 17.253 19.396 -51.071 1.00 29.53 381 ASP A C 1
ATOM 2724 O O . ASP A 1 381 ? 16.461 20.185 -50.543 1.00 29.53 381 ASP A O 1
ATOM 2728 N N . ASP A 1 382 ? 17.771 19.536 -52.278 1.00 34.69 382 ASP A N 1
ATOM 2729 C CA . ASP A 1 382 ? 17.502 20.534 -53.290 1.00 34.69 382 ASP A CA 1
ATOM 2730 C C . ASP A 1 382 ? 16.163 20.205 -53.959 1.00 34.69 382 ASP A C 1
ATOM 2732 O O . ASP A 1 382 ? 15.986 19.137 -54.539 1.00 34.69 382 ASP A O 1
ATOM 2736 N N . SER A 1 383 ? 15.184 21.104 -53.860 1.00 31.67 383 SER A N 1
ATOM 2737 C CA . SER A 1 383 ? 14.159 21.276 -54.897 1.00 31.67 383 SER A CA 1
ATOM 2738 C C . SER A 1 383 ? 13.183 22.393 -54.535 1.00 31.67 383 SER A C 1
ATOM 2740 O O . SER A 1 383 ? 12.276 22.216 -53.724 1.00 31.67 383 SER A O 1
ATOM 2742 N N . ARG A 1 384 ? 13.314 23.534 -55.221 1.00 31.55 384 ARG A N 1
ATOM 2743 C CA . ARG A 1 384 ? 12.180 24.347 -55.701 1.00 31.55 384 ARG A CA 1
ATOM 2744 C C . ARG A 1 384 ? 12.653 25.328 -56.781 1.00 31.55 384 ARG A C 1
ATOM 2746 O O . ARG A 1 384 ? 13.237 26.364 -56.492 1.00 31.55 384 ARG A O 1
ATOM 2753 N N . ARG A 1 385 ? 12.366 24.979 -58.039 1.00 35.88 385 ARG A N 1
ATOM 2754 C CA . ARG A 1 385 ? 12.113 25.928 -59.139 1.00 35.88 385 ARG A CA 1
ATOM 2755 C C . ARG A 1 385 ? 10.608 26.218 -59.219 1.00 35.88 385 ARG A C 1
ATOM 2757 O O . ARG A 1 385 ? 9.829 25.406 -58.729 1.00 35.88 385 ARG A O 1
ATOM 2764 N N . SER A 1 386 ? 10.281 27.314 -59.919 1.00 35.31 386 SER A N 1
ATOM 2765 C CA . SER A 1 386 ? 8.989 27.987 -60.190 1.00 35.31 386 SER A CA 1
ATOM 2766 C C . SER A 1 386 ? 8.491 28.852 -59.024 1.00 35.31 386 SER A C 1
ATOM 2768 O O . SER A 1 386 ? 8.130 28.293 -57.994 1.00 35.31 386 SER A O 1
ATOM 2770 N N . VAL A 1 387 ? 8.462 30.190 -59.084 1.00 37.09 387 VAL A N 1
ATOM 2771 C CA . VAL A 1 387 ? 8.555 31.192 -60.175 1.00 37.09 387 VAL A CA 1
ATOM 2772 C C . VAL A 1 387 ? 9.634 32.219 -59.854 1.00 37.09 387 VAL A C 1
ATOM 2774 O O . VAL A 1 387 ? 9.775 32.532 -58.652 1.00 37.09 387 VAL A O 1
#